Protein AF-0000000072266612 (afdb_homodimer)

Structure (mmCIF, N/CA/C/O backbone):
data_AF-0000000072266612-model_v1
#
loop_
_entity.id
_entity.type
_entity.pdbx_description
1 polymer 'Glycosyltransferase family 2 protein'
#
loop_
_atom_site.group_PDB
_atom_site.id
_atom_site.type_symbol
_atom_site.label_atom_id
_atom_site.label_alt_id
_atom_site.label_comp_id
_atom_site.label_asym_id
_atom_site.label_entity_id
_atom_site.label_seq_id
_atom_site.pdbx_PDB_ins_code
_atom_site.Cartn_x
_atom_site.Cartn_y
_atom_site.Cartn_z
_atom_site.occupancy
_atom_site.B_iso_or_equiv
_atom_site.auth_seq_id
_atom_site.auth_comp_id
_atom_site.auth_asym_id
_atom_site.auth_atom_id
_atom_site.pdbx_PDB_model_num
ATOM 1 N N . MET A 1 1 ? -1.909 3.097 33.166 1 82.37 1 MET A N 1
ATOM 2 C CA . MET A 1 1 ? -3.144 3.04 32.388 1 82.37 1 MET A CA 1
ATOM 3 C C . MET A 1 1 ? -3.869 4.381 32.421 1 82.37 1 MET A C 1
ATOM 5 O O . MET A 1 1 ? -3.914 5.042 33.461 1 82.37 1 MET A O 1
ATOM 9 N N . ILE A 1 2 ? -4.285 4.905 31.25 1 90.31 2 ILE A N 1
ATOM 10 C CA . ILE A 1 2 ? -5.054 6.142 31.173 1 90.31 2 ILE A CA 1
ATOM 11 C C . ILE A 1 2 ? -6.521 5.821 30.896 1 90.31 2 ILE A C 1
ATOM 13 O O . ILE A 1 2 ? -6.836 5.081 29.961 1 90.31 2 ILE A O 1
ATOM 17 N N . ASP A 1 3 ? -7.363 6.324 31.755 1 93.62 3 ASP A N 1
ATOM 18 C CA . ASP A 1 3 ? -8.798 6.314 31.491 1 93.62 3 ASP A CA 1
ATOM 19 C C . ASP A 1 3 ? -9.184 7.419 30.51 1 93.62 3 ASP A C 1
ATOM 21 O O . ASP A 1 3 ? -9.286 8.587 30.892 1 93.62 3 ASP A O 1
ATOM 25 N N . LEU A 1 4 ? -9.524 7.095 29.28 1 95.62 4 LEU A N 1
ATOM 26 C CA . LEU A 1 4 ? -9.754 8.067 28.216 1 95.62 4 LEU A CA 1
ATOM 27 C C . LEU A 1 4 ? -11.079 8.793 28.421 1 95.62 4 LEU A C 1
ATOM 29 O O . LEU A 1 4 ? -11.245 9.928 27.969 1 95.62 4 LEU A O 1
ATOM 33 N N . ALA A 1 5 ? -11.979 8.121 29.074 1 95.06 5 ALA A N 1
ATOM 34 C CA . ALA A 1 5 ? -13.281 8.73 29.337 1 95.06 5 ALA A CA 1
ATOM 35 C C . ALA A 1 5 ? -13.149 9.917 30.287 1 95.06 5 ALA A C 1
ATOM 37 O O . ALA A 1 5 ? -14.018 10.792 30.322 1 95.06 5 ALA A O 1
ATOM 38 N N . ALA A 1 6 ? -12.076 9.918 31.03 1 95.9 6 ALA A N 1
ATOM 39 C CA . ALA A 1 6 ? -11.847 10.987 31.998 1 95.9 6 ALA A CA 1
ATOM 40 C C . ALA A 1 6 ? -11.029 12.119 31.383 1 95.9 6 ALA A C 1
ATOM 42 O O . ALA A 1 6 ? -10.856 13.174 31.998 1 95.9 6 ALA A O 1
ATOM 43 N N . CYS A 1 7 ? -10.576 11.909 30.163 1 97.36 7 CYS A N 1
ATOM 44 C CA . CYS A 1 7 ? -9.759 12.917 29.496 1 97.36 7 CYS A CA 1
ATOM 45 C C . CYS A 1 7 ? -10.631 13.967 28.82 1 97.36 7 CYS A C 1
ATOM 47 O O . CYS A 1 7 ? -11.668 13.639 28.24 1 97.36 7 CYS A O 1
ATOM 49 N N . ASP A 1 8 ? -10.229 15.21 28.896 1 98.13 8 ASP A N 1
ATOM 50 C CA . ASP A 1 8 ? -10.915 16.265 28.157 1 98.13 8 ASP A CA 1
ATOM 51 C C . ASP A 1 8 ? -10.703 16.109 26.653 1 98.13 8 ASP A C 1
ATOM 53 O O . ASP A 1 8 ? -9.683 15.572 26.217 1 98.13 8 ASP A O 1
ATOM 57 N N . VAL A 1 9 ? -11.703 16.481 25.884 1 98.53 9 VAL A N 1
ATOM 58 C CA . VAL A 1 9 ? -11.625 16.543 24.428 1 98.53 9 VAL A CA 1
ATOM 59 C C . VAL A 1 9 ? -11.867 17.976 23.958 1 98.53 9 VAL A C 1
ATOM 61 O O . VAL A 1 9 ? -12.911 18.564 24.252 1 98.53 9 VAL A O 1
ATOM 64 N N . VAL A 1 10 ? -10.9 18.544 23.293 1 98.65 10 VAL A N 1
ATOM 65 C CA . VAL A 1 10 ? -10.999 19.928 22.843 1 98.65 10 VAL A CA 1
ATOM 66 C C . VAL A 1 10 ? -10.899 19.985 21.321 1 98.65 10 VAL A C 1
ATOM 68 O O . VAL A 1 10 ? -9.93 19.495 20.737 1 98.65 10 VAL A O 1
ATOM 71 N N . PHE A 1 11 ? -11.882 20.553 20.675 1 98.54 11 PHE A N 1
ATOM 72 C CA . PHE A 1 11 ? -11.935 20.785 19.236 1 98.54 11 PHE A CA 1
ATOM 73 C C . PHE A 1 11 ? -11.337 22.142 18.883 1 98.54 11 PHE A C 1
ATOM 75 O O . PHE A 1 11 ? -11.774 23.172 19.401 1 98.54 11 PHE A O 1
ATOM 82 N N . LEU A 1 12 ? -10.309 22.113 18.019 1 97.63 12 LEU A N 1
ATOM 83 C CA . LEU A 1 12 ? -9.608 23.335 17.641 1 97.63 12 LEU A CA 1
ATOM 84 C C . LEU A 1 12 ? -10.024 23.792 16.247 1 97.63 12 LEU A C 1
ATOM 86 O O . LEU A 1 12 ? -9.878 23.047 15.275 1 97.63 12 LEU A O 1
ATOM 90 N N . SER A 1 13 ? -10.507 24.997 16.101 1 95.9 13 SER A N 1
ATOM 91 C CA . SER A 1 13 ? -10.929 25.513 14.803 1 95.9 13 SER A CA 1
ATOM 92 C C . SER A 1 13 ? -10.526 26.974 14.632 1 95.9 13 SER A C 1
ATOM 94 O O . SER A 1 13 ? -10.406 27.71 15.614 1 95.9 13 SER A O 1
ATOM 96 N N . PHE A 1 14 ? -10.297 27.334 13.449 1 92.3 14 PHE A N 1
ATOM 97 C CA . PHE A 1 14 ? -9.947 28.701 13.084 1 92.3 14 PHE A CA 1
ATOM 98 C C . PHE A 1 14 ? -10.732 29.152 11.858 1 92.3 14 PHE A C 1
ATOM 100 O O . PHE A 1 14 ? -11.864 29.625 11.978 1 92.3 14 PHE A O 1
ATOM 107 N N . ASP A 1 15 ? -10.333 28.75 10.627 1 88.87 15 ASP A N 1
ATOM 108 C CA . ASP A 1 15 ? -11.01 29.206 9.417 1 88.87 15 ASP A CA 1
ATOM 109 C C . ASP A 1 15 ? -11.406 28.026 8.532 1 88.87 15 ASP A C 1
ATOM 111 O O . ASP A 1 15 ? -11.773 28.211 7.37 1 88.87 15 ASP A O 1
ATOM 115 N N . GLU A 1 16 ? -11.362 26.849 9.021 1 92.72 16 GLU A N 1
ATOM 116 C CA . GLU A 1 16 ? -11.683 25.671 8.22 1 92.72 16 GLU A CA 1
ATOM 117 C C . GLU A 1 16 ? -13.154 25.662 7.817 1 92.72 16 GLU A C 1
ATOM 119 O O . GLU A 1 16 ? -14.037 25.806 8.666 1 92.72 16 GLU A O 1
ATOM 124 N N . PRO A 1 17 ? -13.458 25.409 6.556 1 93.77 17 PRO A N 1
ATOM 125 C CA . PRO A 1 17 ? -14.845 25.433 6.086 1 93.77 17 PRO A CA 1
ATOM 126 C C . PRO A 1 17 ? -15.699 24.332 6.711 1 93.77 17 PRO A C 1
ATOM 128 O O . PRO A 1 17 ? -16.921 24.47 6.802 1 93.77 17 PRO A O 1
ATOM 131 N N . ASN A 1 18 ? -15.078 23.279 7.143 1 94.92 18 ASN A N 1
ATOM 132 C CA . ASN A 1 18 ? -15.815 22.139 7.674 1 94.92 18 ASN A CA 1
ATOM 133 C C . ASN A 1 18 ? -15.866 22.165 9.199 1 94.92 18 ASN A C 1
ATOM 135 O O . ASN A 1 18 ? -16.359 21.225 9.825 1 94.92 18 ASN A O 1
ATOM 139 N N . ALA A 1 19 ? -15.465 23.212 9.777 1 96.52 19 ALA A N 1
ATOM 140 C CA . ALA A 1 19 ? -15.309 23.28 11.227 1 96.52 19 ALA A CA 1
ATOM 141 C C . ALA A 1 19 ? -16.639 23.036 11.934 1 96.52 19 ALA A C 1
ATOM 143 O O . ALA A 1 19 ? -16.712 22.243 12.876 1 96.52 19 ALA A O 1
ATOM 144 N N . GLU A 1 20 ? -17.679 23.676 11.49 1 97 20 GLU A N 1
ATOM 145 C CA . GLU A 1 20 ? -18.967 23.573 12.169 1 97 20 GLU A CA 1
ATOM 146 C C . GLU A 1 20 ? -19.531 22.159 12.069 1 97 20 GLU A C 1
ATOM 148 O O . GLU A 1 20 ? -20.009 21.603 13.061 1 97 20 GLU A O 1
ATOM 153 N N . ALA A 1 21 ? -19.499 21.593 10.903 1 97.5 21 ALA A N 1
ATOM 154 C CA . ALA A 1 21 ? -20.034 20.25 10.69 1 97.5 21 ALA A CA 1
ATOM 155 C C . ALA A 1 21 ? -19.253 19.215 11.494 1 97.5 21 ALA A C 1
ATOM 157 O O . ALA A 1 21 ? -19.842 18.307 12.087 1 97.5 21 ALA A O 1
ATOM 158 N N . HIS A 1 22 ? -17.967 19.325 11.477 1 98.05 22 HIS A N 1
ATOM 159 C CA . HIS A 1 22 ? -17.13 18.363 12.184 1 98.05 22 HIS A CA 1
ATOM 160 C C . HIS A 1 22 ? -17.291 18.497 13.694 1 98.05 22 HIS A C 1
ATOM 162 O O . HIS A 1 22 ? -17.27 17.497 14.416 1 98.05 22 HIS A O 1
ATOM 168 N N . PHE A 1 23 ? -17.429 19.707 14.162 1 97.95 23 PHE A N 1
ATOM 169 C CA . PHE A 1 23 ? -17.655 19.914 15.588 1 97.95 23 PHE A CA 1
ATOM 170 C C . PHE A 1 23 ? -18.978 19.295 16.022 1 97.95 23 PHE A C 1
ATOM 172 O O . PHE A 1 23 ? -19.042 18.605 17.042 1 97.95 23 PHE A O 1
ATOM 179 N N . ALA A 1 24 ? -19.999 19.583 15.26 1 98.2 24 ALA A N 1
ATOM 180 C CA . ALA A 1 24 ? -21.311 19.021 15.569 1 98.2 24 ALA A CA 1
ATOM 181 C C . ALA A 1 24 ? -21.259 17.496 15.609 1 98.2 24 ALA A C 1
ATOM 183 O O . ALA A 1 24 ? -21.852 16.872 16.492 1 98.2 24 ALA A O 1
ATOM 184 N N . HIS A 1 25 ? -20.609 16.971 14.667 1 98.22 25 HIS A N 1
ATOM 185 C CA . HIS A 1 25 ? -20.462 15.522 14.589 1 98.22 25 HIS A CA 1
ATOM 186 C C . HIS A 1 25 ? -19.774 14.971 15.833 1 98.22 25 HIS A C 1
ATOM 188 O O . HIS A 1 25 ? -20.25 14.005 16.434 1 98.22 25 HIS A O 1
ATOM 194 N N . LEU A 1 26 ? -18.656 15.534 16.218 1 98.21 26 LEU A N 1
ATOM 195 C CA . LEU A 1 26 ? -17.895 15.062 17.37 1 98.21 26 LEU A CA 1
ATOM 196 C C . LEU A 1 26 ? -18.676 15.278 18.662 1 98.21 26 LEU A C 1
ATOM 198 O O . LEU A 1 26 ? -18.728 14.391 19.517 1 98.21 26 LEU A O 1
ATOM 202 N N . ALA A 1 27 ? -19.284 16.408 18.789 1 98.06 27 ALA A N 1
ATOM 203 C CA . ALA A 1 27 ? -20.002 16.768 20.008 1 98.06 27 ALA A CA 1
ATOM 204 C C . ALA A 1 27 ? -21.203 15.852 20.228 1 98.06 27 ALA A C 1
ATOM 206 O O . ALA A 1 27 ? -21.58 15.577 21.369 1 98.06 27 ALA A O 1
ATOM 207 N N . ALA A 1 28 ? -21.789 15.416 19.193 1 98.12 28 ALA A N 1
ATOM 208 C CA . ALA A 1 28 ? -22.91 14.486 19.302 1 98.12 28 ALA A CA 1
ATOM 209 C C . ALA A 1 28 ? -22.459 13.15 19.885 1 98.12 28 ALA A C 1
ATOM 211 O O . ALA A 1 28 ? -23.184 12.53 20.667 1 98.12 28 ALA A O 1
ATOM 212 N N . ALA A 1 29 ? -21.316 12.724 19.554 1 97.45 29 ALA A N 1
ATOM 213 C CA . ALA A 1 29 ? -20.816 11.418 19.976 1 97.45 29 ALA A CA 1
ATOM 214 C C . ALA A 1 29 ? -20.071 11.519 21.304 1 97.45 29 ALA A C 1
ATOM 216 O O . ALA A 1 29 ? -20.022 10.555 22.071 1 97.45 29 ALA A O 1
ATOM 217 N N . VAL A 1 30 ? -19.426 12.616 21.519 1 97.88 30 VAL A N 1
ATOM 218 C CA . VAL A 1 30 ? -18.658 12.89 22.729 1 97.88 30 VAL A CA 1
ATOM 219 C C . VAL A 1 30 ? -19.129 14.2 23.355 1 97.88 30 VAL A C 1
ATOM 221 O O . VAL A 1 30 ? -18.454 15.227 23.243 1 97.88 30 VAL A O 1
ATOM 224 N N . PRO A 1 31 ? -20.109 14.19 24.105 1 96.76 31 PRO A N 1
ATOM 225 C CA . PRO A 1 31 ? -20.797 15.393 24.579 1 96.76 31 PRO A CA 1
ATOM 226 C C . PRO A 1 31 ? -19.907 16.278 25.448 1 96.76 31 PRO A C 1
ATOM 228 O O . PRO A 1 31 ? -20.173 17.474 25.594 1 96.76 31 PRO A O 1
ATOM 231 N N . ARG A 1 32 ? -18.852 15.822 26.009 1 96.74 32 ARG A N 1
ATOM 232 C CA . ARG A 1 32 ? -17.968 16.601 26.869 1 96.74 32 ARG A CA 1
ATOM 233 C C . ARG A 1 32 ? -17 17.441 26.042 1 96.74 32 ARG A C 1
ATOM 235 O O . ARG A 1 32 ? -16.144 18.136 26.595 1 96.74 32 ARG A O 1
ATOM 242 N N . THR A 1 33 ? -17.114 17.334 24.77 1 97.95 33 THR A N 1
ATOM 243 C CA . THR A 1 33 ? -16.193 18.045 23.89 1 97.95 33 THR A CA 1
ATOM 244 C C . THR A 1 33 ? -16.342 19.555 24.057 1 97.95 33 THR A C 1
ATOM 246 O O . THR A 1 33 ? -17.457 20.081 24.026 1 97.95 33 THR A O 1
ATOM 249 N N . ARG A 1 34 ? -15.225 20.204 24.272 1 97.85 34 ARG A N 1
ATOM 250 C CA . ARG A 1 34 ? -15.149 21.661 24.278 1 97.85 34 ARG A CA 1
ATOM 251 C C . ARG A 1 34 ? -14.532 22.183 22.985 1 97.85 34 ARG A C 1
ATOM 253 O O . ARG A 1 34 ? -14.019 21.405 22.178 1 97.85 34 ARG A O 1
ATOM 260 N N . ARG A 1 35 ? -14.631 23.538 22.762 1 97.71 35 ARG A N 1
ATOM 261 C CA . ARG A 1 35 ? -14.136 24.101 21.51 1 97.71 35 ARG A CA 1
ATOM 262 C C . ARG A 1 35 ? -13.284 25.34 21.766 1 97.71 35 ARG A C 1
ATOM 264 O O . ARG A 1 35 ? -13.617 26.163 22.622 1 97.71 35 ARG A O 1
ATOM 271 N N . VAL A 1 36 ? -12.166 25.388 21.235 1 97.51 36 VAL A N 1
ATOM 272 C CA . VAL A 1 36 ? -11.365 26.595 21.061 1 97.51 36 VAL A CA 1
ATOM 273 C C . VAL A 1 36 ? -11.494 27.099 19.625 1 97.51 36 VAL A C 1
ATOM 275 O O . VAL A 1 36 ? -11.089 26.415 18.682 1 97.51 36 VAL A O 1
ATOM 278 N N . HIS A 1 37 ? -12.083 28.289 19.406 1 96.18 37 HIS A N 1
ATOM 279 C CA . HIS A 1 37 ? -12.363 28.797 18.068 1 96.18 37 HIS A CA 1
ATOM 280 C C . HIS A 1 37 ? -11.769 30.187 17.871 1 96.18 37 HIS A C 1
ATOM 282 O O . HIS A 1 37 ? -11.856 31.036 18.762 1 96.18 37 HIS A O 1
ATOM 288 N N . GLY A 1 38 ? -11.131 30.355 16.747 1 93.06 38 GLY A N 1
ATOM 289 C CA . GLY A 1 38 ? -10.769 31.694 16.311 1 93.06 38 GLY A CA 1
ATOM 290 C C . GLY A 1 38 ? -9.446 32.169 16.881 1 93.06 38 GLY A C 1
ATOM 291 O O . GLY A 1 38 ? -9.095 33.344 16.754 1 93.06 38 GLY A O 1
ATOM 292 N N . VAL A 1 39 ? -8.764 31.29 17.557 1 90.91 39 VAL A N 1
ATOM 293 C CA . VAL A 1 39 ? -7.468 31.671 18.11 1 90.91 39 VAL A CA 1
ATOM 294 C C . VAL A 1 39 ? -6.393 31.555 17.032 1 90.91 39 VAL A C 1
ATOM 296 O O . VAL A 1 39 ? -6.193 30.482 16.458 1 90.91 39 VAL A O 1
ATOM 299 N N . ARG A 1 40 ? -5.755 32.655 16.799 1 87.74 40 ARG A N 1
ATOM 300 C CA . ARG A 1 40 ? -4.72 32.692 15.772 1 87.74 40 ARG A CA 1
ATOM 301 C C . ARG A 1 40 ? -3.416 32.092 16.287 1 87.74 40 ARG A C 1
ATOM 303 O O . ARG A 1 40 ? -2.913 32.496 17.337 1 87.74 40 ARG A O 1
ATOM 310 N N . GLY A 1 41 ? -2.938 31.196 15.458 1 86.23 41 GLY A N 1
ATOM 311 C CA . GLY A 1 41 ? -1.675 30.568 15.812 1 86.23 41 GLY A CA 1
ATOM 312 C C . GLY A 1 41 ? -1.837 29.153 16.334 1 86.23 41 GLY A C 1
ATOM 313 O O . GLY A 1 41 ? -2.797 28.856 17.048 1 86.23 41 GLY A O 1
ATOM 314 N N . PHE A 1 42 ? -0.915 28.296 16.042 1 85.17 42 PHE A N 1
ATOM 315 C CA . PHE A 1 42 ? -0.945 26.893 16.437 1 85.17 42 PHE A CA 1
ATOM 316 C C . PHE A 1 42 ? -0.7 26.746 17.934 1 85.17 42 PHE A C 1
ATOM 318 O O . PHE A 1 42 ? -1.464 26.075 18.631 1 85.17 42 PHE A O 1
ATOM 325 N N . ASP A 1 43 ? 0.292 27.409 18.475 1 88.65 43 ASP A N 1
ATOM 326 C CA . ASP A 1 43 ? 0.631 27.326 19.893 1 88.65 43 ASP A CA 1
ATOM 327 C C . ASP A 1 43 ? -0.467 27.942 20.757 1 88.65 43 ASP A C 1
ATOM 329 O O . ASP A 1 43 ? -0.828 27.39 21.798 1 88.65 43 ASP A O 1
ATOM 333 N N . ALA A 1 44 ? -0.819 29.045 20.273 1 91.4 44 ALA A N 1
ATOM 334 C CA . ALA A 1 44 ? -1.832 29.756 21.049 1 91.4 44 ALA A CA 1
ATOM 335 C C . ALA A 1 44 ? -3.1 28.919 21.192 1 91.4 44 ALA A C 1
ATOM 337 O O . ALA A 1 44 ? -3.697 28.864 22.27 1 91.4 44 ALA A O 1
ATOM 338 N N . ALA A 1 45 ? -3.506 28.304 20.131 1 93.41 45 ALA A N 1
ATOM 339 C CA . ALA A 1 45 ? -4.707 27.473 20.167 1 93.41 45 ALA A CA 1
ATOM 340 C C . ALA A 1 45 ? -4.518 26.276 21.095 1 93.41 45 ALA A C 1
ATOM 342 O O . ALA A 1 45 ? -5.426 25.918 21.849 1 93.41 45 ALA A O 1
ATOM 343 N N . HIS A 1 46 ? -3.381 25.667 21.049 1 94.54 46 HIS A N 1
ATOM 344 C CA . HIS A 1 46 ? -3.088 24.52 21.901 1 94.54 46 HIS A CA 1
ATOM 345 C C . HIS A 1 46 ? -2.998 24.932 23.367 1 94.54 46 HIS A C 1
ATOM 347 O O . HIS A 1 46 ? -3.483 24.217 24.247 1 94.54 46 HIS A O 1
ATOM 353 N N . ARG A 1 47 ? -2.336 26.064 23.608 1 95.07 47 ARG A N 1
ATOM 354 C CA . ARG A 1 47 ? -2.263 26.568 24.976 1 95.07 47 ARG A CA 1
ATOM 355 C C . ARG A 1 47 ? -3.656 26.842 25.533 1 95.07 47 ARG A C 1
ATOM 357 O O . ARG A 1 47 ? -3.942 26.522 26.689 1 95.07 47 ARG A O 1
ATOM 364 N N . ARG A 1 48 ? -4.485 27.467 24.724 1 96.97 48 ARG A N 1
ATOM 365 C CA . ARG A 1 48 ? -5.857 27.726 25.149 1 96.97 48 ARG A CA 1
ATOM 366 C C . ARG A 1 48 ? -6.584 26.426 25.473 1 96.97 48 ARG A C 1
ATOM 368 O O . ARG A 1 48 ? -7.39 26.375 26.405 1 96.97 48 ARG A O 1
ATOM 375 N N . ALA A 1 49 ? -6.345 25.393 24.688 1 97.53 49 ALA A N 1
ATOM 376 C CA . ALA A 1 49 ? -6.923 24.082 24.973 1 97.53 49 ALA A CA 1
ATOM 377 C C . ALA A 1 49 ? -6.492 23.578 26.347 1 97.53 49 ALA A C 1
ATOM 379 O O . ALA A 1 49 ? -7.305 23.038 27.101 1 97.53 49 ALA A O 1
ATOM 380 N N . GLY A 1 50 ? -5.211 23.78 26.677 1 96.93 50 GLY A N 1
ATOM 381 C CA . GLY A 1 50 ? -4.723 23.427 28.001 1 96.93 50 GLY A CA 1
ATOM 382 C C . GLY A 1 50 ? -5.369 24.236 29.11 1 96.93 50 GLY A C 1
ATOM 383 O O . GLY A 1 50 ? -5.598 23.722 30.207 1 96.93 50 GLY A O 1
ATOM 384 N N . GLU A 1 51 ? -5.59 25.429 28.852 1 97.42 51 GLU A N 1
ATOM 385 C CA . GLU A 1 51 ? -6.147 26.336 29.851 1 97.42 51 GLU A CA 1
ATOM 386 C C . GLU A 1 51 ? -7.587 25.964 30.192 1 97.42 51 GLU A C 1
ATOM 388 O O . GLU A 1 51 ? -8.006 26.076 31.346 1 97.42 51 GLU A O 1
ATOM 393 N N . ILE A 1 52 ? -8.317 25.531 29.229 1 97.25 52 ILE A N 1
ATOM 394 C CA . ILE A 1 52 ? -9.733 25.294 29.492 1 97.25 52 ILE A CA 1
ATOM 395 C C . ILE A 1 52 ? -9.937 23.853 29.956 1 97.25 52 ILE A C 1
ATOM 397 O O . ILE A 1 52 ? -11.002 23.505 30.47 1 97.25 52 ILE A O 1
ATOM 401 N N . ALA A 1 53 ? -8.943 23.011 29.703 1 97.25 53 ALA A N 1
ATOM 402 C CA . ALA A 1 53 ? -9.013 21.623 30.153 1 97.25 53 ALA A CA 1
ATOM 403 C C . ALA A 1 53 ? -8.752 21.518 31.652 1 97.25 53 ALA A C 1
ATOM 405 O O . ALA A 1 53 ? -8.148 22.413 32.248 1 97.25 53 ALA A O 1
ATOM 406 N N . THR A 1 54 ? -9.187 20.432 32.313 1 96.91 54 THR A N 1
ATOM 407 C CA . THR A 1 54 ? -8.986 20.212 33.741 1 96.91 54 THR A CA 1
ATOM 408 C C . THR A 1 54 ? -8.314 18.864 33.991 1 96.91 54 THR A C 1
ATOM 410 O O . THR A 1 54 ? -7.717 18.649 35.047 1 96.91 54 THR A O 1
ATOM 413 N N . SER A 1 55 ? -8.378 17.978 33.01 1 97.18 55 SER A N 1
ATOM 414 C CA . SER A 1 55 ? -7.784 16.655 33.172 1 97.18 55 SER A CA 1
ATOM 415 C C . SER A 1 55 ? -6.28 16.689 32.92 1 97.18 55 SER A C 1
ATOM 417 O O . SER A 1 55 ? -5.769 17.632 32.312 1 97.18 55 SER A O 1
ATOM 419 N N . ALA A 1 56 ? -5.611 15.724 33.417 1 96.11 56 ALA A N 1
ATOM 420 C CA . ALA A 1 56 ? -4.162 15.63 33.257 1 96.11 56 ALA A CA 1
ATOM 421 C C . ALA A 1 56 ? -3.787 15.382 31.798 1 96.11 56 ALA A C 1
ATOM 423 O O . ALA A 1 56 ? -2.696 15.755 31.359 1 96.11 56 ALA A O 1
ATOM 424 N N . HIS A 1 57 ? -4.664 14.717 31.049 1 97.08 57 HIS A N 1
ATOM 425 C CA . HIS A 1 57 ? -4.485 14.473 29.622 1 97.08 57 HIS A CA 1
ATOM 426 C C . HIS A 1 57 ? -5.645 15.045 28.815 1 97.08 57 HIS A C 1
ATOM 428 O O . HIS A 1 57 ? -6.796 14.995 29.254 1 97.08 57 HIS A O 1
ATOM 434 N N . VAL A 1 58 ? -5.283 15.593 27.643 1 98.13 58 VAL A N 1
ATOM 435 C CA . VAL A 1 58 ? -6.26 16.321 26.841 1 98.13 58 VAL A CA 1
ATOM 436 C C . VAL A 1 58 ? -6.182 15.861 25.387 1 98.13 58 VAL A C 1
ATOM 438 O O . VAL A 1 58 ? -5.109 15.888 24.778 1 98.13 58 VAL A O 1
ATOM 441 N N . PHE A 1 59 ? -7.318 15.473 24.845 1 98.32 59 PHE A N 1
ATOM 442 C CA . PHE A 1 59 ? -7.393 15.24 23.408 1 98.32 59 PHE A CA 1
ATOM 443 C C . PHE A 1 59 ? -7.548 16.554 22.653 1 98.32 59 PHE A C 1
ATOM 445 O O . PHE A 1 59 ? -8.321 17.424 23.061 1 98.32 59 PHE A O 1
ATOM 452 N N . THR A 1 60 ? -6.817 16.683 21.642 1 98.19 60 THR A N 1
ATOM 453 C CA . THR A 1 60 ? -7.085 17.76 20.695 1 98.19 60 THR A CA 1
ATOM 454 C C . THR A 1 60 ? -7.509 17.197 19.342 1 98.19 60 THR A C 1
ATOM 456 O O . THR A 1 60 ? -6.974 16.184 18.889 1 98.19 60 THR A O 1
ATOM 459 N N . VAL A 1 61 ? -8.514 17.791 18.72 1 98.08 61 VAL A N 1
ATOM 460 C CA . VAL A 1 61 ? -9.044 17.441 17.406 1 98.08 61 VAL A CA 1
ATOM 461 C C . VAL A 1 61 ? -9.085 18.683 16.518 1 98.08 61 VAL A C 1
ATOM 463 O O . VAL A 1 61 ? -9.762 19.662 16.839 1 98.08 61 VAL A O 1
ATOM 466 N N . ASP A 1 62 ? -8.386 18.634 15.448 1 96.42 62 ASP A N 1
ATOM 467 C CA . ASP A 1 62 ? -8.362 19.76 14.519 1 96.42 62 ASP A CA 1
ATOM 468 C C . ASP A 1 62 ? -9.657 19.834 13.714 1 96.42 62 ASP A C 1
ATOM 470 O O . ASP A 1 62 ? -10.306 18.814 13.476 1 96.42 62 ASP A O 1
ATOM 474 N N . ALA A 1 63 ? -9.954 20.962 13.27 1 96.59 63 ALA A N 1
ATOM 475 C CA . ALA A 1 63 ? -11.252 21.239 12.66 1 96.59 63 ALA A CA 1
ATOM 476 C C . ALA A 1 63 ? -11.395 20.516 11.324 1 96.59 63 ALA A C 1
ATOM 478 O O . ALA A 1 63 ? -12.511 20.271 10.86 1 96.59 63 ALA A O 1
ATOM 479 N N . ASP A 1 64 ? -10.323 20.223 10.704 1 95.74 64 ASP A N 1
ATOM 480 C CA . ASP A 1 64 ? -10.4 19.532 9.42 1 95.74 64 ASP A CA 1
ATOM 481 C C . ASP A 1 64 ? -10.433 18.017 9.613 1 95.74 64 ASP A C 1
ATOM 483 O O . ASP A 1 64 ? -10.361 17.261 8.642 1 95.74 64 ASP A O 1
ATOM 487 N N . ASN A 1 65 ? -10.579 17.608 10.825 1 95.99 65 ASN A N 1
ATOM 488 C CA . ASN A 1 65 ? -10.638 16.194 11.177 1 95.99 65 ASN A CA 1
ATOM 489 C C . ASN A 1 65 ? -12.075 15.733 11.407 1 95.99 65 ASN A C 1
ATOM 491 O O . ASN A 1 65 ? -12.789 16.303 12.234 1 95.99 65 ASN A O 1
ATOM 495 N N . LEU A 1 66 ? -12.524 14.793 10.646 1 97.74 66 LEU A N 1
ATOM 496 C CA . LEU A 1 66 ? -13.778 14.092 10.897 1 97.74 66 LEU A CA 1
ATOM 497 C C . LEU A 1 66 ? -13.536 12.812 11.69 1 97.74 66 LEU A C 1
ATOM 499 O O . LEU A 1 66 ? -13.032 11.826 11.148 1 97.74 66 LEU A O 1
ATOM 503 N N . VAL A 1 67 ? -13.868 12.834 12.972 1 98.05 67 VAL A N 1
ATOM 504 C CA . VAL A 1 67 ? -13.644 11.676 13.831 1 98.05 67 VAL A CA 1
ATOM 505 C C . VAL A 1 67 ? -14.559 10.53 13.403 1 98.05 67 VAL A C 1
ATOM 507 O O . VAL A 1 67 ? -15.783 10.677 13.389 1 98.05 67 VAL A O 1
ATOM 510 N N . THR A 1 68 ? -13.978 9.408 13.092 1 97.13 68 THR A N 1
ATOM 511 C CA . THR A 1 68 ? -14.744 8.284 12.565 1 97.13 68 THR A CA 1
ATOM 512 C C . THR A 1 68 ? -14.921 7.204 13.628 1 97.13 68 THR A C 1
ATOM 514 O O . THR A 1 68 ? -15.752 6.306 13.477 1 97.13 68 THR A O 1
ATOM 517 N N . ASP A 1 69 ? -14.209 7.214 14.69 1 96.17 69 ASP A N 1
ATOM 518 C CA . ASP A 1 69 ? -14.31 6.245 15.776 1 96.17 69 ASP A CA 1
ATOM 519 C C . ASP A 1 69 ? -14.414 6.945 17.13 1 96.17 69 ASP A C 1
ATOM 521 O O . ASP A 1 69 ? -13.536 6.792 17.982 1 96.17 69 ASP A O 1
ATOM 525 N N . PRO A 1 70 ? -15.468 7.564 17.321 1 95.76 70 PRO A N 1
ATOM 526 C CA . PRO A 1 70 ? -15.614 8.332 18.559 1 95.76 70 PRO A CA 1
ATOM 527 C C . PRO A 1 70 ? -15.669 7.444 19.801 1 95.76 70 PRO A C 1
ATOM 529 O O . PRO A 1 70 ? -15.437 7.92 20.915 1 95.76 70 PRO A O 1
ATOM 532 N N . GLY A 1 71 ? -15.987 6.132 19.641 1 95.28 71 GLY A N 1
ATOM 533 C CA . GLY A 1 71 ? -15.993 5.211 20.766 1 95.28 71 GLY A CA 1
ATOM 534 C C . GLY A 1 71 ? -14.642 5.094 21.447 1 95.28 71 GLY A C 1
ATOM 535 O O . GLY A 1 71 ? -14.563 4.722 22.62 1 95.28 71 GLY A O 1
ATOM 536 N N . PHE A 1 72 ? -13.631 5.465 20.722 1 95.3 72 PHE A N 1
ATOM 537 C CA . PHE A 1 72 ? -12.278 5.401 21.261 1 95.3 72 PHE A CA 1
ATOM 538 C C . PHE A 1 72 ? -12.148 6.276 22.502 1 95.3 72 PHE A C 1
ATOM 540 O O . PHE A 1 72 ? -11.438 5.922 23.445 1 95.3 72 PHE A O 1
ATOM 547 N N . PHE A 1 73 ? -12.827 7.366 22.601 1 96.15 73 PHE A N 1
ATOM 548 C CA . PHE A 1 73 ? -12.703 8.356 23.663 1 96.15 73 PHE A CA 1
ATOM 549 C C . PHE A 1 73 ? -13.275 7.822 24.971 1 96.15 73 PHE A C 1
ATOM 551 O O . PHE A 1 73 ? -13.056 8.406 26.035 1 96.15 73 PHE A O 1
ATOM 558 N N . ALA A 1 74 ? -13.926 6.692 24.95 1 94.83 74 ALA A N 1
ATOM 559 C CA . ALA A 1 74 ? -14.523 6.105 26.147 1 94.83 74 ALA A CA 1
ATOM 560 C C . ALA A 1 74 ? -13.719 4.901 26.627 1 94.83 74 ALA A C 1
ATOM 562 O O . ALA A 1 74 ? -14.06 4.282 27.638 1 94.83 74 ALA A O 1
ATOM 563 N N . GLY A 1 75 ? -12.686 4.644 25.926 1 93.18 75 GLY A N 1
ATOM 564 C CA . GLY A 1 75 ? -11.924 3.446 26.238 1 93.18 75 GLY A CA 1
ATOM 565 C C . GLY A 1 75 ? -10.841 3.68 27.274 1 93.18 75 GLY A C 1
ATOM 566 O O . GLY A 1 75 ? -10.988 4.533 28.151 1 93.18 75 GLY A O 1
ATOM 567 N N . ARG A 1 76 ? -9.853 2.69 27.386 1 91.35 76 ARG A N 1
ATOM 568 C CA . ARG A 1 76 ? -8.666 2.744 28.233 1 91.35 76 ARG A CA 1
ATOM 569 C C . ARG A 1 76 ? -7.399 2.51 27.416 1 91.35 76 ARG A C 1
ATOM 571 O O . ARG A 1 76 ? -7.428 1.809 26.403 1 91.35 76 ARG A O 1
ATOM 578 N N . LEU A 1 77 ? -6.398 3.216 27.743 1 89.39 77 LEU A N 1
ATOM 579 C CA . LEU A 1 77 ? -5.108 3.073 27.076 1 89.39 77 LEU A CA 1
ATOM 580 C C . LEU A 1 77 ? -4.031 2.637 28.063 1 89.39 77 LEU A C 1
ATOM 582 O O . LEU A 1 77 ? -3.799 3.307 29.072 1 89.39 77 LEU A O 1
ATOM 586 N N . ASP A 1 78 ? -3.416 1.502 27.781 1 87.06 78 ASP A N 1
ATOM 587 C CA . ASP A 1 78 ? -2.333 1.001 28.622 1 87.06 78 ASP A CA 1
ATOM 588 C C . ASP A 1 78 ? -0.989 1.587 28.195 1 87.06 78 ASP A C 1
ATOM 590 O O . ASP A 1 78 ? -0.522 1.334 27.082 1 87.06 78 ASP A O 1
ATOM 594 N N . LEU A 1 79 ? -0.457 2.469 28.953 1 82.67 79 LEU A N 1
ATOM 595 C CA . LEU A 1 79 ? 0.83 3.106 28.694 1 82.67 79 LEU A CA 1
ATOM 596 C C . LEU A 1 79 ? 1.79 2.886 29.859 1 82.67 79 LEU A C 1
ATOM 598 O O . LEU A 1 79 ? 1.373 2.879 31.019 1 82.67 79 LEU A O 1
ATOM 602 N N . SER A 1 80 ? 2.991 2.635 29.543 1 83.97 80 SER A N 1
ATOM 603 C CA . SER A 1 80 ? 3.999 2.615 30.598 1 83.97 80 SER A CA 1
ATOM 604 C C . SER A 1 80 ? 4.095 3.967 31.297 1 83.97 80 SER A C 1
ATOM 606 O O . SER A 1 80 ? 3.894 5.01 30.672 1 83.97 80 SER A O 1
ATOM 608 N N . PRO A 1 81 ? 4.436 3.97 32.553 1 84.32 81 PRO A N 1
ATOM 609 C CA . PRO A 1 81 ? 4.548 5.225 33.301 1 84.32 81 PRO A CA 1
ATOM 610 C C . PRO A 1 81 ? 5.54 6.201 32.671 1 84.32 81 PRO A C 1
ATOM 612 O O . PRO A 1 81 ? 5.325 7.415 32.71 1 84.32 81 PRO A O 1
ATOM 615 N N . ARG A 1 82 ? 6.574 5.682 32.053 1 84.83 82 ARG A N 1
ATOM 616 C CA . ARG A 1 82 ? 7.601 6.53 31.457 1 84.83 82 ARG A CA 1
ATOM 617 C C . ARG A 1 82 ? 7.069 7.247 30.221 1 84.83 82 ARG A C 1
ATOM 619 O O . ARG A 1 82 ? 7.62 8.268 29.804 1 84.83 82 ARG A O 1
ATOM 626 N N . ASP A 1 83 ? 5.937 6.792 29.691 1 85.82 83 ASP A N 1
ATOM 627 C CA . ASP A 1 83 ? 5.411 7.33 28.44 1 85.82 83 ASP A CA 1
ATOM 628 C C . ASP A 1 83 ? 4.241 8.277 28.699 1 85.82 83 ASP A C 1
ATOM 630 O O . ASP A 1 83 ? 3.733 8.913 27.773 1 85.82 83 ASP A O 1
ATOM 634 N N . LEU A 1 84 ? 3.93 8.511 29.933 1 86.92 84 LEU A N 1
ATOM 635 C CA . LEU A 1 84 ? 2.764 9.309 30.298 1 86.92 84 LEU A CA 1
ATOM 636 C C . LEU A 1 84 ? 2.996 10.784 29.983 1 86.92 84 LEU A C 1
ATOM 638 O O . LEU A 1 84 ? 2.04 11.549 29.838 1 86.92 84 LEU A O 1
ATOM 642 N N . GLY A 1 85 ? 4.26 11.163 29.879 1 90.16 85 GLY A N 1
ATOM 643 C CA . GLY A 1 85 ? 4.59 12.548 29.585 1 90.16 85 GLY A CA 1
ATOM 644 C C . GLY A 1 85 ? 4.699 12.833 28.099 1 90.16 85 GLY A C 1
ATOM 645 O O . GLY A 1 85 ? 4.963 13.968 27.697 1 90.16 85 GLY A O 1
ATOM 646 N N . SER A 1 86 ? 4.39 11.823 27.272 1 91.6 86 SER A N 1
ATOM 647 C CA . SER A 1 86 ? 4.57 11.967 25.831 1 91.6 86 SER A CA 1
ATOM 648 C C . SER A 1 86 ? 3.26 12.338 25.144 1 91.6 86 SER A C 1
ATOM 650 O O . SER A 1 86 ? 2.18 11.992 25.627 1 91.6 86 SER A O 1
ATOM 652 N N . VAL A 1 87 ? 3.39 13.078 24.091 1 93.33 87 VAL A N 1
ATOM 653 C CA . VAL A 1 87 ? 2.263 13.32 23.196 1 93.33 87 VAL A CA 1
ATOM 654 C C . VAL A 1 87 ? 2.034 12.097 22.311 1 93.33 87 VAL A C 1
ATOM 656 O O . VAL A 1 87 ? 2.968 11.597 21.68 1 93.33 87 VAL A O 1
ATOM 659 N N . LEU A 1 88 ? 0.838 11.608 22.331 1 93.56 88 LEU A N 1
ATOM 660 C CA . LEU A 1 88 ? 0.457 10.504 21.456 1 93.56 88 LEU A CA 1
ATOM 661 C C . LEU A 1 88 ? -0.334 11.011 20.255 1 93.56 88 LEU A C 1
ATOM 663 O O . LEU A 1 88 ? -1.374 11.654 20.417 1 93.56 88 LEU A O 1
ATOM 667 N N . SER A 1 89 ? 0.171 10.815 19.142 1 93.87 89 SER A N 1
ATOM 668 C CA . SER A 1 89 ? -0.483 11.213 17.9 1 93.87 89 SER A CA 1
ATOM 669 C C . SER A 1 89 ? -1.086 10.01 17.182 1 93.87 89 SER A C 1
ATOM 671 O O . SER A 1 89 ? -0.361 9.111 16.751 1 93.87 89 SER A O 1
ATOM 673 N N . PHE A 1 90 ? -2.367 10.07 17.068 1 93.56 90 PHE A N 1
ATOM 674 C CA . PHE A 1 90 ? -3.067 8.979 16.399 1 93.56 90 PHE A CA 1
ATOM 675 C C . PHE A 1 90 ? -3.226 9.269 14.912 1 93.56 90 PHE A C 1
ATOM 677 O O . PHE A 1 90 ? -3.42 10.421 14.516 1 93.56 90 PHE A O 1
ATOM 684 N N . SER A 1 91 ? -3.172 8.261 14.133 1 92.87 91 SER A N 1
ATOM 685 C CA . SER A 1 91 ? -3.185 8.413 12.682 1 92.87 91 SER A CA 1
ATOM 686 C C . SER A 1 91 ? -4.545 8.895 12.189 1 92.87 91 SER A C 1
ATOM 688 O O . SER A 1 91 ? -5.57 8.633 12.823 1 92.87 91 SER A O 1
ATOM 690 N N . ALA A 1 92 ? -4.511 9.642 11.152 1 94.48 92 ALA A N 1
ATOM 691 C CA . ALA A 1 92 ? -5.696 10.008 10.38 1 94.48 92 ALA A CA 1
ATOM 692 C C . ALA A 1 92 ? -5.542 9.606 8.916 1 94.48 92 ALA A C 1
ATOM 694 O O . ALA A 1 92 ? -4.425 9.539 8.399 1 94.48 92 ALA A O 1
ATOM 695 N N . ARG A 1 93 ? -6.634 9.271 8.344 1 94.36 93 ARG A N 1
ATOM 696 C CA . ARG A 1 93 ? -6.627 9.001 6.91 1 94.36 93 ARG A CA 1
ATOM 697 C C . ARG A 1 93 ? -6.813 10.286 6.11 1 94.36 93 ARG A C 1
ATOM 699 O O . ARG A 1 93 ? -7.758 11.041 6.349 1 94.36 93 ARG A O 1
ATOM 706 N N . ASN A 1 94 ? -5.937 10.59 5.258 1 96.07 94 ASN A N 1
ATOM 707 C CA . ASN A 1 94 ? -6.034 11.752 4.381 1 96.07 94 ASN A CA 1
ATOM 708 C C . ASN A 1 94 ? -7.044 11.525 3.259 1 96.07 94 ASN A C 1
ATOM 710 O O . ASN A 1 94 ? -6.873 10.622 2.438 1 96.07 94 ASN A O 1
ATOM 714 N N . ALA A 1 95 ? -8.035 12.319 3.163 1 95.47 95 ALA A N 1
ATOM 715 C CA . ALA A 1 95 ? -9.135 12.128 2.22 1 95.47 95 ALA A CA 1
ATOM 716 C C . ALA A 1 95 ? -8.678 12.382 0.786 1 95.47 95 ALA A C 1
ATOM 718 O O . ALA A 1 95 ? -9.326 11.941 -0.166 1 95.47 95 ALA A O 1
ATOM 719 N N . ILE A 1 96 ? -7.591 13.049 0.594 1 96.12 96 ILE A N 1
ATOM 720 C CA . ILE A 1 96 ? -7.119 13.419 -0.736 1 96.12 96 ILE A CA 1
ATOM 721 C C . ILE A 1 96 ? -6.398 12.235 -1.375 1 96.12 96 ILE A C 1
ATOM 723 O O . ILE A 1 96 ? -6.587 11.951 -2.561 1 96.12 96 ILE A O 1
ATOM 727 N N . ASN A 1 97 ? -5.552 11.612 -0.585 1 95.78 97 ASN A N 1
ATOM 728 C CA . ASN A 1 97 ? -4.601 10.7 -1.212 1 95.78 97 ASN A CA 1
ATOM 729 C C . ASN A 1 97 ? -4.579 9.344 -0.513 1 95.78 97 ASN A C 1
ATOM 731 O O . ASN A 1 97 ? -3.882 8.427 -0.949 1 95.78 97 ASN A O 1
ATOM 735 N N . GLY A 1 98 ? -5.288 9.247 0.607 1 92.86 98 GLY A N 1
ATOM 736 C CA . GLY A 1 98 ? -5.455 7.956 1.256 1 92.86 98 GLY A CA 1
ATOM 737 C C . GLY A 1 98 ? -4.366 7.652 2.268 1 92.86 98 GLY A C 1
ATOM 738 O O . GLY A 1 98 ? -4.425 6.637 2.965 1 92.86 98 GLY A O 1
ATOM 739 N N . LEU A 1 99 ? -3.359 8.492 2.439 1 93.36 99 LEU A N 1
ATOM 740 C CA . LEU A 1 99 ? -2.307 8.296 3.431 1 93.36 99 LEU A CA 1
ATOM 741 C C . LEU A 1 99 ? -2.895 8.194 4.834 1 93.36 99 LEU A C 1
ATOM 743 O O . LEU A 1 99 ? -3.852 8.899 5.163 1 93.36 99 LEU A O 1
ATOM 747 N N . GLU A 1 100 ? -2.334 7.31 5.584 1 91.46 100 GLU A N 1
ATOM 748 C CA . GLU A 1 100 ? -2.665 7.186 7.001 1 91.46 100 GLU A CA 1
ATOM 749 C C . GLU A 1 100 ? -1.441 7.434 7.878 1 91.46 100 GLU A C 1
ATOM 751 O O . GLU A 1 100 ? -0.564 6.574 7.987 1 91.46 100 GLU A O 1
ATOM 756 N N . TYR A 1 101 ? -1.366 8.547 8.426 1 90.89 101 TYR A N 1
ATOM 757 C CA . TYR A 1 101 ? -0.273 8.9 9.326 1 90.89 101 TYR A CA 1
ATOM 758 C C . TYR A 1 101 ? -0.664 10.063 10.23 1 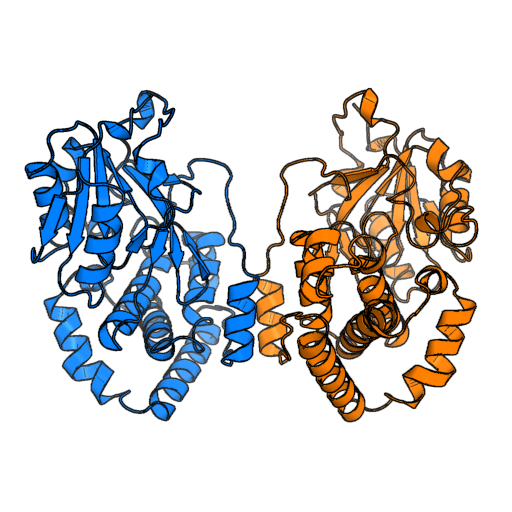90.89 101 TYR A C 1
ATOM 760 O O . TYR A 1 101 ? -1.851 10.355 10.397 1 90.89 101 TYR A O 1
ATOM 768 N N . GLY A 1 102 ? 0.201 10.694 10.88 1 90.41 102 GLY A N 1
ATOM 769 C CA . GLY A 1 102 ? -0.092 11.632 11.952 1 90.41 102 GLY A CA 1
ATOM 770 C C . GLY A 1 102 ? -0.605 12.969 11.452 1 90.41 102 GLY A C 1
ATOM 771 O O . GLY A 1 102 ? -1.067 13.796 12.24 1 90.41 102 GLY A O 1
ATOM 772 N N . ASN A 1 103 ? -0.637 13.129 10.141 1 89.95 103 ASN A N 1
ATOM 773 C CA . ASN A 1 103 ? -1.082 14.399 9.576 1 89.95 103 ASN A CA 1
ATOM 774 C C . ASN A 1 103 ? -2.538 14.689 9.928 1 89.95 103 ASN A C 1
ATOM 776 O O . ASN A 1 103 ? -3.445 14.006 9.449 1 89.95 103 ASN A O 1
ATOM 780 N N . GLY A 1 104 ? -2.68 15.689 10.775 1 89.02 104 GLY A N 1
ATOM 781 C CA . GLY A 1 104 ? -4.025 16.108 11.134 1 89.02 104 GLY A CA 1
ATOM 782 C C . GLY A 1 104 ? -4.703 15.165 12.111 1 89.02 104 GLY A C 1
ATOM 783 O O . GLY A 1 104 ? -5.91 15.264 12.341 1 89.02 104 GLY A O 1
ATOM 784 N N . GLY A 1 105 ? -4.025 14.278 12.658 1 94 105 GLY A N 1
ATOM 785 C CA . GLY A 1 105 ? -4.624 13.259 13.505 1 94 105 GLY A CA 1
ATOM 786 C C . GLY A 1 105 ? -4.953 13.76 14.899 1 94 105 GLY A C 1
ATOM 787 O O . GLY A 1 105 ? -4.507 14.837 15.299 1 94 105 GLY A O 1
ATOM 788 N N . VAL A 1 106 ? -5.742 12.969 15.576 1 97.19 106 VAL A N 1
ATOM 789 C CA . VAL A 1 106 ? -6.099 13.242 16.965 1 97.19 106 VAL A CA 1
ATOM 790 C C . VAL A 1 106 ? -4.875 13.056 17.859 1 97.19 106 VAL A C 1
ATOM 792 O O . VAL A 1 106 ? -4.09 12.126 17.66 1 97.19 106 VAL A O 1
ATOM 795 N N . LYS A 1 107 ? -4.731 13.953 18.781 1 96.55 107 LYS A N 1
ATOM 796 C CA . LYS A 1 107 ? -3.596 13.857 19.695 1 96.55 107 LYS A CA 1
ATOM 797 C C . LYS A 1 107 ? -4.062 13.802 21.147 1 96.55 107 LYS A C 1
ATOM 799 O O . LYS A 1 107 ? -5.066 14.421 21.506 1 96.55 107 LYS A O 1
ATOM 804 N N . LEU A 1 108 ? -3.398 13.031 21.894 1 96.56 108 LEU A N 1
ATOM 805 C CA . LEU A 1 108 ? -3.517 13.041 23.348 1 96.56 108 LEU A CA 1
ATOM 806 C C . LEU A 1 108 ? -2.28 13.66 23.99 1 96.56 108 LEU A C 1
ATOM 808 O O . LEU A 1 108 ? -1.169 13.151 23.827 1 96.56 108 LEU A O 1
ATOM 812 N N . TRP A 1 109 ? -2.553 14.757 24.691 1 96.53 109 TRP A N 1
ATOM 813 C CA . TRP A 1 109 ? -1.48 15.563 25.265 1 96.53 109 TRP A CA 1
ATOM 814 C C . TRP A 1 109 ? -1.47 15.452 26.786 1 96.53 109 TRP A C 1
ATOM 816 O O . TRP A 1 109 ? -2.526 15.456 27.422 1 96.53 109 TRP A O 1
ATOM 826 N N . PRO A 1 110 ? -0.24 15.334 27.384 1 96.03 110 PRO A N 1
ATOM 827 C CA . PRO A 1 110 ? -0.211 15.848 28.756 1 96.03 110 PRO A CA 1
ATOM 828 C C . PRO A 1 110 ? -0.598 17.323 28.842 1 96.03 110 PRO A C 1
ATOM 830 O O . PRO A 1 110 ? -0.077 18.147 28.086 1 96.03 110 PRO A O 1
ATOM 833 N N . ARG A 1 111 ? -1.451 17.63 29.746 1 97.25 111 ARG A N 1
ATOM 834 C CA . ARG A 1 111 ? -1.918 19.008 29.866 1 97.25 111 ARG A CA 1
ATOM 835 C C . ARG A 1 111 ? -0.751 19.963 30.093 1 97.25 111 ARG A C 1
ATOM 837 O O . ARG A 1 111 ? -0.725 21.063 29.536 1 97.25 111 ARG A O 1
ATOM 844 N N . ALA A 1 112 ? 0.195 19.556 30.827 1 95.48 112 ALA A N 1
ATOM 845 C CA . ALA A 1 112 ? 1.366 20.376 31.126 1 95.48 112 ALA A CA 1
ATOM 846 C C . ALA A 1 112 ? 2.111 20.754 29.849 1 95.48 112 ALA A C 1
ATOM 848 O O . ALA A 1 112 ? 2.628 21.868 29.731 1 95.48 112 ALA A O 1
ATOM 849 N N . THR A 1 113 ? 2.196 19.858 28.94 1 94.84 113 THR A N 1
ATOM 850 C CA . THR A 1 113 ? 2.864 20.121 27.67 1 94.84 113 THR A CA 1
ATOM 851 C C . THR A 1 113 ? 2.114 21.187 26.875 1 94.84 113 THR A C 1
ATOM 853 O O . THR A 1 113 ? 2.73 22.069 26.275 1 94.84 113 THR A O 1
ATOM 856 N N . LEU A 1 114 ? 0.81 21.146 26.876 1 95.47 114 LEU A N 1
ATOM 857 C CA . LEU A 1 114 ? -0.001 22.142 26.183 1 95.47 114 LEU A CA 1
ATOM 858 C C . LEU A 1 114 ? 0.228 23.531 26.769 1 95.47 114 LEU A C 1
ATOM 860 O O . LEU A 1 114 ? 0.409 24.5 26.028 1 95.47 114 LEU A O 1
ATOM 864 N N . LEU A 1 115 ? 0.278 23.563 28.029 1 95.23 115 LEU A N 1
ATOM 865 C CA . LEU A 1 115 ? 0.395 24.84 28.724 1 95.23 115 LEU A CA 1
ATOM 866 C C . LEU A 1 115 ? 1.763 25.468 28.479 1 95.23 115 LEU A C 1
ATOM 868 O O . LEU A 1 115 ? 1.892 26.694 28.451 1 95.23 115 LEU A O 1
ATOM 872 N N . GLY A 1 116 ? 2.683 24.649 28.205 1 90.6 116 GLY A N 1
ATOM 873 C CA . GLY A 1 116 ? 4.045 25.137 28.062 1 90.6 116 GLY A CA 1
ATOM 874 C C . GLY A 1 116 ? 4.545 25.103 26.631 1 90.6 116 GLY A C 1
ATOM 875 O O . GLY A 1 116 ? 5.742 25.26 26.382 1 90.6 116 GLY A O 1
ATOM 876 N N . LEU A 1 117 ? 3.691 24.903 25.718 1 89.13 117 LEU A N 1
ATOM 877 C CA . LEU A 1 117 ? 4.096 24.69 24.332 1 89.13 117 LEU A CA 1
ATOM 878 C C . LEU A 1 117 ? 4.74 25.946 23.755 1 89.13 117 LEU A C 1
ATOM 880 O O . LEU A 1 117 ? 4.192 27.044 23.88 1 89.13 117 LEU A O 1
ATOM 884 N N . ARG A 1 118 ? 5.936 25.836 23.278 1 87.06 118 ARG A N 1
ATOM 885 C CA . ARG A 1 118 ? 6.661 26.911 22.608 1 87.06 118 ARG A CA 1
ATOM 886 C C . ARG A 1 118 ? 7.178 26.457 21.247 1 87.06 118 ARG A C 1
ATOM 888 O O . ARG A 1 118 ? 8.371 26.193 21.087 1 87.06 118 ARG A O 1
ATOM 895 N N . THR A 1 119 ? 6.313 26.414 20.308 1 85.51 119 THR A N 1
ATOM 896 C CA . THR A 1 119 ? 6.606 25.997 18.941 1 85.51 119 THR A CA 1
ATOM 897 C C . THR A 1 119 ? 6.007 26.977 17.937 1 85.51 119 THR A C 1
ATOM 899 O O . THR A 1 119 ? 5.592 28.078 18.307 1 85.51 119 THR A O 1
ATOM 902 N N . HIS A 1 120 ? 6.122 26.724 16.633 1 84.37 120 HIS A N 1
ATOM 903 C CA . HIS A 1 120 ? 5.552 27.535 15.562 1 84.37 120 HIS A CA 1
ATOM 904 C C . HIS A 1 120 ? 5.766 29.022 15.824 1 84.37 120 HIS A C 1
ATOM 906 O O . HIS A 1 120 ? 6.906 29.489 15.88 1 84.37 120 HIS A O 1
ATOM 912 N N . GLU A 1 121 ? 4.716 29.834 16.08 1 78.85 121 GLU A N 1
ATOM 913 C CA . GLU A 1 121 ? 4.792 31.289 16.174 1 78.85 121 GLU A CA 1
ATOM 914 C C . GLU A 1 121 ? 5.555 31.723 17.422 1 78.85 121 GLU A C 1
ATOM 916 O O . GLU A 1 121 ? 6.005 32.867 17.515 1 78.85 121 GLU A O 1
ATOM 921 N N . HIS A 1 122 ? 5.798 30.815 18.395 1 79.48 122 HIS A N 1
ATOM 922 C CA . HIS A 1 122 ? 6.525 31.165 19.61 1 79.48 122 HIS A CA 1
ATOM 923 C C . HIS A 1 122 ? 7.836 30.392 19.71 1 79.48 122 HIS A C 1
ATOM 925 O O . HIS A 1 122 ? 8.43 30.306 20.788 1 79.48 122 HIS A O 1
ATOM 931 N N . ALA A 1 123 ? 8.132 29.806 18.588 1 83.65 123 ALA A N 1
ATOM 932 C CA . ALA A 1 123 ? 9.324 28.961 18.594 1 83.65 123 ALA A CA 1
ATOM 933 C C . ALA A 1 123 ? 10.568 29.77 18.951 1 83.65 123 ALA A C 1
ATOM 935 O O . ALA A 1 123 ? 10.769 30.871 18.434 1 83.65 123 ALA A O 1
ATOM 936 N N . GLY A 1 124 ? 11.326 29.115 19.897 1 76.18 124 GLY A N 1
ATOM 937 C CA . GLY A 1 124 ? 12.628 29.689 20.198 1 76.18 124 GLY A CA 1
ATOM 938 C C . GLY A 1 124 ? 13.75 29.092 19.369 1 76.18 124 GLY A C 1
ATOM 939 O O . GLY A 1 124 ? 14.863 29.621 19.349 1 76.18 124 GLY A O 1
ATOM 940 N N . ARG A 1 125 ? 13.526 28.005 18.903 1 80.4 125 ARG A N 1
ATOM 941 C CA . ARG A 1 125 ? 14.503 27.316 18.066 1 80.4 125 ARG A CA 1
ATOM 942 C C . ARG A 1 125 ? 13.928 27.019 16.685 1 80.4 125 ARG A C 1
ATOM 944 O O . ARG A 1 125 ? 12.733 26.746 16.551 1 80.4 125 ARG A O 1
ATOM 951 N N . PRO A 1 126 ? 14.741 26.997 15.746 1 75.81 126 PRO A N 1
ATOM 952 C CA . PRO A 1 126 ? 14.276 26.817 14.368 1 75.81 126 PRO A CA 1
ATOM 953 C C . PRO A 1 126 ? 13.544 25.494 14.161 1 75.81 126 PRO A C 1
ATOM 955 O O . PRO A 1 126 ? 12.565 25.437 13.412 1 75.81 126 PRO A O 1
ATOM 958 N N . GLU A 1 127 ? 14.018 24.483 14.797 1 77.35 127 GLU A N 1
ATOM 959 C CA . GLU A 1 127 ? 13.431 23.161 14.6 1 77.35 127 GLU A CA 1
ATOM 960 C C . GLU A 1 127 ? 11.994 23.112 15.111 1 77.35 127 GLU A C 1
ATOM 962 O O . GLU A 1 127 ? 11.202 22.276 14.673 1 77.35 127 GLU A O 1
ATOM 967 N N . ALA A 1 128 ? 11.688 24.053 15.974 1 78.84 128 ALA A N 1
ATOM 968 C CA . ALA A 1 128 ? 10.368 24.074 16.599 1 78.84 128 ALA A CA 1
ATOM 969 C C . ALA A 1 128 ? 9.394 24.932 15.797 1 78.84 128 ALA A C 1
ATOM 971 O O . ALA A 1 128 ? 8.194 24.95 16.08 1 78.84 128 ALA A O 1
ATOM 972 N N . ALA A 1 129 ? 9.939 25.544 14.827 1 80.56 129 ALA A N 1
ATOM 973 C CA . ALA A 1 129 ? 9.132 26.536 14.121 1 80.56 129 ALA A CA 1
ATOM 974 C C . ALA A 1 129 ? 8.136 25.865 13.18 1 80.56 129 ALA A C 1
ATOM 976 O O . ALA A 1 129 ? 7.09 26.436 12.864 1 80.56 129 ALA A O 1
ATOM 977 N N . VAL A 1 130 ? 8.391 24.624 12.818 1 80.91 130 VAL A N 1
ATOM 978 C CA . VAL A 1 130 ? 7.586 23.97 11.791 1 80.91 130 VAL A CA 1
ATOM 979 C C . VAL A 1 130 ? 6.597 23.007 12.445 1 80.91 130 VAL A C 1
ATOM 981 O O . VAL A 1 130 ? 5.447 22.901 12.013 1 80.91 130 VAL A O 1
ATOM 984 N N . ASP A 1 131 ? 7.081 22.301 13.409 1 83.92 131 ASP A N 1
ATOM 985 C CA . ASP A 1 131 ? 6.236 21.298 14.05 1 83.92 131 ASP A CA 1
ATOM 986 C C . ASP A 1 131 ? 6.685 21.039 15.486 1 83.92 131 ASP A C 1
ATOM 988 O O . ASP A 1 131 ? 7.865 21.19 15.81 1 83.92 131 ASP A O 1
ATOM 992 N N . PHE A 1 132 ? 5.794 20.619 16.26 1 83.13 132 PHE A N 1
ATOM 993 C CA . PHE A 1 132 ? 6.076 20.403 17.675 1 83.13 132 PHE A CA 1
ATOM 994 C C . PHE A 1 132 ? 6.695 19.029 17.899 1 83.13 132 PHE A C 1
ATOM 996 O O . PHE A 1 132 ? 7.313 18.782 18.937 1 83.13 132 PHE A O 1
ATOM 1003 N N . CYS A 1 133 ? 6.548 18.122 16.969 1 80.94 133 CYS A N 1
ATOM 1004 C CA . CYS A 1 133 ? 6.874 16.716 17.184 1 80.94 133 CYS A CA 1
ATOM 1005 C C . CYS A 1 133 ? 8.379 16.521 17.328 1 80.94 133 CYS A C 1
ATOM 1007 O O . CYS A 1 133 ? 8.832 15.465 17.771 1 80.94 133 CYS A O 1
ATOM 1009 N N . TRP A 1 134 ? 9.122 17.558 17.114 1 80.37 134 TRP A N 1
ATOM 1010 C CA . TRP A 1 134 ? 10.571 17.442 17.233 1 80.37 134 TRP A CA 1
ATOM 1011 C C . TRP A 1 134 ? 11.055 18.004 18.566 1 80.37 134 TRP A C 1
ATOM 1013 O O . TRP A 1 134 ? 12.233 17.875 18.91 1 80.37 134 TRP A O 1
ATOM 1023 N N . THR A 1 135 ? 10.128 18.559 19.375 1 82.92 135 THR A N 1
ATOM 1024 C CA . THR A 1 135 ? 10.573 19.311 20.544 1 82.92 135 THR A CA 1
ATOM 1025 C C . THR A 1 135 ? 9.959 18.74 21.819 1 82.92 135 THR A C 1
ATOM 10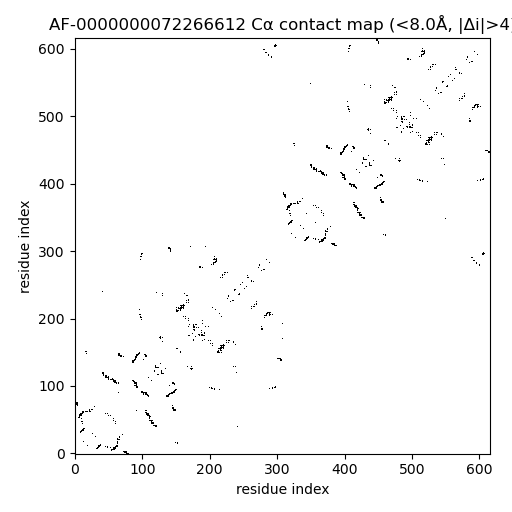27 O O . THR A 1 135 ? 10.335 19.134 22.925 1 82.92 135 THR A O 1
ATOM 1030 N N . VAL A 1 136 ? 9.028 17.848 21.623 1 85.87 136 VAL A N 1
ATOM 1031 C CA . VAL A 1 136 ? 8.39 17.208 22.769 1 85.87 136 VAL A CA 1
ATOM 1032 C C . VAL A 1 136 ? 8.486 15.69 22.633 1 85.87 136 VAL A C 1
ATOM 1034 O O . VAL A 1 136 ? 8.661 15.17 21.529 1 85.87 136 VAL A O 1
ATOM 1037 N N . PRO A 1 137 ? 8.517 14.973 23.834 1 87.24 137 PRO A N 1
ATOM 1038 C CA . PRO A 1 137 ? 8.355 13.526 23.673 1 87.24 137 PRO A CA 1
ATOM 1039 C C . PRO A 1 137 ? 7.11 13.157 22.87 1 87.24 137 PRO A C 1
ATOM 1041 O O . PRO A 1 137 ? 6.017 13.653 23.155 1 87.24 137 PRO A O 1
ATOM 1044 N N . TYR A 1 138 ? 7.312 12.406 21.878 1 88.89 138 TYR A N 1
ATOM 1045 C CA . TYR A 1 138 ? 6.26 12.223 20.885 1 88.89 138 TYR A CA 1
ATOM 1046 C C . TYR A 1 138 ? 6.244 10.79 20.366 1 88.89 138 TYR A C 1
ATOM 1048 O O . TYR A 1 138 ? 7.295 10.222 20.061 1 88.89 138 TYR A O 1
ATOM 1056 N N . PHE A 1 139 ? 4.972 10.188 20.312 1 87.18 139 PHE A N 1
ATOM 1057 C CA . PHE A 1 139 ? 4.77 8.882 19.696 1 87.18 139 PHE A CA 1
ATOM 1058 C C . PHE A 1 139 ? 3.705 8.954 18.609 1 87.18 139 PHE A C 1
ATOM 1060 O O . PHE A 1 139 ? 2.654 9.569 18.802 1 87.18 139 PHE A O 1
ATOM 1067 N N . GLN A 1 140 ? 4.022 8.409 17.523 1 87.75 140 GLN A N 1
ATOM 1068 C CA . GLN A 1 140 ? 3 8.149 16.516 1 87.75 140 GLN A CA 1
ATOM 1069 C C . GLN A 1 140 ? 2.337 6.793 16.741 1 87.75 140 GLN A C 1
ATOM 1071 O O . GLN A 1 140 ? 3.021 5.776 16.872 1 87.75 140 GLN A O 1
ATOM 1076 N N . ILE A 1 141 ? 1.052 6.825 16.854 1 86.75 141 ILE A N 1
ATOM 1077 C CA . ILE A 1 141 ? 0.289 5.605 17.092 1 86.75 141 ILE A CA 1
ATOM 1078 C C . ILE A 1 141 ? -0.459 5.207 15.821 1 86.75 141 ILE A C 1
ATOM 1080 O O . ILE A 1 141 ? -1.232 5.998 15.275 1 86.75 141 ILE A O 1
ATOM 1084 N N . ASN A 1 142 ? -0.22 3.964 15.395 1 84.12 142 ASN A N 1
ATOM 1085 C CA . ASN A 1 142 ? -0.837 3.483 14.163 1 84.12 142 ASN A CA 1
ATOM 1086 C C . ASN A 1 142 ? -2.28 3.042 14.394 1 84.12 142 ASN A C 1
ATOM 1088 O O . ASN A 1 142 ? -2.622 1.881 14.163 1 84.12 142 ASN A O 1
ATOM 1092 N N . ARG A 1 143 ? -3.035 3.845 14.917 1 86.46 143 ARG A N 1
ATOM 1093 C CA . ARG A 1 143 ? -4.476 3.722 15.106 1 86.46 143 ARG A CA 1
ATOM 1094 C C . ARG A 1 143 ? -5.217 4.875 14.436 1 86.46 143 ARG A C 1
ATOM 1096 O O . ARG A 1 143 ? -5.054 6.033 14.825 1 86.46 143 ARG A O 1
ATOM 1103 N N . VAL A 1 144 ? -5.981 4.498 13.462 1 91.7 144 VAL A N 1
ATOM 1104 C CA . VAL A 1 144 ? -6.686 5.528 12.707 1 91.7 144 VAL A CA 1
ATOM 1105 C C . VAL A 1 144 ? -7.986 5.892 13.419 1 91.7 144 VAL A C 1
ATOM 1107 O O . VAL A 1 144 ? -8.87 5.048 13.581 1 91.7 144 VAL A O 1
ATOM 1110 N N . LEU A 1 145 ? -8.147 7.115 13.788 1 95.35 145 LEU A N 1
ATOM 1111 C CA . LEU A 1 145 ? -9.326 7.526 14.542 1 95.35 145 LEU A CA 1
ATOM 1112 C C . LEU A 1 145 ? -10.176 8.501 13.735 1 95.35 145 LEU A C 1
ATOM 1114 O O . LEU A 1 145 ? -11.305 8.813 14.119 1 95.35 145 LEU A O 1
ATOM 1118 N N . SER A 1 146 ? -9.611 8.953 12.626 1 96.96 146 SER A N 1
ATOM 1119 C CA . SER A 1 146 ? -10.292 10.05 11.946 1 96.96 146 SER A CA 1
ATOM 1120 C C . SER A 1 146 ? -9.871 10.141 10.484 1 96.96 146 SER A C 1
ATOM 1122 O O . SER A 1 146 ? -9.029 9.366 10.025 1 96.96 146 SER A O 1
ATOM 1124 N N . GLU A 1 147 ? -10.578 11.005 9.742 1 96.72 147 GLU A N 1
ATOM 1125 C CA . GLU A 1 147 ? -10.24 11.401 8.378 1 96.72 147 GLU A CA 1
ATOM 1126 C C . GLU A 1 147 ? -9.984 12.903 8.286 1 96.72 147 GLU A C 1
ATOM 1128 O O . GLU A 1 147 ? -10.7 13.698 8.898 1 96.72 147 GLU A O 1
ATOM 1133 N N . VAL A 1 148 ? -8.951 13.213 7.589 1 96.84 148 VAL A N 1
ATOM 1134 C CA . VAL A 1 148 ? -8.621 14.624 7.42 1 96.84 148 VAL A CA 1
ATOM 1135 C C . VAL A 1 148 ? -9.168 15.127 6.086 1 96.84 148 VAL A C 1
ATOM 1137 O O . VAL A 1 148 ? -8.868 14.561 5.032 1 96.84 148 VAL A O 1
ATOM 1140 N N . HIS A 1 149 ? -9.962 16.149 6.133 1 97.05 149 HIS A N 1
ATOM 1141 C CA . HIS A 1 149 ? -10.577 16.78 4.97 1 97.05 149 HIS A CA 1
ATOM 1142 C C . HIS A 1 149 ? -10.059 18.202 4.778 1 97.05 149 HIS A C 1
ATOM 1144 O O . HIS A 1 149 ? -10.532 19.133 5.433 1 97.05 149 HIS A O 1
ATOM 1150 N N . VAL A 1 150 ? -9.146 18.365 3.779 1 96.21 150 VAL A N 1
ATOM 1151 C CA . VAL A 1 150 ? -8.483 19.661 3.67 1 96.21 150 VAL A CA 1
ATOM 1152 C C . VAL A 1 150 ? -8.735 20.256 2.287 1 96.21 150 VAL A C 1
ATOM 1154 O O . VAL A 1 150 ? -7.953 21.081 1.808 1 96.21 150 VAL A O 1
ATOM 1157 N N . THR A 1 151 ? -9.8 19.809 1.589 1 95.37 151 THR A N 1
ATOM 1158 C CA . THR A 1 151 ? -10.025 20.288 0.23 1 95.37 151 THR A CA 1
ATOM 1159 C C . THR A 1 151 ? -11.345 21.048 0.137 1 95.37 151 THR A C 1
ATOM 1161 O O . THR A 1 151 ? -11.978 21.076 -0.921 1 95.37 151 THR A O 1
ATOM 1164 N N . GLY A 1 152 ? -11.766 21.635 1.251 1 94.93 152 GLY A N 1
ATOM 1165 C CA . GLY A 1 152 ? -13.018 22.375 1.251 1 94.93 152 GLY A CA 1
ATOM 1166 C C . GLY A 1 152 ? -12.982 23.608 0.369 1 94.93 152 GLY A C 1
ATOM 1167 O O . GLY A 1 152 ? -14.016 24.04 -0.145 1 94.93 152 GLY A O 1
ATOM 1168 N N . THR A 1 153 ? -11.824 24.237 0.225 1 95.92 153 THR A N 1
ATOM 1169 C CA . THR A 1 153 ? -11.588 25.357 -0.68 1 95.92 153 THR A CA 1
ATOM 1170 C C . THR A 1 153 ? -10.244 25.207 -1.387 1 95.92 153 THR A C 1
ATOM 1172 O O . THR A 1 153 ? -9.373 24.467 -0.926 1 95.92 153 THR A O 1
ATOM 1175 N N . PRO A 1 154 ? -10.114 25.918 -2.502 1 97.19 154 PRO A N 1
ATOM 1176 C CA . PRO A 1 154 ? -8.812 25.913 -3.173 1 97.19 154 PRO A CA 1
ATOM 1177 C C . PRO A 1 154 ? -7.672 26.343 -2.252 1 97.19 154 PRO A C 1
ATOM 1179 O O . PRO A 1 154 ? -6.614 25.709 -2.237 1 97.19 154 PRO A O 1
ATOM 1182 N N . ALA A 1 155 ? -7.914 27.36 -1.484 1 96.35 155 ALA A N 1
ATOM 1183 C CA . ALA A 1 155 ? -6.887 27.898 -0.596 1 96.35 155 ALA A CA 1
ATOM 1184 C C . ALA A 1 155 ? -6.493 26.877 0.468 1 96.35 155 ALA A C 1
ATOM 1186 O O . ALA A 1 155 ? -5.309 26.708 0.767 1 96.35 155 ALA A O 1
ATOM 1187 N N . GLN A 1 156 ? -7.449 26.264 1.066 1 95.41 156 GLN A N 1
ATOM 1188 C CA . GLN A 1 156 ? -7.189 25.253 2.086 1 95.41 156 GLN A CA 1
ATOM 1189 C C . GLN A 1 156 ? -6.393 24.085 1.511 1 95.41 156 GLN A C 1
ATOM 1191 O O . GLN A 1 156 ? -5.443 23.608 2.135 1 95.41 156 GLN A O 1
ATOM 1196 N N . ALA A 1 157 ? -6.821 23.649 0.3 1 97.59 157 ALA A N 1
ATOM 1197 C CA . ALA A 1 157 ? -6.156 22.525 -0.353 1 97.59 157 ALA A CA 1
ATOM 1198 C C . ALA A 1 157 ? -4.699 22.856 -0.667 1 97.59 157 ALA A C 1
ATOM 1200 O O . ALA A 1 157 ? -3.8 22.065 -0.375 1 97.59 157 ALA A O 1
ATOM 1201 N N . PHE A 1 158 ? -4.517 24.048 -1.197 1 98.21 158 PHE A N 1
ATOM 1202 C CA . PHE A 1 158 ? -3.169 24.485 -1.539 1 98.21 158 PHE A CA 1
ATOM 1203 C C . PHE A 1 158 ? -2.295 24.572 -0.293 1 98.21 158 PHE A C 1
ATOM 1205 O O . PHE A 1 158 ? -1.157 24.098 -0.292 1 98.21 158 PHE A O 1
ATOM 1212 N N . ARG A 1 159 ? -2.821 25.125 0.695 1 96.35 159 ARG A N 1
ATOM 1213 C CA . ARG A 1 159 ? -2.072 25.304 1.934 1 96.35 159 ARG A CA 1
ATOM 1214 C C . ARG A 1 159 ? -1.665 23.959 2.527 1 96.35 159 ARG A C 1
ATOM 1216 O O . ARG A 1 159 ? -0.521 23.783 2.952 1 96.35 159 ARG A O 1
ATOM 1223 N N . ALA A 1 160 ? -2.608 23.048 2.587 1 96.41 160 ALA A N 1
ATOM 1224 C CA . ALA A 1 160 ? -2.329 21.721 3.129 1 96.41 160 ALA A CA 1
ATOM 1225 C C . ALA A 1 160 ? -1.224 21.026 2.339 1 96.41 160 ALA A C 1
ATOM 1227 O O . ALA A 1 160 ? -0.279 20.489 2.921 1 96.41 160 ALA A O 1
ATOM 1228 N N . GLY A 1 161 ? -1.337 21.089 1.04 1 98.11 161 GLY A N 1
ATOM 1229 C CA . GLY A 1 161 ? -0.311 20.495 0.199 1 98.11 161 GLY A CA 1
ATOM 1230 C C . GLY A 1 161 ? 1.044 21.161 0.351 1 98.11 161 GLY A C 1
ATOM 1231 O O . GLY A 1 161 ? 2.064 20.481 0.48 1 98.11 161 GLY A O 1
ATOM 1232 N N . PHE A 1 162 ? 1.036 22.506 0.336 1 98.41 162 PHE A N 1
ATOM 1233 C CA . PHE A 1 162 ? 2.274 23.271 0.432 1 98.41 162 PHE A CA 1
ATOM 1234 C C . PHE A 1 162 ? 3.006 22.956 1.731 1 98.41 162 PHE A C 1
ATOM 1236 O O . PHE A 1 162 ? 4.208 22.683 1.722 1 98.41 162 PHE A O 1
ATOM 1243 N N . ARG A 1 163 ? 2.288 22.912 2.786 1 95.91 163 ARG A N 1
ATOM 1244 C CA . ARG A 1 163 ? 2.891 22.654 4.089 1 95.91 163 ARG A CA 1
ATOM 1245 C C . ARG A 1 163 ? 3.474 21.246 4.153 1 95.91 163 ARG A C 1
ATOM 1247 O O . ARG A 1 163 ? 4.57 21.045 4.681 1 95.91 163 ARG A O 1
ATOM 1254 N N . GLU A 1 164 ? 2.778 20.277 3.597 1 96.75 164 GLU A N 1
ATOM 1255 C CA . GLU A 1 164 ? 3.28 18.906 3.621 1 96.75 164 GLU A CA 1
ATOM 1256 C C . GLU A 1 164 ? 4.475 18.738 2.688 1 96.75 164 GLU A C 1
ATOM 1258 O O . GLU A 1 164 ? 5.397 17.974 2.982 1 96.75 164 GLU A O 1
ATOM 1263 N N . GLY A 1 165 ? 4.409 19.469 1.536 1 97.68 165 GLY A N 1
ATOM 1264 C CA . GLY A 1 165 ? 5.568 19.463 0.657 1 97.68 165 GLY A CA 1
ATOM 1265 C C . GLY A 1 165 ? 6.828 19.978 1.327 1 97.68 165 GLY A C 1
ATOM 1266 O O . GLY A 1 165 ? 7.926 19.49 1.054 1 97.68 165 GLY A O 1
ATO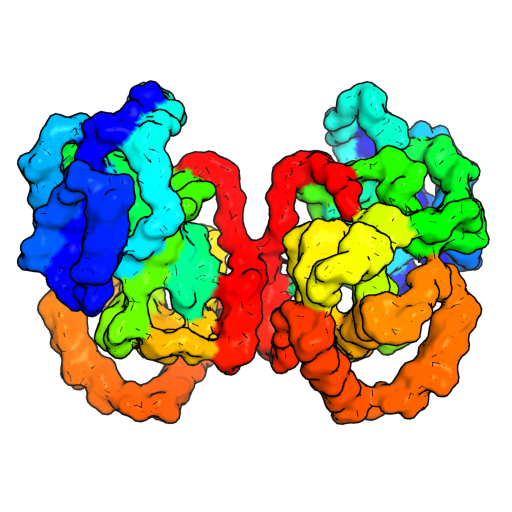M 1267 N N . VAL A 1 166 ? 6.659 20.879 2.201 1 96.16 166 VAL A N 1
ATOM 1268 C CA . VAL A 1 166 ? 7.78 21.443 2.946 1 96.16 166 VAL A CA 1
ATOM 1269 C C . VAL A 1 166 ? 8.177 20.498 4.078 1 96.16 166 VAL A C 1
ATOM 1271 O O . VAL A 1 166 ? 9.338 20.094 4.179 1 96.16 166 VAL A O 1
ATOM 1274 N N . LYS A 1 167 ? 7.247 20.084 4.868 1 94.27 167 LYS A N 1
ATOM 1275 C CA . LYS A 1 167 ? 7.499 19.336 6.096 1 94.27 167 LYS A CA 1
ATOM 1276 C C . LYS A 1 167 ? 8.154 17.991 5.795 1 94.27 167 LYS A C 1
ATOM 1278 O O . LYS A 1 167 ? 9.057 17.56 6.515 1 94.27 167 LYS A O 1
ATOM 1283 N N . LEU A 1 168 ? 7.757 17.332 4.759 1 94.81 168 LEU A N 1
ATOM 1284 C CA . LEU A 1 168 ? 8.238 15.987 4.46 1 94.81 168 LEU A CA 1
ATOM 1285 C C . LEU A 1 168 ? 9.65 16.03 3.886 1 94.81 168 LEU A C 1
ATOM 1287 O O . LEU A 1 168 ? 10.271 14.986 3.676 1 94.81 168 LEU A O 1
ATOM 1291 N N . ASN A 1 169 ? 10.107 17.268 3.694 1 94.35 169 ASN A N 1
ATOM 1292 C CA . ASN A 1 169 ? 11.505 17.439 3.317 1 94.35 169 ASN A CA 1
ATOM 1293 C C . ASN A 1 169 ? 12.402 17.591 4.542 1 94.35 169 ASN A C 1
ATOM 1295 O O . ASN A 1 169 ? 13.626 17.666 4.415 1 94.35 169 ASN A O 1
ATOM 1299 N N . LEU A 1 170 ? 11.791 17.547 5.65 1 91.62 170 LEU A N 1
ATOM 1300 C CA . LEU A 1 170 ? 12.537 17.809 6.876 1 91.62 170 LEU A CA 1
ATOM 1301 C C . LEU A 1 170 ? 12.642 16.549 7.729 1 91.62 170 LEU A C 1
ATOM 1303 O O . LEU A 1 170 ? 11.706 15.747 7.776 1 91.62 170 LEU A O 1
ATOM 1307 N N . GLY A 1 171 ? 13.699 16.382 8.299 1 88.84 171 GLY A N 1
ATOM 1308 C CA . GLY A 1 171 ? 13.935 15.434 9.376 1 88.84 171 GLY A CA 1
ATOM 1309 C C . GLY A 1 171 ? 14.49 16.083 10.63 1 88.84 171 GLY A C 1
ATOM 1310 O O . GLY A 1 171 ? 15.519 16.759 10.583 1 88.84 171 GLY A O 1
ATOM 1311 N N . GLY A 1 172 ? 13.758 15.885 11.725 1 83.95 172 GLY A N 1
ATOM 1312 C CA . GLY A 1 172 ? 14.198 16.562 12.934 1 83.95 172 GLY A CA 1
ATOM 1313 C C . GLY A 1 172 ? 14.226 18.073 12.796 1 83.95 172 GLY A C 1
ATOM 1314 O O . GLY A 1 172 ? 15.073 18.741 13.392 1 83.95 172 GLY A O 1
ATOM 1315 N N . GLY A 1 173 ? 13.501 18.573 11.893 1 83.47 173 GLY A N 1
ATOM 1316 C CA . GLY A 1 173 ? 13.414 20.011 11.695 1 83.47 173 GLY A CA 1
ATOM 1317 C C . GLY A 1 173 ? 14.518 20.561 10.812 1 83.47 173 GLY A C 1
ATOM 1318 O O . GLY A 1 173 ? 14.604 21.772 10.599 1 83.47 173 GLY A O 1
ATOM 1319 N N . ARG A 1 174 ? 15.342 19.65 10.267 1 89.6 174 ARG A N 1
ATOM 1320 C CA . ARG A 1 174 ? 16.473 20.061 9.44 1 89.6 174 ARG A CA 1
ATOM 1321 C C . ARG A 1 174 ? 16.313 19.561 8.008 1 89.6 174 ARG A C 1
ATOM 1323 O O . ARG A 1 174 ? 15.629 18.565 7.765 1 89.6 174 ARG A O 1
ATOM 1330 N N . LEU A 1 175 ? 16.974 20.257 7.168 1 92.01 175 LEU A N 1
ATOM 1331 C CA . LEU A 1 175 ? 16.953 19.867 5.763 1 92.01 175 LEU A CA 1
ATOM 1332 C C . LEU A 1 175 ? 18.027 18.824 5.472 1 92.01 175 LEU A C 1
ATOM 1334 O O . LEU A 1 175 ? 19.123 18.882 6.034 1 92.01 175 LEU A O 1
ATOM 1338 N N . ALA A 1 176 ? 17.719 18.006 4.532 1 90.44 176 ALA A N 1
ATOM 1339 C CA . ALA A 1 176 ? 18.597 16.899 4.16 1 90.44 176 ALA A CA 1
ATOM 1340 C C . ALA A 1 176 ? 19.955 17.411 3.689 1 90.44 176 ALA A C 1
ATOM 1342 O O . ALA A 1 176 ? 20.992 16.829 4.016 1 90.44 176 ALA A O 1
ATOM 1343 N N . TYR A 1 177 ? 19.922 18.465 2.99 1 89.9 177 TYR A N 1
ATOM 1344 C CA . TYR A 1 177 ? 21.133 18.923 2.319 1 89.9 177 TYR A CA 1
ATOM 1345 C C . TYR A 1 177 ? 22.042 19.672 3.286 1 89.9 177 TYR A C 1
ATOM 1347 O O . TYR A 1 177 ? 23.231 19.855 3.014 1 89.9 177 TYR A O 1
ATOM 1355 N N . ASP A 1 178 ? 21.523 20.068 4.404 1 89.81 178 ASP A N 1
ATOM 1356 C CA . ASP A 1 178 ? 22.328 20.628 5.484 1 89.81 178 ASP A CA 1
ATOM 1357 C C . ASP A 1 178 ? 23.022 19.526 6.281 1 89.81 178 ASP A C 1
ATOM 1359 O O . ASP A 1 178 ? 24.15 19.705 6.746 1 89.81 178 ASP A O 1
ATOM 1363 N N . VAL A 1 179 ? 22.416 18.443 6.391 1 91.78 179 VAL A N 1
ATOM 1364 C CA . VAL A 1 179 ? 22.909 17.321 7.183 1 91.78 179 VAL A CA 1
ATOM 1365 C C . VAL A 1 179 ? 23.852 16.466 6.339 1 91.78 179 VAL A C 1
ATOM 1367 O O . VAL A 1 179 ? 24.83 15.919 6.852 1 91.78 179 VAL A O 1
ATOM 1370 N N . HIS A 1 180 ? 23.488 16.363 5.043 1 93.91 180 HIS A N 1
ATOM 1371 C CA . HIS A 1 180 ? 24.286 15.557 4.127 1 93.91 180 HIS A CA 1
ATOM 1372 C C . HIS A 1 180 ? 24.757 16.381 2.933 1 93.91 180 HIS A C 1
ATOM 1374 O O . HIS A 1 180 ? 24.368 16.11 1.795 1 93.91 180 HIS A O 1
ATOM 1380 N N . PRO A 1 181 ? 25.652 17.289 3.153 1 92.34 181 PRO A N 1
ATOM 1381 C CA . PRO A 1 181 ? 26.052 18.212 2.088 1 92.34 181 PRO A CA 1
ATOM 1382 C C . PRO A 1 181 ? 26.849 17.525 0.981 1 92.34 181 PRO A C 1
ATOM 1384 O O . PRO A 1 181 ? 26.912 18.03 -0.143 1 92.34 181 PRO A O 1
ATOM 1387 N N . ASP A 1 182 ? 27.405 16.377 1.205 1 95.04 182 ASP A N 1
ATOM 1388 C CA . ASP A 1 182 ? 28.297 15.718 0.255 1 95.04 182 ASP A CA 1
ATOM 1389 C C . ASP A 1 182 ? 27.53 14.737 -0.629 1 95.04 182 ASP A C 1
ATOM 1391 O O . ASP A 1 182 ? 28.083 14.196 -1.588 1 95.04 182 ASP A O 1
ATOM 1395 N N . LEU A 1 183 ? 26.324 14.556 -0.344 1 95.07 183 LEU A N 1
ATOM 1396 C CA . LEU A 1 183 ? 25.527 13.616 -1.126 1 95.07 183 LEU A CA 1
ATOM 1397 C C . LEU A 1 183 ? 24.715 14.347 -2.19 1 95.07 183 LEU A C 1
ATOM 1399 O O . LEU A 1 183 ? 24.311 15.494 -1.99 1 95.07 183 LEU A O 1
ATOM 1403 N N . PRO A 1 184 ? 24.496 13.543 -3.334 1 94.2 184 PRO A N 1
ATOM 1404 C CA . PRO A 1 184 ? 23.502 14.095 -4.257 1 94.2 184 PRO A CA 1
ATOM 1405 C C . PRO A 1 184 ? 22.155 14.359 -3.586 1 94.2 184 PRO A C 1
ATOM 1407 O O . PRO A 1 184 ? 21.746 13.605 -2.699 1 94.2 184 PRO A O 1
ATOM 1410 N N . ARG A 1 185 ? 21.452 15.332 -3.98 1 93.22 185 ARG A N 1
ATOM 1411 C CA . ARG A 1 185 ? 20.261 15.829 -3.299 1 93.22 185 ARG A CA 1
ATOM 1412 C C . ARG A 1 185 ? 19.227 14.722 -3.124 1 93.22 185 ARG A C 1
ATOM 1414 O O . ARG A 1 185 ? 18.631 14.585 -2.054 1 93.22 185 ARG A O 1
ATOM 1421 N N . GLY A 1 186 ? 19.017 13.982 -4.153 1 93.12 186 GLY A N 1
ATOM 1422 C CA . GLY A 1 186 ? 18.057 12.894 -4.053 1 93.12 186 GLY A CA 1
ATOM 1423 C C . GLY A 1 186 ? 18.431 11.863 -3.005 1 93.12 186 GLY A C 1
ATOM 1424 O O . GLY A 1 186 ? 17.576 11.41 -2.241 1 93.12 186 GLY A O 1
ATOM 1425 N N . GLU A 1 187 ? 19.647 11.504 -2.971 1 94.78 187 GLU A N 1
ATOM 1426 C CA . GLU A 1 187 ? 20.137 10.54 -1.991 1 94.78 187 GLU A CA 1
ATOM 1427 C C . GLU A 1 187 ? 20.104 11.121 -0.58 1 94.78 187 GLU A C 1
ATOM 1429 O O . GLU A 1 187 ? 19.761 10.424 0.377 1 94.78 187 GLU A O 1
ATOM 1434 N N . ALA A 1 188 ? 20.503 12.363 -0.506 1 96.01 188 ALA A N 1
ATOM 1435 C CA . ALA A 1 188 ? 20.479 13.05 0.782 1 96.01 188 ALA A CA 1
ATOM 1436 C C . ALA A 1 188 ? 19.067 13.09 1.357 1 96.01 188 ALA A C 1
ATOM 1438 O O . ALA A 1 188 ? 18.867 12.841 2.549 1 96.01 188 ALA A O 1
ATOM 1439 N N . LEU A 1 189 ? 18.097 13.378 0.548 1 96 189 LEU A N 1
ATOM 1440 C CA . LEU A 1 189 ? 16.71 13.465 0.99 1 96 189 LEU A CA 1
ATOM 1441 C C . LEU A 1 189 ? 16.223 12.12 1.521 1 96 189 LEU A C 1
ATOM 1443 O O . LEU A 1 189 ? 15.72 12.037 2.644 1 96 189 LEU A O 1
ATOM 1447 N N . LEU A 1 190 ? 16.397 11.09 0.711 1 95.01 190 LEU A N 1
ATOM 1448 C CA . LEU A 1 190 ? 15.953 9.756 1.099 1 95.01 190 LEU A CA 1
ATOM 1449 C C . LEU A 1 190 ? 16.619 9.319 2.401 1 95.01 190 LEU A C 1
ATOM 1451 O O . LEU A 1 190 ? 15.951 8.81 3.304 1 95.01 190 LEU A O 1
ATOM 1455 N N . ARG A 1 191 ? 17.895 9.52 2.474 1 93.94 191 ARG A N 1
ATOM 1456 C CA . ARG A 1 191 ? 18.644 9.125 3.663 1 93.94 191 ARG A CA 1
ATOM 1457 C C . ARG A 1 191 ? 18.173 9.9 4.889 1 93.94 191 ARG A C 1
ATOM 1459 O O . ARG A 1 191 ? 18.083 9.344 5.985 1 93.94 191 ARG A O 1
ATOM 1466 N N . HIS A 1 192 ? 17.882 11.113 4.674 1 93.8 192 HIS A N 1
ATOM 1467 C CA . HIS A 1 192 ? 17.617 12.015 5.789 1 93.8 192 HIS A CA 1
ATOM 1468 C C . HIS A 1 192 ? 16.2 11.834 6.321 1 93.8 192 HIS A C 1
ATOM 1470 O O . HIS A 1 192 ? 15.992 11.755 7.533 1 93.8 192 HIS A O 1
ATOM 1476 N N . VAL A 1 193 ? 15.188 11.75 5.466 1 93.29 193 VAL A N 1
ATOM 1477 C CA . VAL A 1 193 ? 13.801 11.741 5.919 1 93.29 193 VAL A CA 1
ATOM 1478 C C . VAL A 1 193 ? 13.309 10.301 6.051 1 93.29 193 VAL A C 1
ATOM 1480 O O . VAL A 1 193 ? 12.24 10.053 6.612 1 93.29 193 VAL A O 1
ATOM 1483 N N . GLY A 1 194 ? 14.092 9.378 5.526 1 90.84 194 GLY A N 1
ATOM 1484 C CA . GLY A 1 194 ? 13.728 7.972 5.6 1 90.84 194 GLY A CA 1
ATOM 1485 C C . GLY A 1 194 ? 12.753 7.55 4.517 1 90.84 194 GLY A C 1
ATOM 1486 O O . GLY A 1 194 ? 12.089 8.393 3.909 1 90.84 194 GLY A O 1
ATOM 1487 N N . ALA A 1 195 ? 12.553 6.269 4.338 1 88.37 195 ALA A N 1
ATOM 1488 C CA . ALA A 1 195 ? 11.758 5.692 3.257 1 88.37 195 ALA A CA 1
ATOM 1489 C C . ALA A 1 195 ? 10.278 6.022 3.428 1 88.37 195 ALA A C 1
ATOM 1491 O O . ALA A 1 195 ? 9.574 6.273 2.447 1 88.37 195 ALA A O 1
ATOM 1492 N N . ALA A 1 196 ? 9.773 6.006 4.641 1 87.5 196 ALA A N 1
ATOM 1493 C CA . ALA A 1 196 ? 8.354 6.241 4.894 1 87.5 196 ALA A CA 1
ATOM 1494 C C . ALA A 1 196 ? 7.953 7.659 4.498 1 87.5 196 ALA A C 1
ATOM 1496 O O . ALA A 1 196 ? 6.986 7.853 3.757 1 87.5 196 ALA A O 1
ATOM 1497 N N . ASN A 1 197 ? 8.729 8.617 4.968 1 91.72 197 ASN A N 1
ATOM 1498 C CA . ASN A 1 197 ? 8.402 10.006 4.663 1 91.72 197 ASN A CA 1
ATOM 1499 C C . ASN A 1 197 ? 8.675 10.337 3.199 1 91.72 197 ASN A C 1
ATOM 1501 O O . ASN A 1 197 ? 7.965 11.145 2.598 1 91.72 197 ASN A O 1
ATOM 1505 N N . HIS A 1 198 ? 9.729 9.719 2.691 1 94.43 198 HIS A N 1
ATOM 1506 C CA . HIS A 1 198 ? 10.003 9.861 1.266 1 94.43 198 HIS A CA 1
ATOM 1507 C C . HIS A 1 198 ? 8.82 9.39 0.427 1 94.43 198 HIS A C 1
ATOM 1509 O O . HIS A 1 198 ? 8.426 10.061 -0.53 1 94.43 198 HIS A O 1
ATOM 1515 N N . GLU A 1 199 ? 8.278 8.298 0.779 1 93.44 199 GLU A N 1
ATOM 1516 C CA . GLU A 1 199 ? 7.113 7.762 0.081 1 93.44 199 GLU A CA 1
ATOM 1517 C C . GLU A 1 199 ? 5.895 8.662 0.267 1 93.44 199 GLU A C 1
ATOM 1519 O O . GLU A 1 199 ? 5.138 8.895 -0.678 1 93.44 199 GLU A O 1
ATOM 1524 N N . ARG A 1 200 ? 5.658 9.137 1.453 1 94.83 200 ARG A N 1
ATOM 1525 C CA . ARG A 1 200 ? 4.557 10.062 1.701 1 94.83 200 ARG A CA 1
ATOM 1526 C C . ARG A 1 200 ? 4.663 11.292 0.805 1 94.83 200 ARG A C 1
ATOM 1528 O O . ARG A 1 200 ? 3.662 11.749 0.249 1 94.83 200 ARG A O 1
ATOM 1535 N N . LEU A 1 201 ? 5.88 11.74 0.722 1 97.17 201 LEU A N 1
ATOM 1536 C CA . LEU A 1 201 ? 6.109 12.902 -0.13 1 97.17 201 LEU A CA 1
ATOM 1537 C C . LEU A 1 201 ? 5.731 12.6 -1.576 1 97.17 201 LEU A C 1
ATOM 1539 O O . LEU A 1 201 ? 5.054 13.4 -2.225 1 97.17 201 LEU A O 1
ATOM 1543 N N . ARG A 1 202 ? 6.116 11.459 -2.084 1 97.31 202 ARG A N 1
ATOM 1544 C CA . ARG A 1 202 ? 5.786 11.062 -3.449 1 97.31 202 ARG A CA 1
ATOM 1545 C C . ARG A 1 202 ? 4.276 10.97 -3.642 1 97.31 202 ARG A C 1
ATOM 1547 O O . ARG A 1 202 ? 3.755 11.357 -4.69 1 97.31 202 ARG A O 1
ATOM 1554 N N . ILE A 1 203 ? 3.606 10.501 -2.658 1 97.08 203 ILE A N 1
ATOM 1555 C CA . ILE A 1 203 ? 2.16 10.329 -2.749 1 97.08 203 ILE A CA 1
ATOM 1556 C C . ILE A 1 203 ? 1.476 11.695 -2.731 1 97.08 203 ILE A C 1
ATOM 1558 O O . ILE A 1 203 ? 0.606 11.97 -3.56 1 97.08 203 ILE A O 1
ATOM 1562 N N . TRP A 1 204 ? 1.86 12.569 -1.817 1 98.05 204 TRP A N 1
ATOM 1563 C CA . TRP A 1 204 ? 1.313 13.922 -1.793 1 98.05 204 TRP A CA 1
ATOM 1564 C C . TRP A 1 204 ? 1.481 14.602 -3.147 1 98.05 204 TRP A C 1
ATOM 1566 O O . TRP A 1 204 ? 0.608 15.358 -3.581 1 98.05 204 TRP A O 1
ATOM 1576 N N . CYS A 1 205 ? 2.512 14.25 -3.825 1 98.65 205 CYS A N 1
ATOM 1577 C CA . CYS A 1 205 ? 2.877 14.936 -5.06 1 98.65 205 CYS A CA 1
ATOM 1578 C C . CYS A 1 205 ? 2.247 14.256 -6.269 1 98.65 205 CYS A C 1
ATOM 1580 O O . CYS A 1 205 ? 2.376 14.738 -7.396 1 98.65 205 CYS A O 1
ATOM 1582 N N . SER A 1 206 ? 1.589 13.096 -6.11 1 98.5 206 SER A N 1
ATOM 1583 C CA . SER A 1 206 ? 1.189 12.349 -7.298 1 98.5 206 SER A CA 1
ATOM 1584 C C . SER A 1 206 ? -0.29 11.983 -7.248 1 98.5 206 SER A C 1
ATOM 1586 O O . SER A 1 206 ? -0.909 11.734 -8.285 1 98.5 206 SER A O 1
ATOM 1588 N N . VAL A 1 207 ? -0.883 11.99 -6.037 1 98.05 207 VAL A N 1
ATOM 1589 C CA . VAL A 1 207 ? -2.203 11.387 -5.884 1 98.05 207 VAL A CA 1
ATOM 1590 C C . VAL A 1 207 ? -3.192 12.432 -5.373 1 98.05 207 VAL A C 1
ATOM 1592 O O . VAL A 1 207 ? -2.891 13.177 -4.438 1 98.05 207 VAL A O 1
ATOM 1595 N N . GLY A 1 208 ? -4.379 12.474 -5.977 1 97.5 208 GLY A N 1
ATOM 1596 C CA . GLY A 1 208 ? -5.43 13.296 -5.397 1 97.5 208 GLY A CA 1
ATOM 1597 C C . GLY A 1 208 ? -6.153 14.149 -6.422 1 97.5 208 GLY A C 1
ATOM 1598 O O . GLY A 1 208 ? -7.091 14.874 -6.083 1 97.5 208 GLY A O 1
ATOM 1599 N N . ILE A 1 209 ? -5.789 13.97 -7.751 1 97.39 209 ILE A N 1
ATOM 1600 C CA . ILE A 1 209 ? -6.327 14.846 -8.786 1 97.39 209 ILE A CA 1
ATOM 1601 C C . ILE A 1 209 ? -7.822 14.584 -8.959 1 97.39 209 ILE A C 1
ATOM 1603 O O . ILE A 1 209 ? -8.541 15.409 -9.527 1 97.39 209 ILE A O 1
ATOM 1607 N N . ASP A 1 210 ? -8.267 13.398 -8.543 1 96.41 210 ASP A N 1
ATOM 1608 C CA . ASP A 1 210 ? -9.662 13 -8.711 1 96.41 210 ASP A CA 1
ATOM 1609 C C . ASP A 1 210 ? -10.55 13.648 -7.651 1 96.41 210 ASP A C 1
ATOM 1611 O O . ASP A 1 210 ? -11.777 13.628 -7.766 1 96.41 210 ASP A O 1
ATOM 1615 N N . VAL A 1 211 ? -9.984 14.261 -6.632 1 97.47 211 VAL A N 1
ATOM 1616 C CA . VAL A 1 211 ? -10.716 14.866 -5.524 1 97.47 211 VAL A CA 1
ATOM 1617 C C . VAL A 1 211 ? -10.938 16.351 -5.801 1 97.47 211 VAL A C 1
ATOM 1619 O O . VAL A 1 211 ? -10.096 17.006 -6.42 1 97.47 211 VAL A O 1
ATOM 1622 N N . ALA A 1 212 ? -12.059 16.87 -5.307 1 96.53 212 ALA A N 1
ATOM 1623 C CA . ALA A 1 212 ? -12.33 18.297 -5.466 1 96.53 212 ALA A CA 1
ATOM 1624 C C . ALA A 1 212 ? -11.184 19.138 -4.911 1 96.53 212 ALA A C 1
ATOM 1626 O O . ALA A 1 212 ? -10.742 18.927 -3.779 1 96.53 212 ALA A O 1
ATOM 1627 N N . HIS A 1 213 ? -10.679 20.024 -5.733 1 97.46 213 HIS A N 1
ATOM 1628 C CA . HIS A 1 213 ? -9.567 20.922 -5.44 1 97.46 213 HIS A CA 1
ATOM 1629 C C . HIS A 1 213 ? -8.272 20.145 -5.227 1 97.46 213 HIS A C 1
ATOM 1631 O O . HIS A 1 213 ? -7.315 20.671 -4.654 1 97.46 213 HIS A O 1
ATOM 1637 N N . GLY A 1 214 ? -8.256 18.889 -5.589 1 97.65 214 GLY A N 1
ATOM 1638 C CA . GLY A 1 214 ? -7.055 18.081 -5.445 1 97.65 214 GLY A CA 1
ATOM 1639 C C . GLY A 1 214 ? -5.882 18.606 -6.251 1 97.65 214 GLY A C 1
ATOM 1640 O O . GLY A 1 214 ? -4.726 18.422 -5.865 1 97.65 214 GLY A O 1
ATOM 1641 N N . ASP A 1 215 ? -6.182 19.197 -7.371 1 98.05 215 ASP A N 1
ATOM 1642 C CA . ASP A 1 215 ? -5.125 19.778 -8.193 1 98.05 215 ASP A CA 1
ATOM 1643 C C . ASP A 1 215 ? -4.395 20.89 -7.444 1 98.05 215 ASP A C 1
ATOM 1645 O O . ASP A 1 215 ? -3.179 21.043 -7.579 1 98.05 215 ASP A O 1
ATOM 1649 N N . TRP A 1 216 ? -5.155 21.619 -6.581 1 98.62 216 TRP A N 1
ATOM 1650 C CA . TRP A 1 216 ? -4.532 22.65 -5.758 1 98.62 216 TRP A CA 1
ATOM 1651 C C . TRP A 1 216 ? -3.613 22.031 -4.711 1 98.62 216 TRP A C 1
ATOM 1653 O O . TRP A 1 216 ? -2.542 22.569 -4.419 1 98.62 216 TRP A O 1
ATOM 1663 N N . ALA A 1 217 ? -4.043 20.939 -4.125 1 98.46 217 ALA A N 1
ATOM 1664 C CA . ALA A 1 217 ? -3.206 20.252 -3.144 1 98.46 217 ALA A CA 1
ATOM 1665 C C . ALA A 1 217 ? -1.926 19.728 -3.787 1 98.46 217 ALA A C 1
ATOM 1667 O O . ALA A 1 217 ? -0.842 19.845 -3.211 1 98.46 217 ALA A O 1
ATOM 1668 N N . LEU A 1 218 ? -2.077 19.167 -4.983 1 98.65 218 LEU A N 1
ATOM 1669 C CA . LEU A 1 218 ? -0.922 18.651 -5.709 1 98.65 218 LEU A CA 1
ATOM 1670 C C . LEU A 1 218 ? 0.045 19.776 -6.062 1 98.65 218 LEU A C 1
ATOM 1672 O O . LEU A 1 218 ? 1.259 19.63 -5.901 1 98.65 218 LEU A O 1
ATOM 1676 N N . LEU A 1 219 ? -0.509 20.873 -6.581 1 98.81 219 LEU A N 1
ATOM 1677 C CA . LEU A 1 219 ? 0.313 22.04 -6.883 1 98.81 219 LEU A CA 1
ATOM 1678 C C . LEU A 1 219 ? 1.052 22.521 -5.638 1 98.81 219 LEU A C 1
ATOM 1680 O O . LEU A 1 219 ? 2.254 22.79 -5.69 1 98.81 219 LEU A O 1
ATOM 1684 N N . GLY A 1 220 ? 0.32 22.596 -4.548 1 98.77 220 GLY A N 1
ATOM 1685 C CA . GLY A 1 220 ? 0.938 23.019 -3.302 1 98.77 220 GLY A CA 1
ATOM 1686 C C . GLY A 1 220 ? 2.07 22.111 -2.859 1 98.77 220 GLY A C 1
ATOM 1687 O O . GLY A 1 220 ? 3.148 22.586 -2.496 1 98.77 220 GLY A O 1
ATOM 1688 N N . ALA A 1 221 ? 1.865 20.832 -2.862 1 98.78 221 ALA A N 1
ATOM 1689 C CA . ALA A 1 221 ? 2.864 19.868 -2.409 1 98.78 221 ALA A CA 1
ATOM 1690 C C . ALA A 1 221 ? 4.138 19.965 -3.243 1 98.78 221 ALA A C 1
ATOM 1692 O O . ALA A 1 221 ? 5.242 20.018 -2.697 1 98.78 221 ALA A O 1
ATOM 1693 N N . ARG A 1 222 ? 3.962 19.981 -4.535 1 98.85 222 ARG A N 1
ATOM 1694 C CA . ARG A 1 222 ? 5.127 20.034 -5.412 1 98.85 222 ARG A CA 1
ATOM 1695 C C . ARG A 1 222 ? 5.847 21.372 -5.287 1 98.85 222 ARG A C 1
ATOM 1697 O O . ARG A 1 222 ? 7.079 21.422 -5.276 1 98.85 222 ARG A O 1
ATOM 1704 N N . LEU A 1 223 ? 5.074 22.448 -5.237 1 98.82 223 LEU A N 1
ATOM 1705 C CA . LEU A 1 223 ? 5.685 23.767 -5.109 1 98.82 223 LEU A CA 1
ATOM 1706 C C . LEU A 1 223 ? 6.411 23.903 -3.775 1 98.82 223 LEU A C 1
ATOM 1708 O O . LEU A 1 223 ? 7.543 24.389 -3.726 1 98.82 223 LEU A O 1
ATOM 1712 N N . GLY A 1 224 ? 5.755 23.517 -2.661 1 98.56 224 GLY A N 1
ATOM 1713 C CA . GLY A 1 224 ? 6.422 23.543 -1.369 1 98.56 224 GLY A CA 1
ATOM 1714 C C . GLY A 1 224 ? 7.711 22.744 -1.347 1 98.56 224 GLY A C 1
ATOM 1715 O O . GLY A 1 224 ? 8.724 23.206 -0.818 1 98.56 224 GLY A O 1
ATOM 1716 N N . CYS A 1 225 ? 7.658 21.584 -1.916 1 98.37 225 CYS A N 1
ATOM 1717 C CA . CYS A 1 225 ? 8.843 20.738 -2.009 1 98.37 225 CYS A CA 1
ATOM 1718 C C . CYS A 1 225 ? 9.953 21.437 -2.785 1 98.37 225 CYS A C 1
ATOM 1720 O O . CYS A 1 225 ? 11.097 21.488 -2.33 1 98.37 225 CYS A O 1
ATOM 1722 N N . ALA A 1 226 ? 9.631 21.968 -3.954 1 98.41 226 ALA A N 1
ATOM 1723 C CA . ALA A 1 226 ? 10.626 22.635 -4.791 1 98.41 226 ALA A CA 1
ATOM 1724 C C . ALA A 1 226 ? 11.223 23.844 -4.076 1 98.41 226 ALA A C 1
ATOM 1726 O O . ALA A 1 226 ? 12.44 24.042 -4.09 1 98.41 226 ALA A O 1
ATOM 1727 N N . MET A 1 227 ? 10.385 24.618 -3.467 1 98.21 227 MET A N 1
ATOM 1728 C CA . MET A 1 227 ? 10.841 25.852 -2.832 1 98.21 227 MET A CA 1
ATOM 1729 C C . MET A 1 227 ? 11.801 25.552 -1.686 1 98.21 227 MET A C 1
ATOM 1731 O O . MET A 1 227 ? 12.838 26.203 -1.553 1 98.21 227 MET A O 1
ATOM 1735 N N . VAL A 1 228 ? 11.454 24.535 -0.901 1 96.56 228 VAL A N 1
ATOM 1736 C CA . VAL A 1 228 ? 12.272 24.289 0.281 1 96.56 228 VAL A CA 1
ATOM 1737 C C . VAL A 1 228 ? 13.528 23.513 -0.111 1 96.56 228 VAL A C 1
ATOM 1739 O O . VAL A 1 228 ? 14.612 23.766 0.418 1 96.56 228 VAL A O 1
ATOM 1742 N N . ALA A 1 229 ? 13.447 22.619 -0.997 1 96.13 229 ALA A N 1
ATOM 1743 C CA . ALA A 1 229 ? 14.549 21.719 -1.329 1 96.13 229 ALA A CA 1
ATOM 1744 C C . ALA A 1 229 ? 15.504 22.365 -2.328 1 96.13 229 ALA A C 1
ATOM 1746 O O . ALA A 1 229 ? 16.702 22.071 -2.331 1 96.13 229 ALA A O 1
ATOM 1747 N N . LEU A 1 230 ? 14.938 23.239 -3.215 1 95.91 230 LEU A N 1
ATOM 1748 C CA . LEU A 1 230 ? 15.743 23.631 -4.367 1 95.91 230 LEU A CA 1
ATOM 1749 C C . LEU A 1 230 ? 15.906 25.146 -4.425 1 95.91 230 LEU A C 1
ATOM 1751 O O . LEU A 1 230 ? 16.861 25.649 -5.022 1 95.91 230 LEU A O 1
ATOM 1755 N N . ASP A 1 231 ? 15.004 25.918 -3.744 1 96.89 231 ASP A N 1
ATOM 1756 C CA . ASP A 1 231 ? 14.984 27.354 -4.006 1 96.89 231 ASP A CA 1
ATOM 1757 C C . ASP A 1 231 ? 15.314 28.147 -2.744 1 96.89 231 ASP A C 1
ATOM 1759 O O . ASP A 1 231 ? 15.088 29.358 -2.688 1 96.89 231 ASP A O 1
ATOM 1763 N N . GLY A 1 232 ? 15.688 27.519 -1.681 1 94.27 232 GLY A N 1
ATOM 1764 C CA . GLY A 1 232 ? 16.184 28.212 -0.502 1 94.27 232 GLY A CA 1
ATOM 1765 C C . GLY A 1 232 ? 15.077 28.764 0.376 1 94.27 232 GLY A C 1
ATOM 1766 O O . GLY A 1 232 ? 15.305 29.678 1.17 1 94.27 232 GLY A O 1
ATOM 1767 N N . PHE A 1 233 ? 13.885 28.253 0.235 1 95.68 233 PHE A N 1
ATOM 1768 C CA . PHE A 1 233 ? 12.745 28.692 1.031 1 95.68 233 PHE A CA 1
ATOM 1769 C C . PHE A 1 233 ? 12.963 28.38 2.507 1 95.68 233 PHE A C 1
ATOM 1771 O O . PHE A 1 233 ? 13.453 27.303 2.854 1 95.68 233 PHE A O 1
ATOM 1778 N N . ASP A 1 234 ? 12.656 29.331 3.381 1 93.28 234 ASP A N 1
ATOM 1779 C CA . ASP A 1 234 ? 12.685 29.127 4.826 1 93.28 234 ASP A CA 1
ATOM 1780 C C . ASP A 1 234 ? 11.448 28.365 5.298 1 93.28 234 ASP A C 1
ATOM 1782 O O . ASP A 1 234 ? 10.339 28.904 5.285 1 93.28 234 ASP A O 1
ATOM 1786 N N . PRO A 1 235 ? 11.653 27.143 5.805 1 92.02 235 PRO A N 1
ATOM 1787 C CA . PRO A 1 235 ? 10.496 26.329 6.185 1 92.02 235 PRO A CA 1
ATOM 1788 C C . PRO A 1 235 ? 9.673 26.958 7.307 1 92.02 235 PRO A C 1
ATOM 1790 O O . PRO A 1 235 ? 8.473 26.696 7.419 1 92.02 235 PRO A O 1
ATOM 1793 N N . ALA A 1 236 ? 10.179 27.832 8.123 1 88.51 236 ALA A N 1
ATOM 1794 C CA . ALA A 1 236 ? 9.482 28.44 9.254 1 88.51 236 ALA A CA 1
ATOM 1795 C C . ALA A 1 236 ? 8.342 29.336 8.778 1 88.51 236 ALA A C 1
ATOM 1797 O O . ALA A 1 236 ? 7.396 29.596 9.525 1 88.51 236 ALA A O 1
ATOM 1798 N N . ARG A 1 237 ? 8.41 29.739 7.546 1 90.01 237 ARG A N 1
ATOM 1799 C CA . ARG A 1 237 ? 7.419 30.666 7.008 1 90.01 237 ARG A CA 1
ATOM 1800 C C . ARG A 1 237 ? 6.058 29.992 6.868 1 90.01 237 ARG A C 1
ATOM 1802 O O . ARG A 1 237 ? 5.03 30.667 6.79 1 90.01 237 ARG A O 1
ATOM 1809 N N . VAL A 1 238 ? 6.064 28.622 6.844 1 89.09 238 VAL A N 1
ATOM 1810 C CA . VAL A 1 238 ? 4.804 27.916 6.636 1 89.09 238 VAL A CA 1
ATOM 1811 C C . VAL A 1 238 ? 3.876 28.152 7.825 1 89.09 238 VAL A C 1
ATOM 1813 O O . VAL A 1 238 ? 2.657 28.005 7.709 1 89.09 238 VAL A O 1
ATOM 1816 N N . ALA A 1 239 ? 4.422 28.56 8.979 1 86.75 239 ALA A N 1
ATOM 1817 C CA . ALA A 1 239 ? 3.632 28.803 10.184 1 86.75 239 ALA A CA 1
ATOM 1818 C C . ALA A 1 239 ? 3.146 30.249 10.237 1 86.75 239 ALA A C 1
ATOM 1820 O O . ALA A 1 239 ? 2.337 30.606 11.096 1 86.75 239 ALA A O 1
ATOM 1821 N N . ASP A 1 240 ? 3.669 31.079 9.315 1 86.65 240 ASP A N 1
ATOM 1822 C CA . ASP A 1 240 ? 3.295 32.488 9.25 1 86.65 240 ASP A CA 1
ATOM 1823 C C . ASP A 1 240 ? 2.021 32.681 8.431 1 86.65 240 ASP A C 1
ATOM 1825 O O . ASP A 1 240 ? 2.076 32.782 7.203 1 86.65 240 ASP A O 1
ATOM 1829 N N . TYR A 1 241 ? 0.91 32.907 9.063 1 86.44 241 TYR A N 1
ATOM 1830 C CA . TYR A 1 241 ? -0.391 33.027 8.415 1 86.44 241 TYR A CA 1
ATOM 1831 C C . TYR A 1 241 ? -0.429 34.235 7.487 1 86.44 241 TYR A C 1
ATOM 1833 O O . TYR A 1 241 ? -1.04 34.184 6.416 1 86.44 241 TYR A O 1
ATOM 1841 N N . GLY A 1 242 ? 0.137 35.295 8.015 1 88.78 242 GLY A N 1
ATOM 1842 C CA . GLY A 1 242 ? 0.157 36.496 7.196 1 88.78 242 GLY A CA 1
ATOM 1843 C C . GLY A 1 242 ? 0.929 36.323 5.902 1 88.78 242 GLY A C 1
ATOM 1844 O O . GLY A 1 242 ? 0.468 36.739 4.837 1 88.78 242 GLY A O 1
ATOM 1845 N N . TRP A 1 243 ? 2.019 35.735 6.05 1 93.32 243 TRP A N 1
ATOM 1846 C CA . TRP A 1 243 ? 2.811 35.466 4.854 1 93.32 243 TRP A CA 1
ATOM 1847 C C . TRP A 1 243 ? 2.042 34.581 3.879 1 93.32 243 TRP A C 1
ATOM 1849 O O . TRP A 1 243 ? 1.995 34.862 2.679 1 93.32 243 TRP A O 1
ATOM 1859 N N . PHE A 1 244 ? 1.457 33.518 4.344 1 92.89 244 PHE A N 1
ATOM 1860 C CA . PHE A 1 244 ? 0.788 32.55 3.483 1 92.89 244 PHE A CA 1
ATOM 1861 C C . PHE A 1 244 ? -0.406 33.184 2.781 1 92.89 244 PHE A C 1
ATOM 1863 O O . PHE A 1 244 ? -0.656 32.915 1.604 1 92.89 244 PHE A O 1
ATOM 1870 N N . ALA A 1 245 ? -1.101 33.992 3.531 1 92.79 245 ALA A N 1
ATOM 1871 C CA . ALA A 1 245 ? -2.252 34.673 2.944 1 92.79 245 ALA A CA 1
ATOM 1872 C C . ALA A 1 245 ? -1.828 35.56 1.777 1 92.79 245 ALA A C 1
ATOM 1874 O O . ALA A 1 245 ? -2.488 35.584 0.735 1 92.79 245 ALA A O 1
ATOM 1875 N N . ARG A 1 246 ? -0.774 36.282 1.969 1 96.32 246 ARG A N 1
ATOM 1876 C CA . ARG A 1 246 ? -0.26 37.142 0.908 1 96.32 246 ARG A CA 1
ATOM 1877 C C . ARG A 1 246 ? 0.262 36.314 -0.262 1 96.32 246 ARG A C 1
ATOM 1879 O O . ARG A 1 246 ? -0.001 36.636 -1.422 1 96.32 246 ARG A O 1
ATOM 1886 N N . PHE A 1 247 ? 0.973 35.294 0.079 1 97.48 247 PHE A N 1
ATOM 1887 C CA . PHE A 1 247 ? 1.519 34.39 -0.927 1 97.48 247 PHE A CA 1
ATOM 1888 C C . PHE A 1 247 ? 0.408 33.808 -1.792 1 97.48 247 PHE A C 1
ATOM 1890 O O . PHE A 1 247 ? 0.512 33.797 -3.021 1 97.48 247 PHE A O 1
ATOM 1897 N N . TRP A 1 248 ? -0.686 33.392 -1.234 1 97.19 248 TRP A N 1
ATOM 1898 C CA . TRP A 1 248 ? -1.838 32.826 -1.929 1 97.19 248 TRP A CA 1
ATOM 1899 C C . TRP A 1 248 ? -2.517 33.877 -2.802 1 97.19 248 TRP A C 1
ATOM 1901 O O . TRP A 1 248 ? -2.733 33.655 -3.996 1 97.19 248 TRP A O 1
ATOM 1911 N N . GLN A 1 249 ? -2.775 35.032 -2.237 1 97.07 249 GLN A N 1
ATOM 1912 C CA . GLN A 1 249 ? -3.6 36.05 -2.88 1 97.07 249 GLN A CA 1
ATOM 1913 C C . GLN A 1 249 ? -2.834 36.755 -3.995 1 97.07 249 GLN A C 1
ATOM 1915 O O . GLN A 1 249 ? -3.409 37.096 -5.031 1 97.07 249 GLN A O 1
ATOM 1920 N N . GLU A 1 250 ? -1.581 36.917 -3.766 1 97.59 250 GLU A N 1
ATOM 1921 C CA . GLU A 1 250 ? -0.838 37.786 -4.674 1 97.59 250 GLU A CA 1
ATOM 1922 C C . GLU A 1 250 ? -0.06 36.973 -5.703 1 97.59 250 GLU A C 1
ATOM 1924 O O . GLU A 1 250 ? 0.212 37.453 -6.806 1 97.59 250 GLU A O 1
ATOM 1929 N N . GLU A 1 251 ? 0.267 35.769 -5.39 1 97.48 251 GLU A N 1
ATOM 1930 C CA . GLU A 1 251 ? 1.176 35.045 -6.274 1 97.48 251 GLU A CA 1
ATOM 1931 C C . GLU A 1 251 ? 0.52 33.782 -6.825 1 97.48 251 GLU A C 1
ATOM 1933 O O . GLU A 1 251 ? 0.513 33.558 -8.037 1 97.48 251 GLU A O 1
ATOM 1938 N N . ILE A 1 252 ? -0.11 33.013 -6.036 1 98.17 252 ILE A N 1
ATOM 1939 C CA . ILE A 1 252 ? -0.522 31.671 -6.432 1 98.17 252 ILE A CA 1
ATOM 1940 C C . ILE A 1 252 ? -1.841 31.741 -7.199 1 98.17 252 ILE A C 1
ATOM 1942 O O . ILE A 1 252 ? -1.929 31.275 -8.338 1 98.17 252 ILE A O 1
ATOM 1946 N N . LEU A 1 253 ? -2.829 32.338 -6.562 1 97.28 253 LEU A N 1
ATOM 1947 C CA . LEU A 1 253 ? -4.16 32.355 -7.159 1 97.28 253 LEU A CA 1
ATOM 1948 C C . LEU A 1 253 ? -4.133 33.023 -8.53 1 97.28 253 LEU A C 1
ATOM 1950 O O . LEU A 1 253 ? -4.637 32.464 -9.507 1 97.28 253 LEU A O 1
ATOM 1954 N N . PRO A 1 254 ? -3.453 34.177 -8.692 1 96.47 254 PRO A N 1
ATOM 1955 C CA . PRO A 1 254 ? -3.447 34.819 -10.008 1 96.47 254 PRO A CA 1
ATOM 1956 C C . PRO A 1 254 ? -2.675 34.017 -11.053 1 96.47 254 PRO A C 1
ATOM 1958 O O . PRO A 1 254 ? -3.04 34.018 -12.231 1 96.47 254 PRO A O 1
ATOM 1961 N N . ALA A 1 255 ? -1.662 33.321 -10.684 1 96.66 255 ALA A N 1
ATOM 1962 C CA . ALA A 1 255 ? -0.784 32.623 -11.619 1 96.66 255 ALA A CA 1
ATOM 1963 C C . ALA A 1 255 ? -1.386 31.287 -12.045 1 96.66 255 ALA A C 1
ATOM 1965 O O . ALA A 1 255 ? -1.009 30.73 -13.078 1 96.66 255 ALA A O 1
ATOM 1966 N N . HIS A 1 256 ? -2.321 30.784 -11.258 1 97 256 HIS A N 1
ATOM 1967 C CA . HIS A 1 256 ? -2.811 29.432 -11.499 1 97 256 HIS A CA 1
ATOM 1968 C C . HIS A 1 256 ? -4.336 29.387 -11.479 1 97 256 HIS A C 1
ATOM 1970 O O . HIS A 1 256 ? -4.926 28.416 -10.999 1 97 256 HIS A O 1
ATOM 1976 N N . ASP A 1 257 ? -4.927 30.379 -11.957 1 92.72 257 ASP A N 1
ATOM 1977 C CA . ASP A 1 257 ? -6.371 30.553 -11.84 1 92.72 257 ASP A CA 1
ATOM 1978 C C . ASP A 1 257 ? -7.116 29.616 -12.788 1 92.72 257 ASP A C 1
ATOM 1980 O O . ASP A 1 257 ? -8.294 29.32 -12.579 1 92.72 257 ASP A O 1
ATOM 1984 N N . THR A 1 258 ? -6.46 29.044 -13.841 1 96.08 258 THR A N 1
ATOM 1985 C CA . THR A 1 258 ? -7.121 28.123 -14.759 1 96.08 258 THR A CA 1
ATOM 1986 C C . THR A 1 258 ? -6.677 26.687 -14.498 1 96.08 258 THR A C 1
ATOM 1988 O O . THR A 1 258 ? -5.521 26.443 -14.147 1 96.08 258 THR A O 1
ATOM 1991 N N . GLU A 1 259 ? -7.583 25.843 -14.743 1 94.73 259 GLU A N 1
ATOM 1992 C CA . GLU A 1 259 ? -7.28 24.427 -14.555 1 94.73 259 GLU A CA 1
ATOM 1993 C C . GLU A 1 259 ? -6.13 23.984 -15.454 1 94.73 259 GLU A C 1
ATOM 1995 O O . GLU A 1 259 ? -5.245 23.244 -15.02 1 94.73 259 GLU A O 1
ATOM 2000 N N . ALA A 1 260 ? -6.184 24.375 -16.676 1 95.36 260 ALA A N 1
ATOM 2001 C CA . ALA A 1 260 ? -5.135 24.024 -17.63 1 95.36 260 ALA A CA 1
ATOM 2002 C C . ALA A 1 260 ? -3.777 24.543 -17.168 1 95.36 260 ALA A C 1
ATOM 2004 O O . ALA A 1 260 ? -2.767 23.845 -17.281 1 95.36 260 ALA A O 1
ATOM 2005 N N . GLY A 1 261 ? -3.814 25.802 -16.743 1 96.13 261 GLY A N 1
ATOM 2006 C CA . GLY A 1 261 ? -2.586 26.383 -16.224 1 96.13 261 GLY A CA 1
ATOM 2007 C C . GLY A 1 261 ? -2.045 25.65 -15.011 1 96.13 261 GLY A C 1
ATOM 2008 O O . GLY A 1 261 ? -0.834 25.455 -14.886 1 96.13 261 GLY A O 1
ATOM 2009 N N . ARG A 1 262 ? -2.907 25.237 -14.117 1 97.32 262 ARG A N 1
ATOM 2010 C CA . ARG A 1 262 ? -2.497 24.496 -12.929 1 97.32 262 ARG A CA 1
ATOM 2011 C C . ARG A 1 262 ? -1.915 23.137 -13.305 1 97.32 262 ARG A C 1
ATOM 2013 O O . ARG A 1 262 ? -0.879 22.731 -12.774 1 97.32 262 ARG A O 1
ATOM 2020 N N . ARG A 1 263 ? -2.582 22.481 -14.205 1 96.66 263 ARG A N 1
ATOM 2021 C CA . ARG A 1 263 ? -2.104 21.177 -14.652 1 96.66 263 ARG A CA 1
ATOM 2022 C C . ARG A 1 263 ? -0.721 21.287 -15.283 1 96.66 263 ARG A C 1
ATOM 2024 O O . ARG A 1 263 ? 0.137 20.429 -15.065 1 96.66 263 ARG A O 1
ATOM 2031 N N . ALA A 1 264 ? -0.535 22.284 -16.06 1 97.67 264 ALA A N 1
ATOM 2032 C CA . ALA A 1 264 ? 0.769 22.514 -16.677 1 97.67 264 ALA A CA 1
ATOM 2033 C C . ALA A 1 264 ? 1.836 22.785 -15.621 1 97.67 264 ALA A C 1
ATOM 2035 O O . ALA A 1 264 ? 2.969 22.312 -15.738 1 97.67 264 ALA A O 1
ATOM 2036 N N . ALA A 1 265 ? 1.469 23.602 -14.624 1 98.3 265 ALA A N 1
ATOM 2037 C CA . ALA A 1 265 ? 2.403 23.905 -13.542 1 98.3 265 ALA A CA 1
ATOM 2038 C C . ALA A 1 265 ? 2.758 22.647 -12.755 1 98.3 265 ALA A C 1
ATOM 2040 O O . ALA A 1 265 ? 3.92 22.44 -12.395 1 98.3 265 ALA A O 1
ATOM 2041 N N . ILE A 1 266 ? 1.772 21.838 -12.469 1 98.5 266 ILE A N 1
ATOM 2042 C CA . ILE A 1 266 ? 1.982 20.58 -11.761 1 98.5 266 ILE A CA 1
ATOM 2043 C C . ILE A 1 266 ? 2.95 19.699 -12.549 1 98.5 266 ILE A C 1
ATOM 2045 O O . ILE A 1 266 ? 3.898 19.148 -11.985 1 98.5 266 ILE A O 1
ATOM 2049 N N . ALA A 1 267 ? 2.755 19.595 -13.854 1 98.19 267 ALA A N 1
ATOM 2050 C CA . ALA A 1 267 ? 3.617 18.781 -14.707 1 98.19 267 ALA A CA 1
ATOM 2051 C C . ALA A 1 267 ? 5.04 19.332 -14.732 1 98.19 267 ALA A C 1
ATOM 2053 O O . ALA A 1 267 ? 6.008 18.571 -14.663 1 98.19 267 ALA A O 1
ATOM 2054 N N . ARG A 1 268 ? 5.179 20.636 -14.854 1 98.46 268 ARG A N 1
ATOM 2055 C CA . ARG A 1 268 ? 6.489 21.28 -14.888 1 98.46 268 ARG A CA 1
ATOM 2056 C C . ARG A 1 268 ? 7.244 21.053 -13.582 1 98.46 268 ARG A C 1
ATOM 2058 O O . ARG A 1 268 ? 8.43 20.718 -13.595 1 98.46 268 ARG A O 1
ATOM 2065 N N . LEU A 1 269 ? 6.569 21.251 -12.484 1 98.73 269 LEU A N 1
ATOM 2066 C CA . LEU A 1 269 ? 7.186 21.017 -11.183 1 98.73 269 LEU A CA 1
ATOM 2067 C C . LEU A 1 269 ? 7.561 19.549 -11.016 1 98.73 269 LEU A C 1
ATOM 2069 O O . LEU A 1 269 ? 8.605 19.231 -10.442 1 98.73 269 LEU A O 1
ATOM 2073 N N . GLY A 1 270 ? 6.656 18.661 -11.502 1 98.53 270 GLY A N 1
ATOM 2074 C CA . GLY A 1 270 ? 6.972 17.242 -11.454 1 98.53 270 GLY A CA 1
ATOM 2075 C C . GLY A 1 270 ? 8.252 16.891 -12.188 1 98.53 270 GLY A C 1
ATOM 2076 O O . GLY A 1 270 ? 9.091 16.153 -11.666 1 98.53 270 GLY A O 1
ATOM 2077 N N . ARG A 1 271 ? 8.428 17.405 -13.388 1 98.31 271 ARG A N 1
ATOM 2078 C CA . ARG A 1 271 ? 9.642 17.175 -14.165 1 98.31 271 ARG A CA 1
ATOM 2079 C C . ARG A 1 271 ? 10.872 17.689 -13.423 1 98.31 271 ARG A C 1
ATOM 2081 O O . ARG A 1 271 ? 11.907 17.021 -13.391 1 98.31 271 ARG A O 1
ATOM 2088 N N . ARG A 1 272 ? 10.759 18.845 -12.814 1 98.39 272 ARG A N 1
ATOM 2089 C CA . ARG A 1 272 ? 11.875 19.446 -12.091 1 98.39 272 ARG A CA 1
ATOM 2090 C C . ARG A 1 272 ? 12.267 18.598 -10.886 1 98.39 272 ARG A C 1
ATOM 2092 O O . ARG A 1 272 ? 13.45 18.335 -10.663 1 98.39 272 ARG A O 1
ATOM 2099 N N . LEU A 1 273 ? 11.267 18.161 -10.128 1 98.45 273 LEU A N 1
ATOM 2100 C CA . LEU A 1 273 ? 11.52 17.376 -8.925 1 98.45 273 LEU A CA 1
ATOM 2101 C C . LEU A 1 273 ? 12.106 16.013 -9.279 1 98.45 273 LEU A C 1
ATOM 2103 O O . LEU A 1 273 ? 12.974 15.502 -8.568 1 98.45 273 LEU A O 1
ATOM 2107 N N . ARG A 1 274 ? 11.648 15.407 -10.413 1 97.81 274 ARG A N 1
ATOM 2108 C CA . ARG A 1 274 ? 12.25 14.167 -10.894 1 97.81 274 ARG A CA 1
ATOM 2109 C C . ARG A 1 274 ? 13.712 14.378 -11.27 1 97.81 274 ARG A C 1
ATOM 2111 O O . ARG A 1 274 ? 14.576 13.583 -10.895 1 97.81 274 ARG A O 1
ATOM 2118 N N . ALA A 1 275 ? 13.987 15.445 -11.945 1 97.38 275 ALA A N 1
ATOM 2119 C CA . ALA A 1 275 ? 15.319 15.699 -12.49 1 97.38 275 ALA A CA 1
ATOM 2120 C C . ALA A 1 275 ? 16.296 16.096 -11.387 1 97.38 275 ALA A C 1
ATOM 2122 O O . ALA A 1 275 ? 17.436 15.628 -11.361 1 97.38 275 ALA A O 1
ATOM 2123 N N . GLU A 1 276 ? 15.86 16.907 -10.478 1 96.51 276 GLU A N 1
ATOM 2124 C CA . GLU A 1 276 ? 16.808 17.534 -9.563 1 96.51 276 GLU A CA 1
ATOM 2125 C C . GLU A 1 276 ? 16.846 16.806 -8.222 1 96.51 276 GLU A C 1
ATOM 2127 O O . GLU A 1 276 ? 17.841 16.879 -7.498 1 96.51 276 GLU A O 1
ATOM 2132 N N . LEU A 1 277 ? 15.779 16.104 -7.799 1 96.42 277 LEU A N 1
ATOM 2133 C CA . LEU A 1 277 ? 15.742 15.438 -6.502 1 96.42 277 LEU A CA 1
ATOM 2134 C C . LEU A 1 277 ? 15.643 13.925 -6.67 1 96.42 277 LEU A C 1
ATOM 2136 O O . LEU A 1 277 ? 15.691 13.183 -5.687 1 96.42 277 LEU A O 1
ATOM 2140 N N . GLY A 1 278 ? 15.428 13.483 -7.899 1 94.62 278 GLY A N 1
ATOM 2141 C CA . GLY A 1 278 ? 15.283 12.054 -8.127 1 94.62 278 GLY A CA 1
ATOM 2142 C C . GLY A 1 278 ? 13.987 11.491 -7.575 1 94.62 278 GLY A C 1
ATOM 2143 O O . GLY A 1 278 ? 13.901 10.298 -7.274 1 94.62 278 GLY A O 1
ATOM 2144 N N . LEU A 1 279 ? 12.957 12.324 -7.296 1 96.27 279 LEU A N 1
ATOM 2145 C CA . LEU A 1 279 ? 11.664 11.858 -6.808 1 96.27 279 LEU A CA 1
ATOM 2146 C C . LEU A 1 279 ? 10.853 11.226 -7.934 1 96.27 279 LEU A C 1
ATOM 2148 O O . LEU A 1 279 ? 10.466 11.91 -8.885 1 96.27 279 LEU A O 1
ATOM 2152 N N . ALA A 1 280 ? 10.641 9.976 -7.848 1 95.69 280 ALA A N 1
ATOM 2153 C CA . ALA A 1 280 ? 9.863 9.268 -8.861 1 95.69 280 ALA A CA 1
ATOM 2154 C C . ALA A 1 280 ? 8.377 9.59 -8.737 1 95.69 280 ALA A C 1
ATOM 2156 O O . ALA A 1 280 ? 7.601 8.781 -8.224 1 95.69 280 ALA A O 1
ATOM 2157 N N . LEU A 1 281 ? 8.013 10.714 -9.23 1 97.76 281 LEU A N 1
ATOM 2158 C CA . LEU A 1 281 ? 6.636 11.193 -9.207 1 97.76 281 LEU A CA 1
ATOM 2159 C C . LEU A 1 281 ? 5.89 10.766 -10.467 1 97.76 281 LEU A C 1
ATOM 2161 O O . LEU A 1 281 ? 6.512 10.467 -11.49 1 97.76 281 LEU A O 1
ATOM 2165 N N . ALA A 1 282 ? 4.594 10.715 -10.354 1 97.18 282 ALA A N 1
ATOM 2166 C CA . ALA A 1 282 ? 3.76 10.388 -11.507 1 97.18 282 ALA A CA 1
ATOM 2167 C C . ALA A 1 282 ? 2.708 11.467 -11.747 1 97.18 282 ALA A C 1
ATOM 2169 O O . ALA A 1 282 ? 2.291 12.155 -10.812 1 97.18 282 ALA A O 1
ATOM 2170 N N . ASP A 1 283 ? 2.374 11.654 -12.979 1 97.18 283 ASP A N 1
ATOM 2171 C CA . ASP A 1 283 ? 1.24 12.487 -13.367 1 97.18 283 ASP A CA 1
ATOM 2172 C C . ASP A 1 283 ? 0 11.636 -13.634 1 97.18 283 ASP A C 1
ATOM 2174 O O . ASP A 1 283 ? -0.381 11.431 -14.789 1 97.18 283 ASP A O 1
ATOM 2178 N N . LEU A 1 284 ? -0.658 11.27 -12.607 1 97.52 284 LEU A N 1
ATOM 2179 C CA . LEU A 1 284 ? -1.798 10.362 -12.67 1 97.52 284 LEU A CA 1
ATOM 2180 C C . LEU A 1 284 ? -3.059 11.101 -13.104 1 97.52 284 LEU A C 1
ATOM 2182 O O . LEU A 1 284 ? -3.291 12.239 -12.688 1 97.52 284 LEU A O 1
ATOM 2186 N N . ASP A 1 285 ? -3.866 10.453 -13.902 1 96.31 285 ASP A N 1
ATOM 2187 C CA . ASP A 1 285 ? -5.198 10.993 -14.154 1 96.31 285 ASP A CA 1
ATOM 2188 C C . ASP A 1 285 ? -6.167 10.607 -13.04 1 96.31 285 ASP A C 1
ATOM 2190 O O . ASP A 1 285 ? -5.764 10.013 -12.037 1 96.31 285 ASP A O 1
ATOM 2194 N N . ALA A 1 286 ? -7.397 11.082 -13.168 1 96.77 286 ALA A N 1
ATOM 2195 C CA . ALA A 1 286 ? -8.39 10.91 -12.11 1 96.77 286 ALA A CA 1
ATOM 2196 C C . ALA A 1 286 ? -8.602 9.433 -11.792 1 96.77 286 ALA A C 1
ATOM 2198 O O . ALA A 1 286 ? -8.67 9.046 -10.623 1 96.77 286 ALA A O 1
ATOM 2199 N N . GLU A 1 287 ? -8.654 8.574 -12.792 1 96.31 287 GLU A N 1
ATOM 2200 C CA . GLU A 1 287 ? -8.885 7.146 -12.597 1 96.31 287 GLU A CA 1
ATOM 2201 C C . GLU A 1 287 ? -7.722 6.495 -11.854 1 96.31 287 GLU A C 1
ATOM 2203 O O . GLU A 1 287 ? -7.93 5.752 -10.892 1 96.31 287 GLU A O 1
ATOM 2208 N N . ALA A 1 288 ? -6.534 6.769 -12.318 1 97.14 288 ALA A N 1
ATOM 2209 C CA . ALA A 1 288 ? -5.343 6.206 -11.687 1 97.14 288 ALA A CA 1
ATOM 2210 C C . ALA A 1 288 ? -5.205 6.689 -10.246 1 97.14 288 ALA A C 1
ATOM 2212 O O . ALA A 1 288 ? -4.87 5.908 -9.352 1 97.14 288 ALA A O 1
ATOM 2213 N N . SER A 1 289 ? -5.469 7.948 -10.028 1 97.4 289 SER A N 1
ATOM 2214 C CA . SER A 1 289 ? -5.399 8.507 -8.682 1 97.4 289 SER A CA 1
ATOM 2215 C C . SER A 1 289 ? -6.385 7.818 -7.745 1 97.4 289 SER A C 1
ATOM 2217 O O . SER A 1 289 ? -6.028 7.441 -6.627 1 97.4 289 SER A O 1
ATOM 2219 N N . ALA A 1 290 ? -7.603 7.685 -8.195 1 97.01 290 ALA A N 1
ATOM 2220 C CA . ALA A 1 290 ? -8.629 7.013 -7.402 1 97.01 290 ALA A CA 1
ATOM 2221 C C . ALA A 1 290 ? -8.241 5.566 -7.115 1 97.01 290 ALA A C 1
ATOM 2223 O O . ALA A 1 290 ? -8.475 5.06 -6.015 1 97.01 290 ALA A O 1
ATOM 2224 N N . PHE A 1 291 ? -7.649 4.9 -8.083 1 96.14 291 PHE A N 1
ATOM 2225 C CA . PHE A 1 291 ? -7.212 3.519 -7.916 1 96.14 291 PHE A CA 1
ATOM 2226 C C . PHE A 1 291 ? -6.124 3.42 -6.853 1 96.14 291 PHE A C 1
ATOM 2228 O O . PHE A 1 291 ? -6.207 2.586 -5.948 1 96.14 291 PHE A O 1
ATOM 2235 N N . VAL A 1 292 ? -5.115 4.286 -6.942 1 95.38 292 VAL A N 1
ATOM 2236 C CA . VAL A 1 292 ? -4.021 4.278 -5.977 1 95.38 292 VAL A CA 1
ATOM 2237 C C . VAL A 1 292 ? -4.571 4.514 -4.571 1 95.38 292 VAL A C 1
ATOM 2239 O O . VAL A 1 292 ? -4.215 3.8 -3.631 1 95.38 292 VAL A O 1
ATOM 2242 N N . ARG A 1 293 ? -5.427 5.43 -4.457 1 93.31 293 ARG A N 1
ATOM 2243 C CA . ARG A 1 293 ? -6.012 5.755 -3.16 1 93.31 293 ARG A CA 1
ATOM 2244 C C . ARG A 1 293 ? -6.766 4.56 -2.585 1 93.31 293 ARG A C 1
ATOM 2246 O O . ARG A 1 293 ? -6.781 4.356 -1.369 1 93.31 293 ARG A O 1
ATOM 2253 N N . SER A 1 294 ? -7.359 3.776 -3.428 1 92.15 294 SER A N 1
ATOM 2254 C CA . SER A 1 294 ? -8.203 2.673 -2.979 1 92.15 294 SER A CA 1
ATOM 2255 C C . SER A 1 294 ? -7.363 1.48 -2.534 1 92.15 294 SER A C 1
ATOM 2257 O O . SER A 1 294 ? -7.832 0.636 -1.767 1 92.15 294 SER A O 1
ATOM 2259 N N . ILE A 1 295 ? -6.064 1.413 -2.979 1 89.22 295 ILE A N 1
ATOM 2260 C CA . ILE A 1 295 ? -5.309 0.197 -2.698 1 89.22 295 ILE A CA 1
ATOM 2261 C C . ILE A 1 295 ? -4.139 0.519 -1.771 1 89.22 295 ILE A C 1
ATOM 2263 O O . ILE A 1 295 ? -3.513 -0.386 -1.214 1 89.22 295 ILE A O 1
ATOM 2267 N N . TYR A 1 296 ? -3.772 1.725 -1.664 1 84.93 296 TYR A N 1
ATOM 2268 C CA . TYR A 1 296 ? -2.585 2.074 -0.891 1 84.93 296 TYR A CA 1
ATOM 2269 C C . TYR A 1 296 ? -2.794 1.787 0.591 1 84.93 296 TYR A C 1
ATOM 2271 O O . TYR A 1 296 ? -3.841 2.12 1.152 1 84.93 296 TYR A O 1
ATOM 2279 N N . ARG A 1 297 ? -1.822 1.057 1.111 1 74.88 297 ARG A N 1
ATOM 2280 C CA . ARG A 1 297 ? -1.763 0.813 2.549 1 74.88 297 ARG A CA 1
ATOM 2281 C C . ARG A 1 297 ? -0.406 1.215 3.117 1 74.88 297 ARG A C 1
ATOM 2283 O O . ARG A 1 297 ? 0.631 0.725 2.667 1 74.88 297 ARG A O 1
ATOM 2290 N N . GLY A 1 298 ? -0.357 2.309 3.614 1 64.22 298 GLY A N 1
ATOM 2291 C CA . GLY A 1 298 ? 0.905 2.814 4.13 1 64.22 298 GLY A CA 1
ATOM 2292 C C . GLY A 1 298 ? 1.631 1.815 5.012 1 64.22 298 GLY A C 1
ATOM 2293 O O . GLY A 1 298 ? 1.052 0.81 5.428 1 64.22 298 GLY A O 1
ATOM 2294 N N . ARG A 1 299 ? 2.899 1.98 5.176 1 57.11 299 ARG A N 1
ATOM 2295 C CA . ARG A 1 299 ? 3.77 1.214 6.061 1 57.11 299 ARG A CA 1
ATOM 2296 C C . ARG A 1 299 ? 3.364 1.393 7.52 1 57.11 299 ARG A C 1
ATOM 2298 O O . ARG A 1 299 ? 3.131 2.516 7.971 1 57.11 299 ARG A O 1
ATOM 2305 N N . ARG A 1 300 ? 2.658 0.243 8.04 1 55.92 300 ARG A N 1
ATOM 2306 C CA . ARG A 1 300 ? 2.261 0.424 9.433 1 55.92 300 ARG A CA 1
ATOM 2307 C C . ARG A 1 300 ? 3.231 -0.281 10.375 1 55.92 300 ARG A C 1
ATOM 2309 O O . ARG A 1 300 ? 3.659 -1.405 10.106 1 55.92 300 ARG A O 1
ATOM 2316 N N . ALA A 1 301 ? 4.05 0.545 11.036 1 48.1 301 ALA A N 1
ATOM 2317 C CA . ALA A 1 301 ? 4.791 -0.106 12.113 1 48.1 301 ALA A CA 1
ATOM 2318 C C . ALA A 1 301 ? 3.857 -0.528 13.244 1 48.1 301 ALA A C 1
ATOM 2320 O O . ALA A 1 301 ? 2.801 0.076 13.443 1 48.1 301 ALA A O 1
ATOM 2321 N N . SER A 1 302 ? 4.048 -1.817 13.57 1 47.25 302 SER A N 1
ATOM 2322 C CA . SER A 1 302 ? 3.309 -2.195 14.771 1 47.25 302 SER A CA 1
ATOM 2323 C C . SER A 1 302 ? 3.754 -1.372 15.975 1 47.25 302 SER A C 1
ATOM 2325 O O . SER A 1 302 ? 4.948 -1.132 16.163 1 47.25 302 SER A O 1
ATOM 2327 N N . GLY A 1 303 ? 2.798 -0.716 16.726 1 49.58 303 GLY A N 1
ATOM 2328 C CA . GLY A 1 303 ? 3.046 -0.049 17.994 1 49.58 303 GLY A CA 1
ATOM 2329 C C . GLY A 1 303 ? 3.347 1.43 17.841 1 49.58 303 GLY A C 1
ATOM 2330 O O . GLY A 1 303 ? 3.108 2.011 16.781 1 49.58 303 GLY A O 1
ATOM 2331 N N . PRO A 1 304 ? 3.694 2.097 18.989 1 47.59 304 PRO A N 1
ATOM 2332 C CA . PRO A 1 304 ? 4.158 3.486 18.99 1 47.59 304 PRO A CA 1
ATOM 2333 C C . PRO A 1 304 ? 5.473 3.669 18.234 1 47.59 304 PRO A C 1
ATOM 2335 O O . PRO A 1 304 ? 6.379 2.841 18.355 1 47.59 304 PRO A O 1
ATOM 2338 N N . MET A 1 305 ? 5.455 4.333 17.083 1 50.52 305 MET A N 1
ATOM 2339 C CA . MET A 1 305 ? 6.7 4.655 16.391 1 50.52 305 MET A CA 1
ATOM 2340 C C . MET A 1 305 ? 7.204 6.038 16.792 1 50.52 305 MET A C 1
ATOM 2342 O O . MET A 1 305 ? 6.43 6.996 16.836 1 50.52 305 MET A O 1
ATOM 2346 N N . PRO A 1 306 ? 8.554 6.062 17.216 1 46.31 306 PRO A N 1
ATOM 2347 C CA . PRO A 1 306 ? 9.066 7.424 17.39 1 46.31 306 PRO A CA 1
ATOM 2348 C C . PRO A 1 306 ? 9.122 8.205 16.08 1 46.31 306 PRO A C 1
ATOM 2350 O O . PRO A 1 306 ? 9.288 7.613 15.01 1 46.31 306 PRO A O 1
ATOM 2353 N N . VAL A 1 307 ? 8.625 9.38 16.023 1 43.67 307 VAL A N 1
ATOM 2354 C CA . VAL A 1 307 ? 8.739 10.208 14.827 1 43.67 307 VAL A CA 1
ATOM 2355 C C . VAL A 1 307 ? 10.21 10.493 14.533 1 43.67 307 VAL A C 1
ATOM 2357 O O . VAL A 1 307 ? 10.975 10.834 15.438 1 43.67 307 VAL A O 1
ATOM 2360 N N . VAL A 1 308 ? 10.675 9.974 13.402 1 38.59 308 VAL A N 1
ATOM 2361 C CA . VAL A 1 308 ? 12.019 10.381 13.008 1 38.59 308 VAL A CA 1
ATOM 2362 C C . VAL A 1 308 ? 11.959 11.712 12.26 1 38.59 308 VAL A C 1
ATOM 2364 O O . VAL A 1 308 ? 10.973 12.003 11.578 1 38.59 308 VAL A O 1
ATOM 2367 N N . MET B 1 1 ? 12.65 -26.549 16.333 1 82.22 1 MET B N 1
ATOM 2368 C CA . MET B 1 1 ? 13.547 -25.745 15.509 1 82.22 1 MET B CA 1
ATOM 2369 C C . MET B 1 1 ? 14.041 -26.542 14.306 1 82.22 1 MET B C 1
ATOM 2371 O O . MET B 1 1 ? 14.339 -27.732 14.424 1 82.22 1 MET B O 1
ATOM 2375 N N . ILE B 1 2 ? 13.949 -25.957 13.099 1 90.24 2 ILE B N 1
ATOM 2376 C CA . ILE B 1 2 ? 14.46 -26.597 11.891 1 90.24 2 ILE B CA 1
ATOM 2377 C C . ILE B 1 2 ? 15.783 -25.951 11.486 1 90.24 2 ILE B C 1
ATOM 2379 O O . ILE B 1 2 ? 15.877 -24.725 11.384 1 90.24 2 ILE B O 1
ATOM 2383 N N . ASP B 1 3 ? 16.78 -26.788 11.356 1 93.53 3 ASP B N 1
ATOM 2384 C CA . ASP B 1 3 ? 18.031 -26.359 10.739 1 93.53 3 ASP B CA 1
ATOM 2385 C C . ASP B 1 3 ? 17.904 -26.307 9.218 1 93.53 3 ASP B C 1
ATOM 2387 O O . ASP B 1 3 ? 17.941 -27.343 8.551 1 93.53 3 ASP B O 1
ATOM 2391 N N . LEU B 1 4 ? 17.869 -25.141 8.607 1 95.54 4 LEU B N 1
ATOM 2392 C CA . LEU B 1 4 ? 17.588 -24.964 7.187 1 95.54 4 LEU B CA 1
ATOM 2393 C C . LEU B 1 4 ? 18.783 -25.388 6.34 1 95.54 4 LEU B C 1
ATOM 2395 O O . LEU B 1 4 ? 18.623 -25.77 5.178 1 95.54 4 LEU B O 1
ATOM 2399 N N . ALA B 1 5 ? 19.928 -25.279 6.935 1 94.94 5 ALA B N 1
ATOM 2400 C CA . ALA B 1 5 ? 21.137 -25.674 6.217 1 94.94 5 ALA B CA 1
ATOM 2401 C C . ALA B 1 5 ? 21.146 -27.175 5.943 1 94.94 5 ALA B C 1
ATOM 2403 O O . ALA B 1 5 ? 21.838 -27.642 5.034 1 94.94 5 ALA B O 1
ATOM 2404 N N . ALA B 1 6 ? 20.385 -27.884 6.727 1 95.9 6 ALA B N 1
ATOM 2405 C CA . ALA B 1 6 ? 20.329 -29.336 6.582 1 95.9 6 ALA B CA 1
ATOM 2406 C C . ALA B 1 6 ? 19.198 -29.751 5.645 1 95.9 6 ALA B C 1
ATOM 2408 O O . ALA B 1 6 ? 19.08 -30.925 5.285 1 95.9 6 ALA B O 1
ATOM 2409 N N . CYS B 1 7 ? 18.41 -28.795 5.214 1 97.34 7 CYS B N 1
ATOM 2410 C CA . CYS B 1 7 ? 17.28 -29.09 4.34 1 97.34 7 CYS B CA 1
ATOM 2411 C C . CYS B 1 7 ? 17.718 -29.136 2.881 1 97.34 7 CYS B C 1
ATOM 2413 O O . CYS B 1 7 ? 18.531 -28.319 2.446 1 97.34 7 CYS B O 1
ATOM 2415 N N . ASP B 1 8 ? 17.193 -30.063 2.139 1 98.21 8 ASP B N 1
ATOM 2416 C CA . ASP B 1 8 ? 17.438 -30.1 0.701 1 98.21 8 ASP B CA 1
ATOM 2417 C C . ASP B 1 8 ? 16.77 -28.919 -0 1 98.21 8 ASP B C 1
ATOM 2419 O O . ASP B 1 8 ? 15.753 -28.405 0.47 1 98.21 8 ASP B O 1
ATOM 2423 N N . VAL B 1 9 ? 17.388 -28.449 -1.051 1 98.54 9 VAL B N 1
ATOM 2424 C CA . VAL B 1 9 ? 16.827 -27.428 -1.93 1 98.54 9 VAL B CA 1
ATOM 2425 C C . VAL B 1 9 ? 16.692 -27.982 -3.346 1 98.54 9 VAL B C 1
ATOM 2427 O O . VAL B 1 9 ? 17.676 -28.423 -3.944 1 98.54 9 VAL B O 1
ATOM 2430 N N . VAL B 1 10 ? 15.494 -28.007 -3.849 1 98.65 10 VAL B N 1
ATOM 2431 C CA . VAL B 1 10 ? 15.238 -28.566 -5.172 1 98.65 10 VAL B CA 1
ATOM 2432 C C . VAL B 1 10 ? 14.636 -27.494 -6.078 1 98.65 10 VAL B C 1
ATOM 2434 O O . VAL B 1 10 ? 13.611 -26.895 -5.745 1 98.65 10 VAL B O 1
ATOM 2437 N N . PHE B 1 11 ? 15.257 -27.243 -7.196 1 98.52 11 PHE B N 1
ATOM 2438 C CA . PHE B 1 11 ? 14.799 -26.324 -8.232 1 98.52 11 PHE B CA 1
ATOM 2439 C C . PHE B 1 11 ? 13.928 -27.048 -9.252 1 98.52 11 PHE B C 1
ATOM 2441 O O . PHE B 1 11 ? 14.357 -28.034 -9.854 1 98.52 11 PHE B O 1
ATOM 2448 N N . LEU B 1 12 ? 12.686 -26.551 -9.41 1 97.55 12 LEU B N 1
ATOM 2449 C CA . LEU B 1 12 ? 11.728 -27.184 -10.312 1 97.55 12 LEU B CA 1
ATOM 2450 C C . LEU B 1 12 ? 11.594 -26.389 -11.606 1 97.55 12 LEU B C 1
ATOM 2452 O O . LEU B 1 12 ? 11.238 -25.209 -11.582 1 97.55 12 LEU B O 1
ATOM 2456 N N . SER B 1 13 ? 11.839 -26.989 -12.738 1 95.66 13 SER B N 1
ATOM 2457 C CA . SER B 1 13 ? 11.735 -26.303 -14.022 1 95.66 13 SER B CA 1
ATOM 2458 C C . SER B 1 13 ? 11.097 -27.199 -15.078 1 95.66 13 SER B C 1
ATOM 2460 O O . SER B 1 13 ? 11.201 -28.425 -15.004 1 95.66 13 SER B O 1
ATOM 2462 N N . PHE B 1 14 ? 10.441 -26.597 -15.97 1 91.8 14 PHE B N 1
ATOM 2463 C CA . PHE B 1 14 ? 9.804 -27.279 -17.091 1 91.8 14 PHE B CA 1
ATOM 2464 C C . PHE B 1 14 ? 10.09 -26.552 -18.4 1 91.8 14 PHE B C 1
ATOM 2466 O O . PHE B 1 14 ? 11.136 -26.762 -19.017 1 91.8 14 PHE B O 1
ATOM 2473 N N . ASP B 1 15 ? 9.365 -25.46 -18.724 1 88.01 15 ASP B N 1
ATOM 2474 C CA . ASP B 1 15 ? 9.548 -24.763 -19.993 1 88.01 15 ASP B CA 1
ATOM 2475 C C . ASP B 1 15 ? 9.792 -23.272 -19.77 1 88.01 15 ASP B C 1
ATOM 2477 O O . ASP B 1 15 ? 9.746 -22.482 -20.716 1 88.01 15 ASP B O 1
ATOM 2481 N N . GLU B 1 16 ? 10.07 -22.852 -18.598 1 92.32 16 GLU B N 1
ATOM 2482 C CA . GLU B 1 16 ? 10.262 -21.435 -18.303 1 92.32 16 GLU B CA 1
ATOM 2483 C C . GLU B 1 16 ? 11.506 -20.89 -18.999 1 92.32 16 GLU B C 1
ATOM 2485 O O . GLU B 1 16 ? 12.588 -21.471 -18.892 1 92.32 16 GLU B O 1
ATOM 2490 N N . PRO B 1 17 ? 11.405 -19.748 -19.645 1 93.25 17 PRO B N 1
ATOM 2491 C CA . PRO B 1 17 ? 12.542 -19.189 -20.38 1 93.25 17 PRO B CA 1
ATOM 2492 C C . PRO B 1 17 ? 13.702 -18.8 -19.466 1 93.25 17 PRO B C 1
ATOM 2494 O O . PRO B 1 17 ? 14.854 -18.767 -19.905 1 93.25 17 PRO B O 1
ATOM 2497 N N . ASN B 1 18 ? 13.414 -18.537 -18.226 1 94.58 18 ASN B N 1
ATOM 2498 C CA . ASN B 1 18 ? 14.44 -18.067 -17.302 1 94.58 18 ASN B CA 1
ATOM 2499 C C . ASN B 1 18 ? 14.977 -19.203 -16.435 1 94.58 18 ASN B C 1
ATOM 2501 O O . ASN B 1 18 ? 15.78 -18.972 -15.529 1 94.58 18 ASN B O 1
ATOM 2505 N N . ALA B 1 19 ? 14.642 -20.385 -16.742 1 96.28 19 ALA B N 1
ATOM 2506 C CA . ALA B 1 19 ? 14.962 -21.526 -15.888 1 96.28 19 ALA B CA 1
ATOM 2507 C C . ALA B 1 19 ? 16.471 -21.678 -15.718 1 96.28 19 ALA B C 1
ATOM 2509 O O . ALA B 1 19 ? 16.962 -21.836 -14.598 1 96.28 19 ALA B O 1
ATOM 2510 N N . GLU B 1 20 ? 17.195 -21.591 -16.783 1 96.88 20 GLU B N 1
ATOM 2511 C CA . GLU B 1 20 ? 18.635 -21.82 -16.722 1 96.88 20 GLU B CA 1
ATOM 2512 C C . GLU B 1 20 ? 19.333 -20.729 -15.914 1 96.88 20 GLU B C 1
ATOM 2514 O O . GLU B 1 20 ? 20.184 -21.022 -15.072 1 96.88 20 GLU B O 1
ATOM 2519 N N . ALA B 1 21 ? 19.016 -19.509 -16.191 1 97.38 21 ALA B N 1
ATOM 2520 C CA . ALA B 1 21 ? 19.64 -18.387 -15.494 1 97.38 21 ALA B CA 1
ATOM 2521 C C . ALA B 1 21 ? 19.324 -18.425 -14.002 1 97.38 21 ALA B C 1
ATOM 2523 O O . ALA B 1 21 ? 20.199 -18.176 -13.169 1 97.38 21 ALA B O 1
ATOM 2524 N N . HIS B 1 22 ? 18.097 -18.684 -13.675 1 97.96 22 HIS B N 1
ATOM 2525 C CA . HIS B 1 22 ? 17.686 -18.706 -12.276 1 97.96 22 HIS B CA 1
ATOM 2526 C C . HIS B 1 22 ? 18.312 -19.884 -11.536 1 97.96 22 HIS B C 1
ATOM 2528 O O . HIS B 1 22 ? 18.677 -19.764 -10.365 1 97.96 22 HIS B O 1
ATOM 2534 N N . PHE B 1 23 ? 18.414 -20.993 -12.187 1 97.94 23 PHE B N 1
ATOM 2535 C CA . PHE B 1 23 ? 19.061 -22.146 -11.572 1 97.94 23 PHE B CA 1
ATOM 2536 C C . PHE B 1 23 ? 20.529 -21.853 -11.285 1 97.94 23 PHE B C 1
ATOM 2538 O O . PHE B 1 23 ? 21.025 -22.148 -10.195 1 97.94 23 PHE B O 1
ATOM 2545 N N . ALA B 1 24 ? 21.198 -21.324 -12.284 1 98.16 24 ALA B N 1
ATOM 2546 C CA . ALA B 1 24 ? 22.606 -20.98 -12.109 1 98.16 24 ALA B CA 1
ATOM 2547 C C . ALA B 1 24 ? 22.794 -20.017 -10.94 1 98.16 24 ALA B C 1
ATOM 2549 O O . ALA B 1 24 ? 23.728 -20.166 -10.148 1 98.16 24 ALA B O 1
ATOM 2550 N N . HIS B 1 25 ? 21.948 -19.079 -10.899 1 98.21 25 HIS B N 1
ATOM 2551 C CA . HIS B 1 25 ? 21.995 -18.096 -9.822 1 98.21 25 HIS B CA 1
ATOM 2552 C C . HIS B 1 25 ? 21.842 -18.764 -8.459 1 98.21 25 HIS B C 1
ATOM 2554 O O . HIS B 1 25 ? 22.625 -18.502 -7.544 1 98.21 25 HIS B O 1
ATOM 2560 N N . LEU B 1 26 ? 20.843 -19.599 -8.285 1 98.17 26 LEU B N 1
ATOM 2561 C CA . LEU B 1 26 ? 20.58 -20.261 -7.011 1 98.17 26 LEU B CA 1
ATOM 2562 C C . LEU B 1 26 ? 21.702 -21.233 -6.663 1 98.17 26 LEU B C 1
ATOM 2564 O O . LEU B 1 26 ? 22.16 -21.274 -5.519 1 98.17 26 LEU B O 1
ATOM 2568 N N . ALA B 1 27 ? 22.149 -21.962 -7.62 1 98.02 27 ALA B N 1
ATOM 2569 C CA . ALA B 1 27 ? 23.169 -22.984 -7.402 1 98.02 27 ALA B CA 1
ATOM 2570 C C . ALA B 1 27 ? 24.494 -22.355 -6.977 1 98.02 27 ALA B C 1
ATOM 2572 O O . ALA B 1 27 ? 25.26 -22.958 -6.222 1 98.02 27 ALA B O 1
ATOM 2573 N N . ALA B 1 28 ? 24.761 -21.209 -7.454 1 98.1 28 ALA B N 1
ATOM 2574 C CA . ALA B 1 28 ? 25.977 -20.502 -7.061 1 98.1 28 ALA B CA 1
ATOM 2575 C C . ALA B 1 28 ? 25.938 -20.125 -5.583 1 98.1 28 ALA B C 1
ATOM 2577 O O . ALA B 1 28 ? 26.96 -20.182 -4.894 1 98.1 28 ALA B O 1
ATOM 2578 N N . ALA B 1 29 ? 24.822 -19.788 -5.099 1 97.4 29 ALA B N 1
ATOM 2579 C CA . ALA B 1 29 ? 24.68 -19.322 -3.722 1 97.4 29 ALA B CA 1
ATOM 2580 C C . ALA B 1 29 ? 24.409 -20.487 -2.774 1 97.4 29 ALA B C 1
ATOM 2582 O O . ALA B 1 29 ? 24.757 -20.429 -1.592 1 97.4 29 ALA B O 1
ATOM 2583 N N . VAL B 1 30 ? 23.718 -21.454 -3.246 1 97.86 30 VAL B N 1
ATOM 2584 C CA . VAL B 1 30 ? 23.363 -22.65 -2.49 1 97.86 30 VAL B CA 1
ATOM 2585 C C . VAL B 1 30 ? 23.819 -23.896 -3.247 1 97.86 30 VAL B C 1
ATOM 2587 O O . VAL B 1 30 ? 23.005 -24.59 -3.86 1 97.86 30 VAL B O 1
ATOM 2590 N N . PRO B 1 31 ? 24.993 -24.3 -3.112 1 96.77 31 PRO B N 1
ATOM 2591 C CA . PRO B 1 31 ? 25.617 -25.33 -3.947 1 96.77 31 PRO B CA 1
ATOM 2592 C C . PRO B 1 31 ? 24.947 -26.694 -3.799 1 96.77 31 PRO B C 1
ATOM 2594 O O . PRO B 1 31 ? 25.069 -27.545 -4.684 1 96.77 31 PRO B O 1
ATOM 2597 N N . ARG B 1 32 ? 24.208 -26.971 -2.801 1 96.73 32 ARG B N 1
ATOM 2598 C CA . ARG B 1 32 ? 23.553 -28.257 -2.583 1 96.73 32 ARG B CA 1
ATOM 2599 C C . ARG B 1 32 ? 22.256 -28.352 -3.379 1 96.73 32 ARG B C 1
ATOM 2601 O O . ARG B 1 32 ? 21.541 -29.353 -3.293 1 96.73 32 ARG B O 1
ATOM 2608 N N . THR B 1 33 ? 21.953 -27.331 -4.084 1 97.97 33 THR B N 1
ATOM 2609 C CA . THR B 1 33 ? 20.7 -27.297 -4.829 1 97.97 33 THR B CA 1
ATOM 2610 C C . THR B 1 33 ? 20.676 -28.386 -5.898 1 97.97 33 THR B C 1
ATOM 2612 O O . THR B 1 33 ? 21.63 -28.53 -6.666 1 97.97 33 THR B O 1
ATOM 2615 N N . ARG B 1 34 ? 19.605 -29.148 -5.891 1 97.83 34 ARG B N 1
ATOM 2616 C CA . ARG B 1 34 ? 19.326 -30.118 -6.944 1 97.83 34 ARG B CA 1
ATOM 2617 C C . ARG B 1 34 ? 18.248 -29.603 -7.892 1 97.83 34 ARG B C 1
ATOM 2619 O O . ARG B 1 34 ? 17.618 -28.578 -7.625 1 97.83 34 ARG B O 1
ATOM 2626 N N . ARG B 1 35 ? 18.069 -30.311 -9.063 1 97.72 35 ARG B N 1
ATOM 2627 C CA . ARG B 1 35 ? 17.116 -29.832 -10.058 1 97.72 35 ARG B CA 1
ATOM 2628 C C . ARG B 1 35 ? 16.225 -30.967 -10.554 1 97.72 35 ARG B C 1
ATOM 2630 O O . ARG B 1 35 ? 16.698 -32.083 -10.776 1 97.72 35 ARG B O 1
ATOM 2637 N N . VAL B 1 36 ? 15.004 -30.774 -10.541 1 97.45 36 VAL B N 1
ATOM 2638 C CA . VAL B 1 36 ? 14.026 -31.563 -11.283 1 97.45 36 VAL B CA 1
ATOM 2639 C C . VAL B 1 36 ? 13.606 -30.812 -12.545 1 97.45 36 VAL B C 1
ATOM 2641 O O . VAL B 1 36 ? 13.01 -29.735 -12.465 1 97.45 36 VAL B O 1
ATOM 2644 N N . HIS B 1 37 ? 13.923 -31.346 -13.739 1 96.04 37 HIS B N 1
ATOM 2645 C CA . HIS B 1 37 ? 13.677 -30.644 -14.994 1 96.04 37 HIS B CA 1
ATOM 2646 C C . HIS B 1 37 ? 12.855 -31.499 -15.952 1 96.04 37 HIS B C 1
ATOM 2648 O O . HIS B 1 37 ? 13.101 -32.699 -16.087 1 96.04 37 HIS B O 1
ATOM 2654 N N . GLY B 1 38 ? 11.866 -30.869 -16.538 1 92.7 38 GLY B N 1
ATOM 2655 C CA . GLY B 1 38 ? 11.188 -31.479 -17.671 1 92.7 38 GLY B CA 1
ATOM 2656 C C . GLY B 1 38 ? 10.066 -32.414 -17.262 1 92.7 38 GLY B C 1
ATOM 2657 O O . GLY B 1 38 ? 9.525 -33.145 -18.094 1 92.7 38 GLY B O 1
ATOM 2658 N N . VAL B 1 39 ? 9.78 -32.453 -15.987 1 90.2 39 VAL B N 1
ATOM 2659 C CA . VAL B 1 39 ? 8.696 -33.314 -15.526 1 90.2 39 VAL B CA 1
ATOM 2660 C C . VAL B 1 39 ? 7.356 -32.608 -15.725 1 90.2 39 VAL B C 1
ATOM 2662 O O . VAL B 1 39 ? 7.143 -31.509 -15.207 1 90.2 39 VAL B O 1
ATOM 2665 N N . ARG B 1 40 ? 6.532 -33.257 -16.479 1 86.85 40 ARG B N 1
ATOM 2666 C CA . ARG B 1 40 ? 5.22 -32.689 -16.768 1 86.85 40 ARG B CA 1
ATOM 2667 C C . ARG B 1 40 ? 4.266 -32.89 -15.595 1 86.85 40 ARG B C 1
ATOM 2669 O O . ARG B 1 40 ? 4.101 -34.01 -15.106 1 86.85 40 ARG B O 1
ATOM 2676 N N . GLY B 1 41 ? 3.661 -31.769 -15.256 1 85.48 41 GLY B N 1
ATOM 2677 C CA . GLY B 1 41 ? 2.688 -31.831 -14.177 1 85.48 41 GLY B CA 1
ATOM 2678 C C . GLY B 1 41 ? 3.211 -31.266 -12.87 1 85.48 41 GLY B C 1
ATOM 2679 O O . GLY B 1 41 ? 4.385 -31.442 -12.537 1 85.48 41 GLY B O 1
ATOM 2680 N N . PHE B 1 42 ? 2.365 -30.637 -12.12 1 84.9 42 PHE B N 1
ATOM 2681 C CA . PHE B 1 42 ? 2.72 -30.008 -10.853 1 84.9 42 PHE B CA 1
ATOM 2682 C C . PHE B 1 42 ? 3.005 -31.059 -9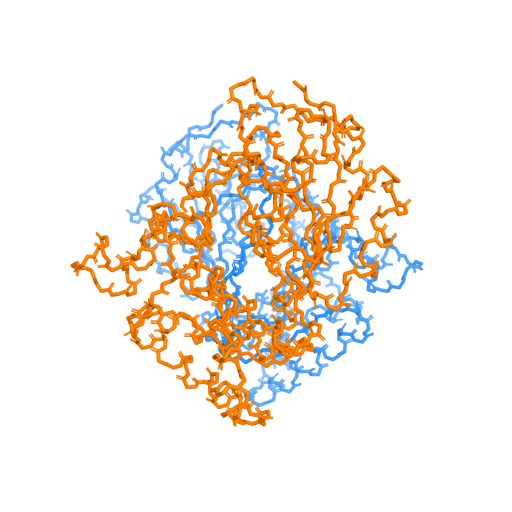.787 1 84.9 42 PHE B C 1
ATOM 2684 O O . PHE B 1 42 ? 4.045 -31.015 -9.127 1 84.9 42 PHE B O 1
ATOM 2691 N N . ASP B 1 43 ? 2.152 -32.066 -9.619 1 88.42 43 ASP B N 1
ATOM 2692 C CA . ASP B 1 43 ? 2.324 -33.115 -8.619 1 88.42 43 ASP B CA 1
ATOM 2693 C C . ASP B 1 43 ? 3.549 -33.972 -8.927 1 88.42 43 ASP B C 1
ATOM 2695 O O . ASP B 1 43 ? 4.316 -34.315 -8.025 1 88.42 43 ASP B O 1
ATOM 2699 N N . ALA B 1 44 ? 3.569 -34.273 -10.15 1 91.19 44 ALA B N 1
ATOM 2700 C CA . ALA B 1 44 ? 4.673 -35.143 -10.548 1 91.19 44 ALA B CA 1
ATOM 2701 C C . ALA B 1 44 ? 6.02 -34.491 -10.25 1 91.19 44 ALA B C 1
ATOM 2703 O O . ALA B 1 44 ? 6.942 -35.151 -9.766 1 91.19 44 ALA B O 1
ATOM 2704 N N . ALA B 1 45 ? 6.134 -33.242 -10.557 1 93.19 45 ALA B N 1
ATOM 2705 C CA . ALA B 1 45 ? 7.383 -32.528 -10.304 1 93.19 45 ALA B CA 1
ATOM 2706 C C . ALA B 1 45 ? 7.684 -32.463 -8.809 1 93.19 45 ALA B C 1
ATOM 2708 O O . ALA B 1 45 ? 8.831 -32.642 -8.393 1 93.19 45 ALA B O 1
ATOM 2709 N N . HIS B 1 46 ? 6.703 -32.214 -8.014 1 94.52 46 HIS B N 1
ATOM 2710 C CA . HIS B 1 46 ? 6.877 -32.142 -6.568 1 94.52 46 HIS B CA 1
ATOM 2711 C C . HIS B 1 46 ? 7.219 -33.509 -5.985 1 94.52 46 HIS B C 1
ATOM 2713 O O . HIS B 1 46 ? 8.066 -33.615 -5.095 1 94.52 46 HIS B O 1
ATOM 2719 N N . ARG B 1 47 ? 6.513 -34.536 -6.46 1 95.03 47 ARG B N 1
ATOM 2720 C CA . ARG B 1 47 ? 6.825 -35.888 -6.009 1 95.03 47 ARG B CA 1
ATOM 2721 C C . ARG B 1 47 ? 8.27 -36.254 -6.334 1 95.03 47 ARG B C 1
ATOM 2723 O O . ARG B 1 47 ? 8.964 -36.855 -5.511 1 95.03 47 ARG B O 1
ATOM 2730 N N . ARG B 1 48 ? 8.69 -35.929 -7.541 1 96.89 48 ARG B N 1
ATOM 2731 C CA . ARG B 1 48 ? 10.074 -36.191 -7.925 1 96.89 48 ARG B CA 1
ATOM 2732 C C . ARG B 1 48 ? 11.046 -35.46 -7.005 1 96.89 48 ARG B C 1
ATOM 2734 O O . ARG B 1 48 ? 12.112 -35.985 -6.678 1 96.89 48 ARG B O 1
ATOM 2741 N N . ALA B 1 49 ? 10.708 -34.24 -6.64 1 97.47 49 ALA B N 1
ATOM 2742 C CA . ALA B 1 49 ? 11.53 -33.498 -5.687 1 97.47 49 ALA B CA 1
ATOM 2743 C C . ALA B 1 49 ? 11.654 -34.252 -4.366 1 97.47 49 ALA B C 1
ATOM 2745 O O . ALA B 1 49 ? 12.74 -34.326 -3.786 1 97.47 49 ALA B O 1
ATOM 2746 N N . GLY B 1 50 ? 10.54 -34.83 -3.898 1 96.9 50 GLY B N 1
ATOM 2747 C CA . GLY B 1 50 ? 10.571 -35.652 -2.699 1 96.9 50 GLY B CA 1
ATOM 2748 C C . GLY B 1 50 ? 11.423 -36.898 -2.852 1 96.9 50 GLY B C 1
ATOM 2749 O O . GLY B 1 50 ? 12.076 -37.33 -1.9 1 96.9 50 GLY B O 1
ATOM 2750 N N . GLU B 1 51 ? 11.363 -37.46 -3.959 1 97.4 51 GLU B N 1
ATOM 2751 C CA . GLU B 1 51 ? 12.083 -38.702 -4.221 1 97.4 51 GLU B CA 1
ATOM 2752 C C . GLU B 1 51 ? 13.593 -38.478 -4.21 1 97.4 51 GLU B C 1
ATOM 2754 O O . GLU B 1 51 ? 14.349 -39.334 -3.747 1 97.4 51 GLU B O 1
ATOM 2759 N N . ILE B 1 52 ? 14.027 -37.371 -4.702 1 97.23 52 ILE B N 1
ATOM 2760 C CA . ILE B 1 52 ? 15.468 -37.181 -4.826 1 97.23 52 ILE B CA 1
ATOM 2761 C C . ILE B 1 52 ? 16.017 -36.55 -3.548 1 97.23 52 ILE B C 1
ATOM 2763 O O . ILE B 1 52 ? 17.231 -36.534 -3.329 1 97.23 52 ILE B O 1
ATOM 2767 N N . ALA B 1 53 ? 15.121 -35.962 -2.758 1 97.3 53 ALA B N 1
ATOM 2768 C CA . ALA B 1 53 ? 15.533 -35.375 -1.486 1 97.3 53 ALA B CA 1
ATOM 2769 C C . ALA B 1 53 ? 15.804 -36.456 -0.445 1 97.3 53 ALA B C 1
ATOM 2771 O O . ALA B 1 53 ? 15.314 -37.581 -0.567 1 97.3 53 ALA B O 1
ATOM 2772 N N . THR B 1 54 ? 16.596 -36.166 0.608 1 96.9 54 THR B N 1
ATOM 2773 C CA . THR B 1 54 ? 16.915 -37.109 1.674 1 96.9 54 THR B CA 1
ATOM 2774 C C . THR B 1 54 ? 16.574 -36.518 3.039 1 96.9 54 THR B C 1
ATOM 2776 O O . THR B 1 54 ? 16.425 -37.251 4.019 1 96.9 54 THR B O 1
ATOM 2779 N N . SER B 1 55 ? 16.419 -35.201 3.104 1 97.23 55 SER B N 1
ATOM 2780 C CA . SER B 1 55 ? 16.112 -34.551 4.374 1 97.23 55 SER B CA 1
ATOM 2781 C C . SER B 1 55 ? 14.621 -34.624 4.686 1 97.23 55 SER B C 1
ATOM 2783 O O . SER B 1 55 ? 13.807 -34.88 3.796 1 97.23 55 SER B O 1
ATOM 2785 N N . ALA B 1 56 ? 14.285 -34.469 5.915 1 96.09 56 ALA B N 1
ATOM 2786 C CA . ALA B 1 56 ? 12.893 -34.52 6.356 1 96.09 56 ALA B CA 1
ATOM 2787 C C . ALA B 1 56 ? 12.099 -33.339 5.806 1 96.09 56 ALA B C 1
ATOM 2789 O O . ALA B 1 56 ? 10.883 -33.432 5.625 1 96.09 56 ALA B O 1
ATOM 2790 N N . HIS B 1 57 ? 12.772 -32.215 5.571 1 97.07 57 HIS B N 1
ATOM 2791 C CA . HIS B 1 57 ? 12.172 -31.028 4.973 1 97.07 57 HIS B CA 1
ATOM 2792 C C . HIS B 1 57 ? 12.907 -30.619 3.701 1 97.07 57 HIS B C 1
ATOM 2794 O O . HIS B 1 57 ? 14.134 -30.722 3.628 1 97.07 57 HIS B O 1
ATOM 2800 N N . VAL B 1 58 ? 12.106 -30.177 2.712 1 98.12 58 VAL B N 1
ATOM 2801 C CA . VAL B 1 58 ? 12.652 -29.907 1.386 1 98.12 58 VAL B CA 1
ATOM 2802 C C . VAL B 1 58 ? 12.169 -28.544 0.896 1 98.12 58 VAL B C 1
ATOM 2804 O O . VAL B 1 58 ? 10.965 -28.28 0.863 1 98.12 58 VAL B O 1
ATOM 2807 N N . PHE B 1 59 ? 13.107 -27.705 0.498 1 98.32 59 PHE B N 1
ATOM 2808 C CA . PHE B 1 59 ? 12.741 -26.478 -0.199 1 98.32 59 PHE B CA 1
ATOM 2809 C C . PHE B 1 59 ? 12.448 -26.756 -1.669 1 98.32 59 PHE B C 1
ATOM 2811 O O . PHE B 1 59 ? 13.182 -27.501 -2.323 1 98.32 59 PHE B O 1
ATOM 2818 N N . THR B 1 60 ? 11.407 -26.205 -2.116 1 98.17 60 THR B N 1
ATOM 2819 C CA . THR B 1 60 ? 11.188 -26.174 -3.558 1 98.17 60 THR B CA 1
ATOM 2820 C C . THR B 1 60 ? 11.221 -24.74 -4.079 1 98.17 60 THR B C 1
ATOM 2822 O O . THR B 1 60 ? 10.718 -23.824 -3.425 1 98.17 60 THR B O 1
ATOM 2825 N N . VAL B 1 61 ? 11.869 -24.514 -5.208 1 98.03 61 VAL B N 1
ATOM 2826 C CA . VAL B 1 61 ? 11.983 -23.233 -5.897 1 98.03 61 VAL B CA 1
ATOM 2827 C C . VAL B 1 61 ? 11.552 -23.389 -7.353 1 98.03 61 VAL B C 1
ATOM 2829 O O . VAL B 1 61 ? 12.148 -24.166 -8.103 1 98.03 61 VAL B O 1
ATOM 2832 N N . ASP B 1 62 ? 10.567 -22.677 -7.736 1 96.28 62 ASP B N 1
ATOM 2833 C CA . ASP B 1 62 ? 10.078 -22.74 -9.11 1 96.28 62 ASP B CA 1
ATOM 2834 C C . ASP B 1 62 ? 11.011 -21.993 -10.06 1 96.28 62 ASP B C 1
ATOM 2836 O O . ASP B 1 62 ? 11.7 -21.055 -9.652 1 96.28 62 ASP B O 1
ATOM 2840 N N . ALA B 1 63 ? 10.974 -22.35 -11.263 1 96.41 63 ALA B N 1
ATOM 2841 C CA . ALA B 1 63 ? 11.937 -21.871 -12.251 1 96.41 63 ALA B CA 1
ATOM 2842 C C . ALA B 1 63 ? 11.738 -20.385 -12.535 1 96.41 63 ALA B C 1
ATOM 2844 O O . ALA B 1 63 ? 12.664 -19.702 -12.979 1 96.41 63 ALA B O 1
ATOM 2845 N N . ASP B 1 64 ? 10.57 -19.906 -12.329 1 95.59 64 ASP B N 1
ATOM 2846 C CA . ASP B 1 64 ? 10.32 -18.492 -12.588 1 95.59 64 ASP B CA 1
ATOM 2847 C C . ASP B 1 64 ? 10.631 -17.644 -11.357 1 95.59 64 ASP B C 1
ATOM 2849 O O . ASP B 1 64 ? 10.337 -16.447 -11.331 1 95.59 64 ASP B O 1
ATOM 2853 N N . ASN B 1 65 ? 11.232 -18.258 -10.402 1 96 65 ASN B N 1
ATOM 2854 C CA . ASN B 1 65 ? 11.608 -17.593 -9.159 1 96 65 ASN B CA 1
ATOM 2855 C C . ASN B 1 65 ? 13.089 -17.227 -9.144 1 96 65 ASN B C 1
ATOM 2857 O O . ASN B 1 65 ? 13.948 -18.093 -9.322 1 96 65 ASN B O 1
ATOM 2861 N N . LEU B 1 66 ? 13.393 -15.966 -9.04 1 97.66 66 LEU B N 1
ATOM 2862 C CA . LEU B 1 66 ? 14.747 -15.49 -8.784 1 97.66 66 LEU B CA 1
ATOM 2863 C C . LEU B 1 66 ? 14.972 -15.27 -7.292 1 97.66 66 LEU B C 1
ATOM 2865 O O . LEU B 1 66 ? 14.469 -14.3 -6.72 1 97.66 66 LEU B O 1
ATOM 2869 N N . VAL B 1 67 ? 15.712 -16.17 -6.653 1 98 67 VAL B N 1
ATOM 2870 C CA . VAL B 1 67 ? 15.958 -16.081 -5.217 1 98 67 VAL B CA 1
ATOM 2871 C C . VAL B 1 67 ? 16.84 -14.871 -4.918 1 98 67 VAL B C 1
ATOM 2873 O O . VAL B 1 67 ? 17.955 -14.765 -5.436 1 98 67 VAL B O 1
ATOM 2876 N N . THR B 1 68 ? 16.364 -13.994 -4.075 1 96.9 68 THR B N 1
ATOM 2877 C CA . THR B 1 68 ? 17.073 -12.749 -3.797 1 96.9 68 THR B CA 1
ATOM 2878 C C . THR B 1 68 ? 17.738 -12.8 -2.425 1 96.9 68 THR B C 1
ATOM 2880 O O . THR B 1 68 ? 18.595 -11.971 -2.113 1 96.9 68 THR B O 1
ATOM 2883 N N . ASP B 1 69 ? 17.41 -13.708 -1.567 1 95.87 69 ASP B N 1
ATOM 2884 C CA . ASP B 1 69 ? 17.999 -13.861 -0.24 1 95.87 69 ASP B CA 1
ATOM 2885 C C . ASP B 1 69 ? 18.439 -15.303 0.002 1 95.87 69 ASP B C 1
ATOM 2887 O O . ASP B 1 69 ? 17.927 -15.971 0.903 1 95.87 69 ASP B O 1
ATOM 2891 N N . PRO B 1 70 ? 19.403 -15.688 -0.703 1 95.49 70 PRO B N 1
ATOM 2892 C CA . PRO B 1 70 ? 19.835 -17.083 -0.592 1 95.49 70 PRO B CA 1
ATOM 2893 C C . PRO B 1 70 ? 20.426 -17.41 0.777 1 95.49 70 PRO B C 1
ATOM 2895 O O . PRO B 1 70 ? 20.508 -18.582 1.154 1 95.49 70 PRO B O 1
ATOM 2898 N N . GLY B 1 71 ? 20.864 -16.378 1.561 1 94.82 71 GLY B N 1
ATOM 2899 C CA . GLY B 1 71 ? 21.374 -16.604 2.904 1 94.82 71 GLY B CA 1
ATOM 2900 C C . GLY B 1 71 ? 20.354 -17.238 3.831 1 94.82 71 GLY B C 1
ATOM 2901 O O . GLY B 1 71 ? 20.719 -17.872 4.823 1 94.82 71 GLY B O 1
ATOM 2902 N N . PHE B 1 72 ? 19.113 -17.102 3.454 1 94.91 72 PHE B N 1
ATOM 2903 C CA . PHE B 1 72 ? 18.036 -17.668 4.258 1 94.91 72 PHE B CA 1
ATOM 2904 C C . PHE B 1 72 ? 18.19 -19.178 4.385 1 94.91 72 PHE B C 1
ATOM 2906 O O . PHE B 1 72 ? 17.889 -19.753 5.433 1 94.91 72 PHE B O 1
ATOM 2913 N N . PHE B 1 73 ? 18.697 -19.862 3.41 1 95.94 73 PHE B N 1
ATOM 2914 C CA . PHE B 1 73 ? 18.779 -21.316 3.341 1 95.94 73 PHE B CA 1
ATOM 2915 C C . PHE B 1 73 ? 19.818 -21.847 4.321 1 95.94 73 PHE B C 1
ATOM 2917 O O . PHE B 1 73 ? 19.872 -23.05 4.587 1 95.94 73 PHE B O 1
ATOM 2924 N N . ALA B 1 74 ? 20.591 -20.991 4.935 1 94.43 74 ALA B N 1
ATOM 2925 C CA . ALA B 1 74 ? 21.63 -21.403 5.875 1 94.43 74 ALA B CA 1
ATOM 2926 C C . ALA B 1 74 ? 21.222 -21.097 7.313 1 94.43 74 ALA B C 1
ATOM 2928 O O . ALA B 1 74 ? 21.969 -21.381 8.252 1 94.43 74 ALA B O 1
ATOM 2929 N N . GLY B 1 75 ? 20.066 -20.564 7.44 1 92.97 75 GLY B N 1
ATOM 2930 C CA . GLY B 1 75 ? 19.644 -20.129 8.761 1 92.97 75 GLY B CA 1
ATOM 2931 C C . GLY B 1 75 ? 18.932 -21.213 9.548 1 92.97 75 GLY B C 1
ATOM 2932 O O . GLY B 1 75 ? 19.218 -22.4 9.378 1 92.97 75 GLY B O 1
ATOM 2933 N N . ARG B 1 76 ? 18.185 -20.788 10.656 1 91.1 76 ARG B N 1
ATOM 2934 C CA . ARG B 1 76 ? 17.343 -21.631 11.498 1 91.1 76 ARG B CA 1
ATOM 2935 C C . ARG B 1 76 ? 15.928 -21.072 11.593 1 91.1 76 ARG B C 1
ATOM 2937 O O . ARG B 1 76 ? 15.726 -19.859 11.497 1 91.1 76 ARG B O 1
ATOM 2944 N N . LEU B 1 77 ? 15 -21.934 11.592 1 89.25 77 LEU B N 1
ATOM 2945 C CA . LEU B 1 77 ? 13.598 -21.549 11.714 1 89.25 77 LEU B CA 1
ATOM 2946 C C . LEU B 1 77 ? 12.972 -22.16 12.963 1 89.25 77 LEU B C 1
ATOM 2948 O O . LEU B 1 77 ? 12.984 -23.381 13.134 1 89.25 77 LEU B O 1
ATOM 2952 N N . ASP B 1 78 ? 12.47 -21.289 13.831 1 86.72 78 ASP B N 1
ATOM 2953 C CA . ASP B 1 78 ? 11.806 -21.752 15.046 1 86.72 78 ASP B CA 1
ATOM 2954 C C . ASP B 1 78 ? 10.331 -22.05 14.786 1 86.72 78 ASP B C 1
ATOM 2956 O O . ASP B 1 78 ? 9.557 -21.146 14.463 1 86.72 78 ASP B O 1
ATOM 2960 N N . LEU B 1 79 ? 9.981 -23.288 14.757 1 82.45 79 LEU B N 1
ATOM 2961 C CA . LEU B 1 79 ? 8.607 -23.732 14.553 1 82.45 79 LEU B CA 1
ATOM 2962 C C . LEU B 1 79 ? 8.135 -24.595 15.718 1 82.45 79 LEU B C 1
ATOM 2964 O O . LEU B 1 79 ? 8.915 -25.369 16.279 1 82.45 79 LEU B O 1
ATOM 2968 N N . SER B 1 80 ? 6.954 -24.385 16.104 1 83.82 80 SER B N 1
ATOM 2969 C CA . SER B 1 80 ? 6.371 -25.307 17.073 1 83.82 80 SER B CA 1
ATOM 2970 C C . SER B 1 80 ? 6.305 -26.725 16.517 1 83.82 80 SER B C 1
ATOM 2972 O O . SER B 1 80 ? 6.145 -26.918 15.31 1 83.82 80 SER B O 1
ATOM 2974 N N . PRO B 1 81 ? 6.384 -27.708 17.374 1 84.28 81 PRO B N 1
ATOM 2975 C CA . PRO B 1 81 ? 6.328 -29.101 16.926 1 84.28 81 PRO B CA 1
ATOM 2976 C C . PRO B 1 81 ? 5.053 -29.42 16.149 1 84.28 81 PRO B C 1
ATOM 2978 O O . PRO B 1 81 ? 5.083 -30.215 15.205 1 84.28 81 PRO B O 1
ATOM 2981 N N . ARG B 1 82 ? 3.953 -28.787 16.479 1 84.72 82 ARG B N 1
ATOM 2982 C CA . ARG B 1 82 ? 2.674 -29.051 15.826 1 84.72 82 ARG B CA 1
ATOM 2983 C C . ARG B 1 82 ? 2.67 -28.522 14.396 1 84.72 82 ARG B C 1
ATOM 2985 O O . ARG B 1 82 ? 1.864 -28.957 13.57 1 84.72 82 ARG B O 1
ATOM 2992 N N . ASP B 1 83 ? 3.628 -27.66 14.074 1 85.61 83 ASP B N 1
ATOM 2993 C CA . ASP B 1 83 ? 3.641 -27.007 12.769 1 85.61 83 ASP B CA 1
ATOM 2994 C C . ASP B 1 83 ? 4.674 -27.648 11.844 1 85.61 83 ASP B C 1
ATOM 2996 O O . ASP B 1 83 ? 4.757 -27.303 10.664 1 85.61 83 ASP B O 1
ATOM 3000 N N . LEU B 1 84 ? 5.33 -28.657 12.287 1 86.74 84 LEU B N 1
ATOM 3001 C CA . LEU B 1 84 ? 6.417 -29.278 11.537 1 86.74 84 LEU B CA 1
ATOM 3002 C C . LEU B 1 84 ? 5.878 -30.049 10.337 1 86.74 84 LEU B C 1
ATOM 3004 O O . LEU B 1 84 ? 6.609 -30.303 9.377 1 86.74 84 LEU B O 1
ATOM 3008 N N . GLY B 1 85 ? 4.605 -30.417 10.4 1 90.14 85 GLY B N 1
ATOM 3009 C CA . GLY B 1 85 ? 3.996 -31.16 9.308 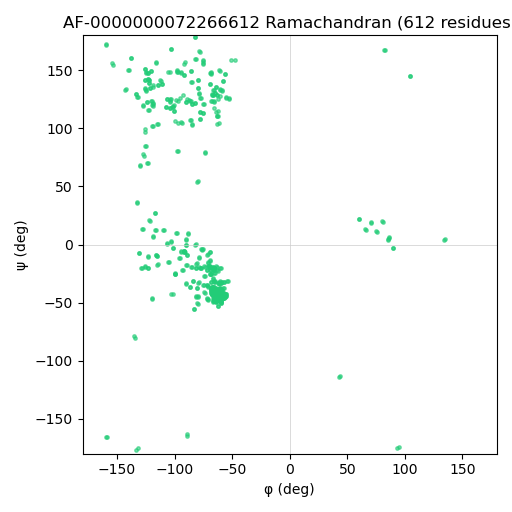1 90.14 85 GLY B CA 1
ATOM 3010 C C . GLY B 1 85 ? 3.366 -30.266 8.257 1 90.14 85 GLY B C 1
ATOM 3011 O O . GLY B 1 85 ? 2.825 -30.755 7.262 1 90.14 85 GLY B O 1
ATOM 3012 N N . SER B 1 86 ? 3.524 -28.947 8.429 1 91.44 86 SER B N 1
ATOM 3013 C CA . SER B 1 86 ? 2.861 -28.005 7.532 1 91.44 86 SER B CA 1
ATOM 3014 C C . SER B 1 86 ? 3.802 -27.543 6.424 1 91.44 86 SER B C 1
ATOM 3016 O O . SER B 1 86 ? 5.019 -27.502 6.613 1 91.44 86 SER B O 1
ATOM 3018 N N . VAL B 1 87 ? 3.219 -27.272 5.298 1 93.22 87 VAL B N 1
ATOM 3019 C CA . VAL B 1 87 ? 3.94 -26.596 4.224 1 93.22 87 VAL B CA 1
ATOM 3020 C C . VAL B 1 87 ? 4.041 -25.103 4.531 1 93.22 87 VAL B C 1
ATOM 3022 O O . VAL B 1 87 ? 3.036 -24.455 4.831 1 93.22 87 VAL B O 1
ATOM 3025 N N . LEU B 1 88 ? 5.237 -24.61 4.511 1 93.3 88 LEU B N 1
ATOM 3026 C CA . LEU B 1 88 ? 5.466 -23.181 4.692 1 93.3 88 LEU B CA 1
ATOM 3027 C C . LEU B 1 88 ? 5.741 -22.501 3.354 1 93.3 88 LEU B C 1
ATOM 3029 O O . LEU B 1 88 ? 6.674 -22.878 2.642 1 93.3 88 LEU B O 1
ATOM 3033 N N . SER B 1 89 ? 4.933 -21.631 3.002 1 93.71 89 SER B N 1
ATOM 3034 C CA . SER B 1 89 ? 5.083 -20.869 1.766 1 93.71 89 SER B CA 1
ATOM 3035 C C . SER B 1 89 ? 5.577 -19.454 2.045 1 93.71 89 SER B C 1
ATOM 3037 O O . SER B 1 89 ? 4.882 -18.663 2.687 1 93.71 89 SER B O 1
ATOM 3039 N N . PHE B 1 90 ? 6.734 -19.194 1.53 1 93.41 90 PHE B N 1
ATOM 3040 C CA . PHE B 1 90 ? 7.319 -17.872 1.726 1 93.41 90 PHE B CA 1
ATOM 3041 C C . PHE B 1 90 ? 6.932 -16.935 0.589 1 93.41 90 PHE B C 1
ATOM 3043 O O . PHE B 1 90 ? 6.809 -17.362 -0.561 1 93.41 90 PHE B O 1
ATOM 3050 N N . SER B 1 91 ? 6.763 -15.719 0.896 1 92.61 91 SER B N 1
ATOM 3051 C CA . SER B 1 91 ? 6.278 -14.743 -0.074 1 92.61 91 SER B CA 1
ATOM 3052 C C . SER B 1 91 ? 7.315 -14.48 -1.16 1 92.61 91 SER B C 1
ATOM 3054 O O . SER B 1 91 ? 8.517 -14.621 -0.926 1 92.61 91 SER B O 1
ATOM 3056 N N . ALA B 1 92 ? 6.829 -14.196 -2.307 1 94.25 92 ALA B N 1
ATOM 3057 C CA . ALA B 1 92 ? 7.631 -13.686 -3.416 1 94.25 92 ALA B CA 1
ATOM 3058 C C . ALA B 1 92 ? 7.069 -12.368 -3.94 1 94.25 92 ALA B C 1
ATOM 3060 O O . ALA B 1 92 ? 5.866 -12.115 -3.839 1 94.25 92 ALA B O 1
ATOM 3061 N N . ARG B 1 93 ? 7.943 -11.565 -4.386 1 94.18 93 ARG B N 1
ATOM 3062 C CA . ARG B 1 93 ? 7.505 -10.33 -5.028 1 94.18 93 ARG B CA 1
ATOM 3063 C C . ARG B 1 93 ? 7.229 -10.552 -6.511 1 94.18 93 ARG B C 1
ATOM 3065 O O . ARG B 1 93 ? 8.078 -11.078 -7.234 1 94.18 93 ARG B O 1
ATOM 3072 N N . ASN B 1 94 ? 6.094 -10.257 -6.954 1 95.95 94 ASN B N 1
ATOM 3073 C CA . ASN B 1 94 ? 5.725 -10.357 -8.362 1 95.95 94 ASN B CA 1
ATOM 3074 C C . ASN B 1 94 ? 6.33 -9.22 -9.181 1 95.95 94 ASN B C 1
ATOM 3076 O O . ASN B 1 94 ? 6.029 -8.049 -8.942 1 95.95 94 ASN B O 1
ATOM 3080 N N . ALA B 1 95 ? 7.114 -9.51 -10.152 1 95.29 95 ALA B N 1
ATOM 3081 C CA . ALA B 1 95 ? 7.854 -8.515 -10.924 1 95.29 95 ALA B CA 1
ATOM 3082 C C . ALA B 1 95 ? 6.917 -7.697 -11.807 1 95.29 95 ALA B C 1
ATOM 3084 O O . ALA B 1 95 ? 7.265 -6.596 -12.24 1 95.29 95 ALA B O 1
ATOM 3085 N N . ILE B 1 96 ? 5.751 -8.156 -12.063 1 96 96 ILE B N 1
ATOM 3086 C CA . ILE B 1 96 ? 4.819 -7.495 -12.97 1 96 96 ILE B CA 1
ATOM 3087 C C . ILE B 1 96 ? 4.098 -6.366 -12.236 1 96 96 ILE B C 1
ATOM 3089 O O . ILE B 1 96 ? 3.902 -5.283 -12.791 1 96 96 ILE B O 1
ATOM 3093 N N . ASN B 1 97 ? 3.676 -6.683 -11.03 1 95.7 97 ASN B N 1
ATOM 3094 C CA . ASN B 1 97 ? 2.711 -5.774 -10.42 1 95.7 97 ASN B CA 1
ATOM 3095 C C . ASN B 1 97 ? 3.114 -5.403 -8.996 1 95.7 97 ASN B C 1
ATOM 3097 O O . ASN B 1 97 ? 2.447 -4.594 -8.348 1 95.7 97 ASN B O 1
ATOM 3101 N N . GLY B 1 98 ? 4.156 -6.049 -8.491 1 92.71 98 GLY B N 1
ATOM 3102 C CA . GLY B 1 98 ? 4.707 -5.653 -7.205 1 92.71 98 GLY B CA 1
ATOM 3103 C C . GLY B 1 98 ? 4.067 -6.375 -6.034 1 92.71 98 GLY B C 1
ATOM 3104 O O . GLY B 1 98 ? 4.494 -6.212 -4.889 1 92.71 98 GLY B O 1
ATOM 3105 N N . LEU B 1 99 ? 3.063 -7.218 -6.233 1 93.22 99 LEU B N 1
ATOM 3106 C CA . LEU B 1 99 ? 2.436 -7.988 -5.165 1 93.22 99 LEU B CA 1
ATOM 3107 C C . LEU B 1 99 ? 3.462 -8.861 -4.449 1 93.22 99 LEU B C 1
ATOM 3109 O O . LEU B 1 99 ? 4.368 -9.408 -5.083 1 93.22 99 LEU B O 1
ATOM 3113 N N . GLU B 1 100 ? 3.305 -8.927 -3.168 1 91.26 100 GLU B N 1
ATOM 3114 C CA . GLU B 1 100 ? 4.101 -9.835 -2.348 1 91.26 100 GLU B CA 1
ATOM 3115 C C . GLU B 1 100 ? 3.213 -10.837 -1.615 1 91.26 100 GLU B C 1
ATOM 3117 O O . GLU B 1 100 ? 2.569 -10.494 -0.622 1 91.26 100 GLU B O 1
ATOM 3122 N N . TYR B 1 101 ? 3.157 -11.989 -2.092 1 90.58 101 TYR B N 1
ATOM 3123 C CA . TYR B 1 101 ? 2.385 -13.057 -1.467 1 90.58 101 TYR B CA 1
ATOM 3124 C C . TYR B 1 101 ? 2.877 -14.425 -1.923 1 90.58 101 TYR B C 1
ATOM 3126 O O . TYR B 1 101 ? 3.993 -14.551 -2.433 1 90.58 101 TYR B O 1
ATOM 3134 N N . GLY B 1 102 ? 2.198 -15.444 -1.722 1 90.13 102 GLY B N 1
ATOM 3135 C CA . GLY B 1 102 ? 2.688 -16.804 -1.881 1 90.13 102 GLY B CA 1
ATOM 3136 C C . GLY B 1 102 ? 2.804 -17.231 -3.333 1 90.13 102 GLY B C 1
ATOM 3137 O O . GLY B 1 102 ? 3.371 -18.283 -3.632 1 90.13 102 GLY B O 1
ATOM 3138 N N . ASN B 1 103 ? 2.38 -16.374 -4.243 1 89.55 103 ASN B N 1
ATOM 3139 C CA . ASN B 1 103 ? 2.421 -16.719 -5.66 1 89.55 103 ASN B CA 1
ATOM 3140 C C . ASN B 1 103 ? 3.852 -16.947 -6.14 1 89.55 103 ASN B C 1
ATOM 3142 O O . ASN B 1 103 ? 4.647 -16.008 -6.202 1 89.55 103 ASN B O 1
ATOM 3146 N N . GLY B 1 104 ? 4.115 -18.207 -6.435 1 88.87 104 GLY B N 1
ATOM 3147 C CA . GLY B 1 104 ? 5.423 -18.539 -6.976 1 88.87 104 GLY B CA 1
ATOM 3148 C C . GLY B 1 104 ? 6.522 -18.524 -5.93 1 88.87 104 GLY B C 1
ATOM 3149 O O . GLY B 1 104 ? 7.708 -18.552 -6.268 1 88.87 104 GLY B O 1
ATOM 3150 N N . GLY B 1 105 ? 6.207 -18.463 -4.724 1 93.85 105 GLY B N 1
ATOM 3151 C CA . GLY B 1 105 ? 7.201 -18.318 -3.673 1 93.85 105 GLY B CA 1
ATOM 3152 C C . GLY B 1 105 ? 7.901 -19.62 -3.33 1 93.85 105 GLY B C 1
ATOM 3153 O O . GLY B 1 105 ? 7.466 -20.694 -3.75 1 93.85 105 GLY B O 1
ATOM 3154 N N . VAL B 1 106 ? 8.972 -19.468 -2.603 1 97.09 106 VAL B N 1
ATOM 3155 C CA . VAL B 1 106 ? 9.723 -20.613 -2.099 1 97.09 106 VAL B CA 1
ATOM 3156 C C . VAL B 1 106 ? 8.902 -21.343 -1.038 1 97.09 106 VAL B C 1
ATOM 3158 O O . VAL B 1 106 ? 8.234 -20.71 -0.217 1 97.09 106 VAL B O 1
ATOM 3161 N N . LYS B 1 107 ? 8.935 -22.638 -1.109 1 96.56 107 LYS B N 1
ATOM 3162 C CA . LYS B 1 107 ? 8.187 -23.424 -0.133 1 96.56 107 LYS B CA 1
ATOM 3163 C C . LYS B 1 107 ? 9.101 -24.395 0.608 1 96.56 107 LYS B C 1
ATOM 3165 O O . LYS B 1 107 ? 10.061 -24.913 0.034 1 96.56 107 LYS B O 1
ATOM 3170 N N . LEU B 1 108 ? 8.835 -24.545 1.837 1 96.51 108 LEU B N 1
ATOM 3171 C CA . LEU B 1 108 ? 9.421 -25.61 2.645 1 96.51 108 LEU B CA 1
ATOM 3172 C C . LEU B 1 108 ? 8.386 -26.685 2.961 1 96.51 108 LEU B C 1
ATOM 3174 O O . LEU B 1 108 ? 7.368 -26.405 3.597 1 96.51 108 LEU B O 1
ATOM 3178 N N . TRP B 1 109 ? 8.708 -27.886 2.476 1 96.51 109 TRP B N 1
ATOM 3179 C CA . TRP B 1 109 ? 7.776 -29.005 2.561 1 96.51 109 TRP B CA 1
ATOM 3180 C C . TRP B 1 109 ? 8.281 -30.061 3.539 1 96.51 109 TRP B C 1
ATOM 3182 O O . TRP B 1 109 ? 9.474 -30.37 3.567 1 96.51 109 TRP B O 1
ATOM 3192 N N . PRO B 1 110 ? 7.345 -30.615 4.378 1 96.04 110 PRO B N 1
ATOM 3193 C CA . PRO B 1 110 ? 7.691 -31.97 4.813 1 96.04 110 PRO B CA 1
ATOM 3194 C C . PRO B 1 110 ? 7.864 -32.939 3.645 1 96.04 110 PRO B C 1
ATOM 3196 O O . PRO B 1 110 ? 7.009 -33 2.758 1 96.04 110 PRO B O 1
ATOM 3199 N N . ARG B 1 111 ? 8.919 -33.668 3.667 1 97.23 111 ARG B N 1
ATOM 3200 C CA . ARG B 1 111 ? 9.193 -34.582 2.564 1 97.23 111 ARG B CA 1
ATOM 3201 C C . ARG B 1 111 ? 8.04 -35.561 2.365 1 97.23 111 ARG B C 1
ATOM 3203 O O . ARG B 1 111 ? 7.673 -35.874 1.231 1 97.23 111 ARG B O 1
ATOM 3210 N N . ALA B 1 112 ? 7.457 -35.988 3.405 1 95.44 112 ALA B N 1
ATOM 3211 C CA . ALA B 1 112 ? 6.343 -36.931 3.349 1 95.44 112 ALA B CA 1
ATOM 3212 C C . ALA B 1 112 ? 5.173 -36.352 2.558 1 95.44 112 ALA B C 1
ATOM 3214 O O . ALA B 1 112 ? 4.49 -37.075 1.829 1 95.44 112 ALA B O 1
ATOM 3215 N N . THR B 1 113 ? 4.937 -35.112 2.722 1 94.8 113 THR B N 1
ATOM 3216 C CA . THR B 1 113 ? 3.859 -34.451 1.995 1 94.8 113 THR B CA 1
ATOM 3217 C C . THR B 1 113 ? 4.144 -34.445 0.495 1 94.8 113 THR B C 1
ATOM 3219 O O . THR B 1 113 ? 3.243 -34.677 -0.313 1 94.8 113 THR B O 1
ATOM 3222 N N . LEU B 1 114 ? 5.362 -34.216 0.098 1 95.43 114 LEU B N 1
ATOM 3223 C CA . LEU B 1 114 ? 5.746 -34.231 -1.31 1 95.43 114 LEU B CA 1
ATOM 3224 C C . LEU B 1 114 ? 5.52 -35.611 -1.92 1 95.43 114 LEU B C 1
ATOM 3226 O O . LEU B 1 114 ? 4.963 -35.727 -3.013 1 95.43 114 LEU B O 1
ATOM 3230 N N . LEU B 1 115 ? 5.874 -36.56 -1.188 1 95.24 115 LEU B N 1
ATOM 3231 C CA . LEU B 1 115 ? 5.807 -37.929 -1.687 1 95.24 115 LEU B CA 1
ATOM 3232 C C . LEU B 1 115 ? 4.358 -38.378 -1.849 1 95.24 115 LEU B C 1
ATOM 3234 O O . LEU B 1 115 ? 4.048 -39.181 -2.732 1 95.24 115 LEU B O 1
ATOM 3238 N N . GLY B 1 116 ? 3.529 -37.777 -1.105 1 90.48 116 GLY B N 1
ATOM 3239 C CA . GLY B 1 116 ? 2.141 -38.208 -1.106 1 90.48 116 GLY B CA 1
ATOM 3240 C C . GLY B 1 116 ? 1.205 -37.209 -1.759 1 90.48 116 GLY B C 1
ATOM 3241 O O . GLY B 1 116 ? -0.016 -37.312 -1.622 1 90.48 116 GLY B O 1
ATOM 3242 N N . LEU B 1 117 ? 1.733 -36.274 -2.425 1 89.08 117 LEU B N 1
ATOM 3243 C CA . LEU B 1 117 ? 0.928 -35.178 -2.953 1 89.08 117 LEU B CA 1
ATOM 3244 C C . LEU B 1 117 ? -0.05 -35.681 -4.01 1 89.08 117 LEU B C 1
ATOM 3246 O O . LEU B 1 117 ? 0.341 -36.406 -4.927 1 89.08 117 LEU B O 1
ATOM 3250 N N . ARG B 1 118 ? -1.304 -35.466 -3.817 1 86.92 118 ARG B N 1
ATOM 3251 C CA . ARG B 1 118 ? -2.361 -35.798 -4.767 1 86.92 118 ARG B CA 1
ATOM 3252 C C . ARG B 1 118 ? -3.237 -34.584 -5.057 1 86.92 118 ARG B C 1
ATOM 3254 O O . ARG B 1 118 ? -4.367 -34.497 -4.572 1 86.92 118 ARG B O 1
ATOM 3261 N N . THR B 1 119 ? -2.732 -33.704 -5.84 1 85.66 119 THR B N 1
ATOM 3262 C CA . THR B 1 119 ? -3.405 -32.475 -6.243 1 85.66 119 THR B CA 1
ATOM 3263 C C . THR B 1 119 ? -3.315 -32.279 -7.754 1 85.66 119 THR B C 1
ATOM 3265 O O . THR B 1 119 ? -2.985 -33.213 -8.487 1 85.66 119 THR B O 1
ATOM 3268 N N . HIS B 1 120 ? -3.798 -31.145 -8.298 1 84.06 120 HIS B N 1
ATOM 3269 C CA . HIS B 1 120 ? -3.73 -30.801 -9.714 1 84.06 120 HIS B CA 1
ATOM 3270 C C . HIS B 1 120 ? -4.062 -32.005 -10.59 1 84.06 120 HIS B C 1
ATOM 3272 O O . HIS B 1 120 ? -5.175 -32.533 -10.53 1 84.06 120 HIS B O 1
ATOM 3278 N N . GLU B 1 121 ? -3.125 -32.561 -11.388 1 78.58 121 GLU B N 1
ATOM 3279 C CA . GLU B 1 121 ? -3.378 -33.594 -12.388 1 78.58 121 GLU B CA 1
ATOM 3280 C C . GLU B 1 121 ? -3.738 -34.923 -11.731 1 78.58 121 GLU B C 1
ATOM 3282 O O . GLU B 1 121 ? -4.288 -35.815 -12.38 1 78.58 121 GLU B O 1
ATOM 3287 N N . HIS B 1 122 ? -3.524 -35.08 -10.398 1 79.27 122 HIS B N 1
ATOM 3288 C CA . HIS B 1 122 ? -3.854 -36.323 -9.709 1 79.27 122 HIS B CA 1
ATOM 3289 C C . HIS B 1 122 ? -4.933 -36.098 -8.654 1 79.27 122 HIS B C 1
ATOM 3291 O O . HIS B 1 122 ? -5.118 -36.93 -7.763 1 79.27 122 HIS B O 1
ATOM 3297 N N . ALA B 1 123 ? -5.494 -34.938 -8.779 1 83.61 123 ALA B N 1
ATOM 3298 C CA . ALA B 1 123 ? -6.475 -34.573 -7.761 1 83.61 123 ALA B CA 1
ATOM 3299 C C . ALA B 1 123 ? -7.64 -35.558 -7.743 1 83.61 123 ALA B C 1
ATOM 3301 O O . ALA B 1 123 ? -8.159 -35.934 -8.797 1 83.61 123 ALA B O 1
ATOM 3302 N N . GLY B 1 124 ? -7.948 -35.941 -6.463 1 75.75 124 GLY B N 1
ATOM 3303 C CA . GLY B 1 124 ? -9.151 -36.739 -6.286 1 75.75 124 GLY B CA 1
ATOM 3304 C C . GLY B 1 124 ? -10.377 -35.906 -5.964 1 75.75 124 GLY B C 1
ATOM 3305 O O . GLY B 1 124 ? -11.502 -36.408 -6.001 1 75.75 124 GLY B O 1
ATOM 3306 N N . ARG B 1 125 ? -10.147 -34.823 -5.503 1 80.36 125 ARG B N 1
ATOM 3307 C CA . ARG B 1 125 ? -11.229 -33.904 -5.167 1 80.36 125 ARG B CA 1
ATOM 3308 C C . ARG B 1 125 ? -11.108 -32.604 -5.955 1 80.36 125 ARG B C 1
ATOM 3310 O O . ARG B 1 125 ? -10 -32.144 -6.238 1 80.36 125 ARG B O 1
ATOM 3317 N N . PRO B 1 126 ? -12.195 -32.028 -6.228 1 75.58 126 PRO B N 1
ATOM 3318 C CA . PRO B 1 126 ? -12.193 -30.825 -7.063 1 75.58 126 PRO B CA 1
ATOM 3319 C C . PRO B 1 126 ? -11.383 -29.684 -6.452 1 75.58 126 PRO B C 1
ATOM 3321 O O . PRO B 1 126 ? -10.704 -28.948 -7.173 1 75.58 126 PRO B O 1
ATOM 3324 N N . GLU B 1 127 ? -11.461 -29.546 -5.162 1 76.73 127 GLU B N 1
ATOM 3325 C CA . GLU B 1 127 ? -10.78 -28.436 -4.501 1 76.73 127 GLU B CA 1
ATOM 3326 C C . GLU B 1 127 ? -9.264 -28.564 -4.628 1 76.73 127 GLU B C 1
ATOM 3328 O O . GLU B 1 127 ? -8.543 -27.568 -4.543 1 76.73 127 GLU B O 1
ATOM 3333 N N . ALA B 1 128 ? -8.837 -29.775 -4.898 1 78.55 128 ALA B N 1
ATOM 3334 C CA . ALA B 1 128 ? -7.405 -30.052 -4.97 1 78.55 128 ALA B CA 1
ATOM 3335 C C . ALA B 1 128 ? -6.885 -29.881 -6.395 1 78.55 128 ALA B C 1
ATOM 3337 O O . ALA B 1 128 ? -5.673 -29.899 -6.626 1 78.55 128 ALA B O 1
ATOM 3338 N N . ALA B 1 129 ? -7.789 -29.665 -7.241 1 80.05 129 ALA B N 1
ATOM 3339 C CA . ALA B 1 129 ? -7.41 -29.673 -8.652 1 80.05 129 ALA B CA 1
ATOM 3340 C C . ALA B 1 129 ? -6.697 -28.379 -9.035 1 80.05 129 ALA B C 1
ATOM 3342 O O . ALA B 1 129 ? -5.907 -28.356 -9.982 1 80.05 129 ALA B O 1
ATOM 3343 N N . VAL B 1 130 ? -6.879 -27.33 -8.261 1 79.68 130 VAL B N 1
ATOM 3344 C CA . VAL B 1 130 ? -6.372 -26.016 -8.643 1 79.68 130 VAL B CA 1
ATOM 3345 C C . VAL B 1 130 ? -5.086 -25.715 -7.878 1 79.68 130 VAL B C 1
ATOM 3347 O O . VAL B 1 130 ? -4.138 -25.158 -8.437 1 79.68 130 VAL B O 1
ATOM 3350 N N . ASP B 1 131 ? -5.11 -26.041 -6.631 1 83.57 131 ASP B N 1
ATOM 3351 C CA . ASP B 1 131 ? -3.957 -25.726 -5.793 1 83.57 131 ASP B CA 1
ATOM 3352 C C . ASP B 1 131 ? -3.863 -26.682 -4.606 1 83.57 131 ASP B C 1
ATOM 3354 O O . ASP B 1 131 ? -4.874 -27.23 -4.162 1 83.57 131 ASP B O 1
ATOM 3358 N N . PHE B 1 132 ? -2.726 -26.819 -4.104 1 82.83 132 PHE B N 1
ATOM 3359 C CA . PHE B 1 132 ? -2.489 -27.763 -3.018 1 82.83 132 PHE B CA 1
ATOM 3360 C C . PHE B 1 132 ? -2.795 -27.124 -1.669 1 82.83 132 PHE B C 1
ATOM 3362 O O . PHE B 1 132 ? -3 -27.826 -0.676 1 82.83 132 PHE B O 1
ATOM 3369 N N . CYS B 1 133 ? -2.827 -25.812 -1.592 1 80.61 133 CYS B N 1
ATOM 3370 C CA . CYS B 1 133 ? -2.846 -25.098 -0.32 1 80.61 133 CYS B CA 1
ATOM 3371 C C . CYS B 1 133 ? -4.17 -25.309 0.405 1 80.61 133 CYS B C 1
ATOM 3373 O O . CYS B 1 133 ? -4.286 -25.007 1.594 1 80.61 133 CYS B O 1
ATOM 3375 N N . TRP B 1 134 ? -5.09 -25.955 -0.239 1 79.95 134 TRP B N 1
ATOM 3376 C CA . TRP B 1 134 ? -6.381 -26.195 0.397 1 79.95 134 TRP B CA 1
ATOM 3377 C C . TRP B 1 134 ? -6.474 -27.625 0.919 1 79.95 134 TRP B C 1
ATOM 3379 O O . TRP B 1 134 ? -7.435 -27.981 1.605 1 79.95 134 TRP B O 1
ATOM 3389 N N . THR B 1 135 ? -5.424 -28.448 0.677 1 82.31 135 THR B N 1
ATOM 3390 C CA . THR B 1 135 ? -5.56 -29.874 0.952 1 82.31 135 THR B CA 1
ATOM 3391 C C . THR B 1 135 ? -4.484 -30.342 1.928 1 82.31 135 THR B C 1
ATOM 3393 O O . THR B 1 135 ? -4.532 -31.471 2.419 1 82.31 135 THR B O 1
ATOM 3396 N N . VAL B 1 136 ? -3.548 -29.464 2.153 1 85.49 136 VAL B N 1
ATOM 3397 C CA . VAL B 1 136 ? -2.479 -29.788 3.091 1 85.49 136 VAL B CA 1
ATOM 3398 C C . VAL B 1 136 ? -2.386 -28.704 4.163 1 85.49 136 VAL B C 1
ATOM 3400 O O . VAL B 1 136 ? -2.837 -27.575 3.953 1 85.49 136 VAL B O 1
ATOM 3403 N N . PRO B 1 137 ? -1.918 -29.113 5.41 1 87.02 137 PRO B N 1
ATOM 3404 C CA . PRO B 1 137 ? -1.603 -28.019 6.333 1 87.02 137 PRO B CA 1
ATOM 3405 C C . PRO B 1 137 ? -0.651 -26.991 5.725 1 87.02 137 PRO B C 1
ATOM 3407 O O . PRO B 1 137 ? 0.393 -27.357 5.18 1 87.02 137 PRO B O 1
ATOM 3410 N N . TYR B 1 138 ? -1.058 -25.808 5.75 1 88.63 138 TYR B N 1
ATOM 3411 C CA . TYR B 1 138 ? -0.376 -24.791 4.958 1 88.63 138 TYR B CA 1
ATOM 3412 C C . TYR B 1 138 ? -0.323 -23.463 5.704 1 88.63 138 TYR B C 1
ATOM 3414 O O . TYR B 1 138 ? -1.314 -23.042 6.305 1 88.63 138 TYR B O 1
ATOM 3422 N N . PHE B 1 139 ? 0.935 -22.825 5.699 1 86.68 139 PHE B N 1
ATOM 3423 C CA . PHE B 1 139 ? 1.107 -21.481 6.237 1 86.68 139 PHE B CA 1
ATOM 3424 C C . PHE B 1 139 ? 1.736 -20.559 5.2 1 86.68 139 PHE B C 1
ATOM 3426 O O . PHE B 1 139 ? 2.683 -20.945 4.512 1 86.68 139 PHE B O 1
ATOM 3433 N N . GLN B 1 140 ? 1.169 -19.447 5.084 1 87.59 140 GLN B N 1
ATOM 3434 C CA . GLN B 1 140 ? 1.832 -18.371 4.353 1 87.59 140 GLN B CA 1
ATOM 3435 C C . GLN B 1 140 ? 2.713 -17.539 5.28 1 87.59 140 GLN B C 1
ATOM 3437 O O . GLN B 1 140 ? 2.256 -17.071 6.325 1 87.59 140 GLN B O 1
ATOM 3442 N N . ILE B 1 141 ? 3.945 -17.431 4.918 1 86.3 141 ILE B N 1
ATOM 3443 C CA . ILE B 1 141 ? 4.908 -16.686 5.721 1 86.3 141 ILE B CA 1
ATOM 3444 C C . ILE B 1 141 ? 5.241 -15.364 5.034 1 86.3 141 ILE B C 1
ATOM 3446 O O . ILE B 1 141 ? 5.662 -15.349 3.875 1 86.3 141 ILE B O 1
ATOM 3450 N N . ASN B 1 142 ? 5.056 -14.29 5.773 1 83.82 142 ASN B N 1
ATOM 3451 C CA . ASN B 1 142 ? 5.303 -12.966 5.212 1 83.82 142 ASN B CA 1
ATOM 3452 C C . ASN B 1 142 ? 6.791 -12.627 5.209 1 83.82 142 ASN B C 1
ATOM 3454 O O . ASN B 1 142 ? 7.212 -11.655 5.839 1 83.82 142 ASN B O 1
ATOM 3458 N N . ARG B 1 143 ? 7.549 -13.409 4.657 1 86.11 143 ARG B N 1
ATOM 3459 C CA . ARG B 1 143 ? 8.975 -13.245 4.395 1 86.11 143 ARG B CA 1
ATOM 3460 C C . ARG B 1 143 ? 9.28 -13.39 2.908 1 86.11 143 ARG B C 1
ATOM 3462 O O . ARG B 1 143 ? 9.084 -14.461 2.331 1 86.11 143 ARG B O 1
ATOM 3469 N N . VAL B 1 144 ? 9.728 -12.31 2.368 1 91.19 144 VAL B N 1
ATOM 3470 C CA . VAL B 1 144 ? 9.986 -12.317 0.932 1 91.19 144 VAL B CA 1
ATOM 3471 C C . VAL B 1 144 ? 11.381 -12.876 0.66 1 91.19 144 VAL B C 1
ATOM 3473 O O . VAL B 1 144 ? 12.382 -12.301 1.093 1 91.19 144 VAL B O 1
ATOM 3476 N N . LEU B 1 145 ? 11.48 -13.918 -0.076 1 95.11 145 LEU B N 1
ATOM 3477 C CA . LEU B 1 145 ? 12.768 -14.558 -0.319 1 95.11 145 LEU B CA 1
ATOM 3478 C C . LEU B 1 145 ? 13.151 -14.467 -1.792 1 95.11 145 LEU B C 1
ATOM 3480 O O . LEU B 1 145 ? 14.284 -14.782 -2.164 1 95.11 145 LEU B O 1
ATOM 3484 N N . SER B 1 146 ? 12.193 -14.037 -2.596 1 96.75 146 SER B N 1
ATOM 3485 C CA . SER B 1 146 ? 12.445 -14.147 -4.029 1 96.75 146 SER B CA 1
ATOM 3486 C C . SER B 1 146 ? 11.551 -13.199 -4.822 1 96.75 146 SER B C 1
ATOM 3488 O O . SER B 1 146 ? 10.727 -12.487 -4.245 1 96.75 146 SER B O 1
ATOM 3490 N N . GLU B 1 147 ? 11.839 -13.12 -6.138 1 96.5 147 GLU B N 1
ATOM 3491 C CA . GLU B 1 147 ? 11.012 -12.435 -7.127 1 96.5 147 GLU B CA 1
ATOM 3492 C C . GLU B 1 147 ? 10.518 -13.401 -8.2 1 96.5 147 GLU B C 1
ATOM 3494 O O . GLU B 1 147 ? 11.267 -14.271 -8.651 1 96.5 147 GLU B O 1
ATOM 3499 N N . VAL B 1 148 ? 9.284 -13.233 -8.514 1 96.75 148 VAL B N 1
ATOM 3500 C CA . VAL B 1 148 ? 8.714 -14.092 -9.547 1 96.75 148 VAL B CA 1
ATOM 3501 C C . VAL B 1 148 ? 8.704 -13.354 -10.884 1 96.75 148 VAL B C 1
ATOM 3503 O O . VAL B 1 148 ? 8.171 -12.247 -10.986 1 96.75 148 VAL B O 1
ATOM 3506 N N . HIS B 1 149 ? 9.299 -13.941 -11.88 1 96.93 149 HIS B N 1
ATOM 3507 C CA . HIS B 1 149 ? 9.393 -13.404 -13.233 1 96.93 149 HIS B CA 1
ATOM 3508 C C . HIS B 1 149 ? 8.636 -14.279 -14.227 1 96.93 149 HIS B C 1
ATOM 3510 O O . HIS B 1 149 ? 9.155 -15.3 -14.684 1 96.93 149 HIS B O 1
ATOM 3516 N N . VAL B 1 150 ? 7.43 -13.796 -14.642 1 95.94 150 VAL B N 1
ATOM 3517 C CA . VAL B 1 150 ? 6.581 -14.67 -15.445 1 95.94 150 VAL B CA 1
ATOM 3518 C C . VAL B 1 150 ? 6.279 -14.008 -16.787 1 95.94 150 VAL B C 1
ATOM 3520 O O . VAL B 1 150 ? 5.278 -14.327 -17.432 1 95.94 150 VAL B O 1
ATOM 3523 N N . THR B 1 151 ? 7.107 -13.027 -17.209 1 95.3 151 THR B N 1
ATOM 3524 C CA . THR B 1 151 ? 6.792 -12.301 -18.434 1 95.3 151 THR B CA 1
ATOM 3525 C C . THR B 1 151 ? 7.874 -12.524 -19.487 1 95.3 151 THR B C 1
ATOM 3527 O O . THR B 1 151 ? 8.106 -11.663 -20.338 1 95.3 151 THR B O 1
ATOM 3530 N N . GLY B 1 152 ? 8.556 -13.658 -19.406 1 94.65 152 GLY B N 1
ATOM 3531 C CA . GLY B 1 152 ? 9.612 -13.944 -20.363 1 94.65 152 GLY B CA 1
ATOM 3532 C C . GLY B 1 152 ? 9.104 -14.104 -21.783 1 94.65 152 GLY B C 1
ATOM 3533 O O . GLY B 1 152 ? 9.832 -13.839 -22.742 1 94.65 152 GLY B O 1
ATOM 3534 N N . THR B 1 153 ? 7.882 -14.603 -21.941 1 95.66 153 THR B N 1
ATOM 3535 C CA . THR B 1 153 ? 7.2 -14.707 -23.226 1 95.66 153 THR B CA 1
ATOM 3536 C C . THR B 1 153 ? 5.735 -14.299 -23.096 1 95.66 153 THR B C 1
ATOM 3538 O O . THR B 1 153 ? 5.183 -14.293 -21.994 1 95.66 153 THR B O 1
ATOM 3541 N N . PRO B 1 154 ? 5.143 -13.968 -24.24 1 97.03 154 PRO B N 1
ATOM 3542 C CA . PRO B 1 154 ? 3.708 -13.673 -24.211 1 97.03 154 PRO B CA 1
ATOM 3543 C C . PRO B 1 154 ? 2.883 -14.812 -23.616 1 97.03 154 PRO B C 1
ATOM 3545 O O . PRO B 1 154 ? 1.996 -14.572 -22.793 1 97.03 154 PRO B O 1
ATOM 3548 N N . ALA B 1 155 ? 3.21 -16.004 -23.997 1 96.13 155 ALA B N 1
ATOM 3549 C CA . ALA B 1 155 ? 2.464 -17.172 -23.536 1 96.13 155 ALA B CA 1
ATOM 3550 C C . ALA B 1 155 ? 2.597 -17.347 -22.026 1 96.13 155 ALA B C 1
ATOM 3552 O O . ALA B 1 155 ? 1.615 -17.637 -21.339 1 96.13 155 ALA B O 1
ATOM 3553 N N . GLN B 1 156 ? 3.77 -17.247 -21.525 1 95.1 156 GLN B N 1
ATOM 3554 C CA . GLN B 1 156 ? 4.012 -17.376 -20.092 1 95.1 156 GLN B CA 1
ATOM 3555 C C . GLN B 1 156 ? 3.257 -16.307 -19.308 1 95.1 156 GLN B C 1
ATOM 3557 O O . GLN B 1 156 ? 2.645 -16.601 -18.278 1 95.1 156 GLN B O 1
ATOM 3562 N N . ALA B 1 157 ? 3.324 -15.058 -19.841 1 97.41 157 ALA B N 1
ATOM 3563 C CA . ALA B 1 157 ? 2.659 -13.939 -19.179 1 97.41 157 ALA B CA 1
ATOM 3564 C C . ALA B 1 157 ? 1.148 -14.148 -19.133 1 97.41 157 ALA B C 1
ATOM 3566 O O . ALA B 1 157 ? 0.523 -13.98 -18.083 1 97.41 157 ALA B O 1
ATOM 3567 N N . PHE B 1 158 ? 0.632 -14.571 -20.274 1 98.09 158 PHE B N 1
ATOM 3568 C CA . PHE B 1 158 ? -0.804 -14.812 -20.36 1 98.09 158 PHE B CA 1
ATOM 3569 C C . PHE B 1 158 ? -1.224 -15.923 -19.405 1 98.09 158 PHE B C 1
ATOM 3571 O O . PHE B 1 158 ? -2.212 -15.785 -18.68 1 98.09 158 PHE B O 1
ATOM 3578 N N . ARG B 1 159 ? -0.498 -16.936 -19.404 1 96.1 159 ARG B N 1
ATOM 3579 C CA . ARG B 1 159 ? -0.821 -18.084 -18.563 1 96.1 159 ARG B CA 1
ATOM 3580 C C . ARG B 1 159 ? -0.802 -17.704 -17.086 1 96.1 159 ARG B C 1
ATOM 3582 O O . ARG B 1 159 ? -1.704 -18.075 -16.333 1 96.1 159 ARG B O 1
ATOM 3589 N N . ALA B 1 160 ? 0.237 -17.003 -16.677 1 96.16 160 ALA B N 1
ATOM 3590 C CA . ALA B 1 160 ? 0.356 -16.578 -15.285 1 96.16 160 ALA B CA 1
ATOM 3591 C C . ALA B 1 160 ? -0.829 -15.707 -14.874 1 96.16 160 ALA B C 1
ATOM 3593 O O . ALA B 1 160 ? -1.441 -15.935 -13.828 1 96.16 160 ALA B O 1
ATOM 3594 N N . GLY B 1 161 ? -1.16 -14.768 -15.715 1 98.01 161 GLY B N 1
ATOM 3595 C CA . GLY B 1 161 ? -2.303 -13.914 -15.435 1 98.01 161 GLY B CA 1
ATOM 3596 C C . GLY B 1 161 ? -3.618 -14.671 -15.396 1 98.01 161 GLY B C 1
ATOM 3597 O O . GLY B 1 161 ? -4.423 -14.479 -14.483 1 98.01 161 GLY B O 1
ATOM 3598 N N . PHE B 1 162 ? -3.81 -15.54 -16.406 1 98.34 162 PHE B N 1
ATOM 3599 C CA . PHE B 1 162 ? -5.048 -16.303 -16.508 1 98.34 162 PHE B CA 1
ATOM 3600 C C . PHE B 1 162 ? -5.256 -17.167 -15.27 1 98.34 162 PHE B C 1
ATOM 3602 O O . PHE B 1 162 ? -6.338 -17.165 -14.68 1 98.34 162 PHE B O 1
ATOM 3609 N N . ARG B 1 163 ? -4.242 -17.808 -14.853 1 95.81 163 ARG B N 1
ATOM 3610 C CA . ARG B 1 163 ? -4.337 -18.694 -13.698 1 95.81 163 ARG B CA 1
ATOM 3611 C C . ARG B 1 163 ? -4.649 -17.907 -12.429 1 95.81 163 ARG B C 1
ATOM 3613 O O . ARG B 1 163 ? -5.471 -18.333 -11.614 1 95.81 163 ARG B O 1
ATOM 3620 N N . GLU B 1 164 ? -4.026 -16.749 -12.257 1 96.69 164 GLU B N 1
ATOM 3621 C CA . GLU B 1 164 ? -4.281 -15.942 -11.067 1 96.69 164 GLU B CA 1
ATOM 3622 C C . GLU B 1 164 ? -5.679 -15.332 -11.104 1 96.69 164 GLU B C 1
ATOM 3624 O O . GLU B 1 164 ? -6.329 -15.194 -10.065 1 96.69 164 GLU B O 1
ATOM 3629 N N . GLY B 1 165 ? -6.109 -14.951 -12.346 1 97.57 165 GLY B N 1
ATOM 3630 C CA . GLY B 1 165 ? -7.476 -14.477 -12.483 1 97.57 165 GLY B CA 1
ATOM 3631 C C . GLY B 1 165 ? -8.509 -15.505 -12.061 1 97.57 165 GLY B C 1
ATOM 3632 O O . GLY B 1 165 ? -9.557 -15.151 -11.515 1 97.57 165 GLY B O 1
ATOM 3633 N N . VAL B 1 166 ? -8.19 -16.724 -12.261 1 96.04 166 VAL B N 1
ATOM 3634 C CA . VAL B 1 166 ? -9.076 -17.817 -11.873 1 96.04 166 VAL B CA 1
ATOM 3635 C C . VAL B 1 166 ? -8.931 -18.094 -10.378 1 96.04 166 VAL B C 1
ATOM 3637 O O . VAL B 1 166 ? -9.917 -18.077 -9.639 1 96.04 166 VAL B O 1
ATOM 3640 N N . LYS B 1 167 ? -7.746 -18.247 -9.91 1 94.1 167 LYS B N 1
ATOM 3641 C CA . LYS B 1 167 ? -7.462 -18.707 -8.554 1 94.1 167 LYS B CA 1
ATOM 3642 C C . LYS B 1 167 ? -7.961 -17.704 -7.518 1 94.1 167 LYS B C 1
ATOM 3644 O O . LYS B 1 167 ? -8.493 -18.092 -6.476 1 94.1 167 LYS B O 1
ATOM 3649 N N . LEU B 1 168 ? -7.842 -16.447 -7.774 1 94.61 168 LEU B N 1
ATOM 3650 C CA . LEU B 1 168 ? -8.182 -15.419 -6.796 1 94.61 168 LEU B CA 1
ATOM 3651 C C . LEU B 1 168 ? -9.693 -15.24 -6.698 1 94.61 168 LEU B C 1
ATOM 3653 O O . LEU B 1 168 ? -10.18 -14.494 -5.845 1 94.61 168 LEU B O 1
ATOM 3657 N N . ASN B 1 169 ? -10.371 -15.984 -7.575 1 94.05 169 ASN B N 1
ATOM 3658 C CA . ASN B 1 169 ? -11.825 -16.034 -7.462 1 94.05 169 ASN B CA 1
ATOM 3659 C C . ASN B 1 169 ? -12.278 -17.176 -6.557 1 94.05 169 ASN B C 1
ATOM 3661 O O . ASN B 1 169 ? -13.469 -17.317 -6.277 1 94.05 169 ASN B O 1
ATOM 3665 N N . LEU B 1 170 ? -11.336 -17.872 -6.082 1 91.31 170 LEU B N 1
ATOM 3666 C CA . LEU B 1 170 ? -11.67 -19.069 -5.317 1 91.31 170 LEU B CA 1
ATOM 3667 C C . LEU B 1 170 ? -11.304 -18.893 -3.847 1 91.31 170 LEU B C 1
ATOM 3669 O O . LEU B 1 170 ? -10.289 -18.272 -3.525 1 91.31 170 LEU B O 1
ATOM 3673 N N . GLY B 1 171 ? -12.089 -19.358 -3.04 1 88.35 171 GLY B N 1
ATOM 3674 C CA . GLY B 1 171 ? -11.821 -19.567 -1.626 1 88.35 171 GLY B CA 1
ATOM 3675 C C . GLY B 1 171 ? -12.029 -21.004 -1.185 1 88.35 171 GLY B C 1
ATOM 3676 O O . GLY B 1 171 ? -13.104 -21.572 -1.39 1 88.35 171 GLY B O 1
ATOM 3677 N N . GLY B 1 172 ? -10.953 -21.564 -0.629 1 83.21 172 GLY B N 1
ATOM 3678 C CA . GLY B 1 172 ? -11.072 -22.97 -0.28 1 83.21 172 GLY B CA 1
ATOM 3679 C C . GLY B 1 172 ? -11.365 -23.859 -1.474 1 83.21 172 GLY B C 1
ATOM 3680 O O . GLY B 1 172 ? -12.077 -24.857 -1.352 1 83.21 172 GLY B O 1
ATOM 3681 N N . GLY B 1 173 ? -11.054 -23.41 -2.615 1 82.83 173 GLY B N 1
ATOM 3682 C CA . GLY B 1 173 ? -11.243 -24.189 -3.829 1 82.83 173 GLY B CA 1
ATOM 3683 C C . GLY B 1 173 ? -12.64 -24.065 -4.406 1 82.83 173 GLY B C 1
ATOM 3684 O O . GLY B 1 173 ? -12.959 -24.696 -5.416 1 82.83 173 GLY B O 1
ATOM 3685 N N . ARG B 1 174 ? -13.469 -23.208 -3.785 1 89.48 174 ARG B N 1
ATOM 3686 C CA . ARG B 1 174 ? -14.854 -23.044 -4.213 1 89.48 174 ARG B CA 1
ATOM 3687 C C . ARG B 1 174 ? -15.104 -21.631 -4.731 1 89.48 174 ARG B C 1
ATOM 3689 O O . ARG B 1 174 ? -14.4 -20.693 -4.352 1 89.48 174 ARG B O 1
ATOM 3696 N N . LEU B 1 175 ? -16.091 -21.581 -5.515 1 91.94 175 LEU B N 1
ATOM 3697 C CA . LEU B 1 175 ? -16.476 -20.281 -6.054 1 91.94 175 LEU B CA 1
ATOM 3698 C C . LEU B 1 175 ? -17.414 -19.552 -5.099 1 91.94 175 LEU B C 1
ATOM 3700 O O . LEU B 1 175 ? -18.259 -20.177 -4.454 1 91.94 175 LEU B O 1
ATOM 3704 N N . ALA B 1 176 ? -17.306 -18.268 -5.151 1 90.36 176 ALA B N 1
ATOM 3705 C CA . ALA B 1 176 ? -18.082 -17.406 -4.263 1 90.36 176 ALA B CA 1
ATOM 3706 C C . ALA B 1 176 ? -19.579 -17.602 -4.48 1 90.36 176 ALA B C 1
ATOM 3708 O O . ALA B 1 176 ? -20.355 -17.616 -3.522 1 90.36 176 ALA B O 1
ATOM 3709 N N . TYR B 1 177 ? -19.925 -17.789 -5.68 1 90.12 177 TYR B N 1
ATOM 3710 C CA . TYR B 1 177 ? -21.341 -17.782 -6.029 1 90.12 177 TYR B CA 1
ATOM 3711 C C . TYR B 1 177 ? -21.988 -19.125 -5.713 1 90.12 177 TYR B C 1
ATOM 3713 O O . TYR B 1 177 ? -23.215 -19.226 -5.629 1 90.12 177 TYR B O 1
ATOM 3721 N N . ASP B 1 178 ? -21.202 -20.13 -5.523 1 89.82 178 ASP B N 1
ATOM 3722 C CA . ASP B 1 178 ? -21.685 -21.419 -5.038 1 89.82 178 ASP B CA 1
ATOM 3723 C C . ASP B 1 178 ? -21.907 -21.389 -3.527 1 89.82 178 ASP B C 1
ATOM 3725 O O . ASP B 1 178 ? -22.831 -22.026 -3.017 1 89.82 178 ASP B O 1
ATOM 3729 N N . VAL B 1 179 ? -21.148 -20.653 -2.861 1 91.79 179 VAL B N 1
ATOM 3730 C CA . VAL B 1 179 ? -21.181 -20.574 -1.405 1 91.79 179 VAL B CA 1
ATOM 3731 C C . VAL B 1 179 ? -22.215 -19.539 -0.967 1 91.79 179 VAL B C 1
ATOM 3733 O O . VAL B 1 179 ? -22.883 -19.713 0.055 1 91.79 179 VAL B O 1
ATOM 3736 N N . HIS B 1 180 ? -22.291 -18.454 -1.773 1 93.8 180 HIS B N 1
ATOM 3737 C CA . HIS B 1 180 ? -23.225 -17.377 -1.461 1 93.8 180 HIS B CA 1
ATOM 3738 C C . HIS B 1 180 ? -24.17 -17.112 -2.627 1 93.8 180 HIS B C 1
ATOM 3740 O O . HIS B 1 180 ? -24.14 -16.033 -3.223 1 93.8 180 HIS B O 1
ATOM 3746 N N . PRO B 1 181 ? -25.06 -18.009 -2.889 1 92.4 181 PRO B N 1
ATOM 3747 C CA . PRO B 1 181 ? -25.918 -17.89 -4.07 1 92.4 181 PRO B CA 1
ATOM 3748 C C . PRO B 1 181 ? -26.922 -16.745 -3.957 1 92.4 181 PRO B C 1
ATOM 3750 O O . PRO B 1 181 ? -27.422 -16.255 -4.972 1 92.4 181 PRO B O 1
ATOM 3753 N N . ASP B 1 182 ? -27.197 -16.238 -2.786 1 95.05 182 ASP B N 1
ATOM 3754 C CA . ASP B 1 182 ? -28.242 -15.242 -2.569 1 95.05 182 ASP B CA 1
ATOM 3755 C C . ASP B 1 182 ? -27.669 -13.827 -2.607 1 95.05 182 ASP B C 1
ATOM 3757 O O . ASP B 1 182 ? -28.417 -12.848 -2.588 1 95.05 182 ASP B O 1
ATOM 3761 N N . LEU B 1 183 ? -26.419 -13.735 -2.695 1 95.16 183 LEU B N 1
ATOM 3762 C CA . LEU B 1 183 ? -25.792 -12.418 -2.717 1 95.16 183 LEU B CA 1
ATOM 3763 C C . LEU B 1 183 ? -25.489 -11.984 -4.147 1 95.16 183 LEU B C 1
ATOM 3765 O O . LEU B 1 183 ? -25.208 -12.821 -5.008 1 95.16 183 LEU B O 1
ATOM 3769 N N . PRO B 1 184 ? -25.548 -10.57 -4.295 1 94.25 184 PRO B N 1
ATOM 3770 C CA . PRO B 1 184 ? -24.999 -10.095 -5.567 1 94.25 184 PRO B CA 1
ATOM 3771 C C . PRO B 1 184 ? -23.56 -10.554 -5.796 1 94.25 184 PRO B C 1
ATOM 3773 O O . PRO B 1 184 ? -22.779 -10.647 -4.846 1 94.25 184 PRO B O 1
ATOM 3776 N N . ARG B 1 185 ? -23.165 -10.808 -6.973 1 93.32 185 ARG B N 1
ATOM 3777 C CA . ARG B 1 185 ? -21.902 -11.453 -7.317 1 93.32 185 ARG B CA 1
ATOM 3778 C C . ARG B 1 185 ? -20.72 -10.689 -6.732 1 93.32 185 ARG B C 1
ATOM 3780 O O . ARG B 1 185 ? -19.792 -11.292 -6.188 1 93.32 185 ARG B O 1
ATOM 3787 N N . GLY B 1 186 ? -20.762 -9.411 -6.868 1 93.12 186 GLY B N 1
ATOM 3788 C CA . GLY B 1 186 ? -19.677 -8.615 -6.316 1 93.12 186 GLY B CA 1
ATOM 3789 C C . GLY B 1 186 ? -19.53 -8.768 -4.814 1 93.12 186 GLY B C 1
ATOM 3790 O O . GLY B 1 186 ? -18.414 -8.894 -4.304 1 93.12 186 GLY B O 1
ATOM 3791 N N . GLU B 1 187 ? -20.605 -8.759 -4.129 1 94.79 187 GLU B N 1
ATOM 3792 C CA . GLU B 1 187 ? -20.596 -8.926 -2.679 1 94.79 187 GLU B CA 1
ATOM 3793 C C . GLU B 1 187 ? -20.185 -10.343 -2.29 1 94.79 187 GLU B C 1
ATOM 3795 O O . GLU B 1 187 ? -19.442 -10.536 -1.325 1 94.79 187 GLU B O 1
ATOM 3800 N N . ALA B 1 188 ? -20.715 -11.277 -3.035 1 95.96 188 ALA B N 1
ATOM 3801 C CA . ALA B 1 188 ? -20.37 -12.676 -2.791 1 95.96 188 ALA B CA 1
ATOM 3802 C C . ALA B 1 188 ? -18.869 -12.905 -2.942 1 95.96 188 ALA B C 1
ATOM 3804 O O . ALA B 1 188 ? -18.253 -13.585 -2.118 1 95.96 188 ALA B O 1
ATOM 3805 N N . LEU B 1 189 ? -18.272 -12.343 -3.947 1 95.88 189 LEU B N 1
ATOM 3806 C CA . LEU B 1 189 ? -16.846 -12.51 -4.204 1 95.88 189 LEU B CA 1
ATOM 3807 C C . LEU B 1 189 ? -16.017 -11.942 -3.057 1 95.88 189 LEU B C 1
ATOM 3809 O O . LEU B 1 189 ? -15.165 -12.636 -2.498 1 95.88 189 LEU B O 1
ATOM 3813 N N . LEU B 1 190 ? -16.291 -10.7 -2.716 1 94.83 190 LEU B N 1
ATOM 3814 C CA . LEU B 1 190 ? -15.55 -10.041 -1.646 1 94.83 190 LEU B CA 1
ATOM 3815 C C . LEU B 1 190 ? -15.676 -10.817 -0.34 1 94.83 190 LEU B C 1
ATOM 3817 O O . LEU B 1 190 ? -14.68 -11.044 0.351 1 94.83 190 LEU B O 1
ATOM 3821 N N . ARG B 1 191 ? -16.867 -11.203 -0.026 1 93.77 191 ARG B N 1
ATOM 3822 C CA . AR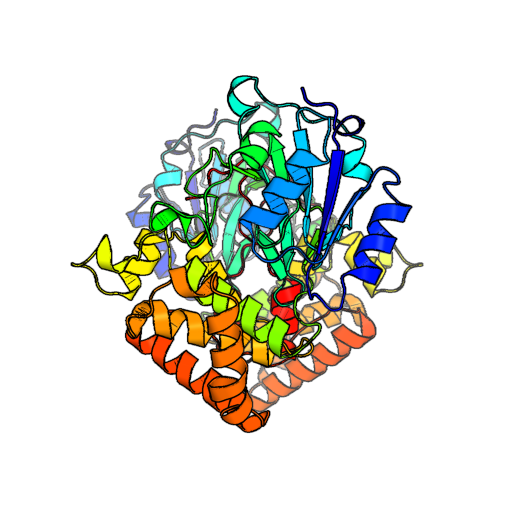G B 1 191 ? -17.114 -11.937 1.211 1 93.77 191 ARG B CA 1
ATOM 3823 C C . ARG B 1 191 ? -16.385 -13.277 1.206 1 93.77 191 ARG B C 1
ATOM 3825 O O . ARG B 1 191 ? -15.859 -13.707 2.235 1 93.77 191 ARG B O 1
ATOM 3832 N N . HIS B 1 192 ? -16.368 -13.87 0.081 1 93.53 192 HIS B N 1
ATOM 3833 C CA . HIS B 1 192 ? -15.889 -15.244 -0.015 1 93.53 192 HIS B CA 1
ATOM 3834 C C . HIS B 1 192 ? -14.365 -15.297 -0.034 1 93.53 192 HIS B C 1
ATOM 3836 O O . HIS B 1 192 ? -13.759 -16.109 0.668 1 93.53 192 HIS B O 1
ATOM 3842 N N . VAL B 1 193 ? -13.692 -14.441 -0.796 1 93.02 193 VAL B N 1
ATOM 3843 C CA . VAL B 1 193 ? -12.249 -14.552 -0.979 1 93.02 193 VAL B CA 1
ATOM 3844 C C . VAL B 1 193 ? -11.531 -13.625 -0.001 1 93.02 193 VAL B C 1
ATOM 3846 O O . VAL B 1 193 ? -10.309 -13.698 0.152 1 93.02 193 VAL B O 1
ATOM 3849 N N . GLY B 1 194 ? -12.286 -12.763 0.629 1 90.69 194 GLY B N 1
ATOM 3850 C CA . GLY B 1 194 ? -11.712 -11.839 1.593 1 90.69 194 GLY B CA 1
ATOM 3851 C C . GLY B 1 194 ? -11.093 -10.612 0.949 1 90.69 194 GLY B C 1
ATOM 3852 O O . GLY B 1 194 ? -10.815 -10.609 -0.252 1 90.69 194 GLY B O 1
ATOM 3853 N N . ALA B 1 195 ? -10.769 -9.608 1.724 1 88.2 195 ALA B N 1
ATOM 3854 C CA . ALA B 1 195 ? -10.295 -8.31 1.252 1 88.2 195 ALA B CA 1
ATOM 3855 C C . ALA B 1 195 ? -8.91 -8.427 0.622 1 88.2 195 ALA B C 1
ATOM 3857 O O . ALA B 1 195 ? -8.615 -7.76 -0.372 1 88.2 195 ALA B O 1
ATOM 3858 N N . ALA B 1 196 ? -8.039 -9.244 1.185 1 87.35 196 ALA B N 1
ATOM 3859 C CA . ALA B 1 196 ? -6.669 -9.371 0.692 1 87.35 196 ALA B CA 1
ATOM 3860 C C . ALA B 1 196 ? -6.646 -9.944 -0.722 1 87.35 196 ALA B C 1
ATOM 3862 O O . ALA B 1 196 ? -6.025 -9.371 -1.62 1 87.35 196 ALA B O 1
ATOM 3863 N N . ASN B 1 197 ? -7.358 -11.036 -0.898 1 91.67 197 ASN B N 1
ATOM 3864 C CA . ASN B 1 197 ? -7.363 -11.671 -2.212 1 91.67 197 ASN B CA 1
ATOM 3865 C C . ASN B 1 197 ? -8.152 -10.85 -3.228 1 91.67 197 ASN B C 1
ATOM 3867 O O . ASN B 1 197 ? -7.811 -10.826 -4.412 1 91.67 197 ASN B O 1
ATOM 3871 N N . HIS B 1 198 ? -9.204 -10.229 -2.72 1 94.23 198 HIS B N 1
ATOM 3872 C CA . HIS B 1 198 ? -9.95 -9.312 -3.574 1 94.23 198 HIS B CA 1
ATOM 3873 C C . HIS B 1 198 ? -9.051 -8.2 -4.105 1 94.23 198 HIS B C 1
ATOM 3875 O O . HIS B 1 198 ? -9.1 -7.87 -5.292 1 94.23 198 HIS B O 1
ATOM 3881 N N . GLU B 1 199 ? -8.266 -7.659 -3.269 1 93.33 199 GLU B N 1
ATOM 3882 C CA . GLU B 1 199 ? -7.325 -6.615 -3.662 1 93.33 199 GLU B CA 1
ATOM 3883 C C . GLU B 1 199 ? -6.269 -7.156 -4.621 1 93.33 199 GLU B C 1
ATOM 3885 O O . GLU B 1 199 ? -5.912 -6.494 -5.598 1 93.33 199 GLU B O 1
ATOM 3890 N N . ARG B 1 200 ? -5.731 -8.312 -4.353 1 94.71 200 ARG B N 1
ATOM 3891 C CA . ARG B 1 200 ? -4.764 -8.933 -5.254 1 94.71 200 ARG B CA 1
ATOM 3892 C C . ARG B 1 200 ? -5.346 -9.095 -6.654 1 94.71 200 ARG B C 1
ATOM 3894 O O . ARG B 1 200 ? -4.668 -8.828 -7.648 1 94.71 200 ARG B O 1
ATOM 3901 N N . LEU B 1 201 ? -6.576 -9.517 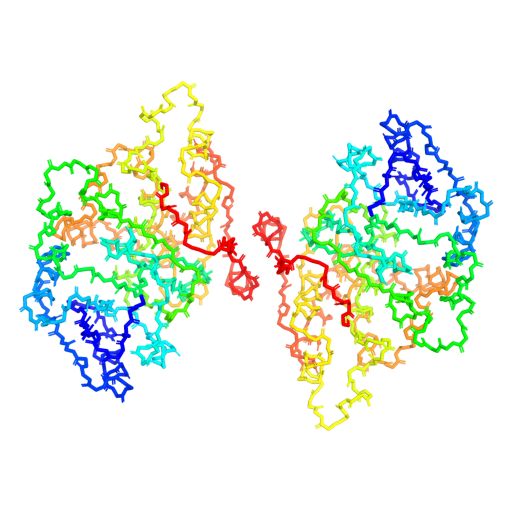-6.638 1 97.05 201 LEU B N 1
ATOM 3902 C CA . LEU B 1 201 ? -7.248 -9.69 -7.922 1 97.05 201 LEU B CA 1
ATOM 3903 C C . LEU B 1 201 ? -7.328 -8.367 -8.676 1 97.05 201 LEU B C 1
ATOM 3905 O O . LEU B 1 201 ? -7.031 -8.311 -9.872 1 97.05 201 LEU B O 1
ATOM 3909 N N . ARG B 1 202 ? -7.678 -7.3 -8.007 1 97.25 202 ARG B N 1
ATOM 3910 C CA . ARG B 1 202 ? -7.763 -5.982 -8.627 1 97.25 202 ARG B CA 1
ATOM 3911 C C . ARG B 1 202 ? -6.407 -5.543 -9.169 1 97.25 202 ARG B C 1
ATOM 3913 O O . ARG B 1 202 ? -6.326 -4.947 -10.244 1 97.25 202 ARG B O 1
ATOM 3920 N N . ILE B 1 203 ? -5.392 -5.859 -8.457 1 97.03 203 ILE B N 1
ATOM 3921 C CA . ILE B 1 203 ? -4.049 -5.453 -8.857 1 97.03 203 ILE B CA 1
ATOM 3922 C C . ILE B 1 203 ? -3.607 -6.261 -10.075 1 97.03 203 ILE B C 1
ATOM 3924 O O . ILE B 1 203 ? -3.104 -5.7 -11.051 1 97.03 203 ILE B O 1
ATOM 3928 N N . TRP B 1 204 ? -3.803 -7.562 -10.065 1 98 204 TRP B N 1
ATOM 3929 C CA . TRP B 1 204 ? -3.489 -8.386 -11.227 1 98 204 TRP B CA 1
ATOM 3930 C C . TRP B 1 204 ? -4.192 -7.861 -12.474 1 98 204 TRP B C 1
ATOM 3932 O O . TRP B 1 204 ? -3.637 -7.91 -13.574 1 98 204 TRP B O 1
ATOM 3942 N N . CYS B 1 205 ? -5.321 -7.287 -12.282 1 98.63 205 CYS B N 1
ATOM 3943 C CA . CYS B 1 205 ? -6.17 -6.883 -13.398 1 98.63 205 CYS B CA 1
ATOM 3944 C C . CYS B 1 205 ? -5.878 -5.445 -13.812 1 98.63 205 CYS B C 1
ATOM 3946 O O . CYS B 1 205 ? -6.448 -4.947 -14.784 1 98.63 205 CYS B O 1
ATOM 3948 N N . SER B 1 206 ? -5.035 -4.702 -13.074 1 98.5 206 SER B N 1
ATOM 3949 C CA . SER B 1 206 ? -4.939 -3.272 -13.348 1 98.5 206 SER B CA 1
ATOM 3950 C C . SER B 1 206 ? -3.489 -2.841 -13.54 1 98.5 206 SER B C 1
ATOM 3952 O O . SER B 1 206 ? -3.218 -1.821 -14.177 1 98.5 206 SER B O 1
ATOM 3954 N N . VAL B 1 207 ? -2.54 -3.653 -13.029 1 98.08 207 VAL B N 1
ATOM 3955 C CA . VAL B 1 207 ? -1.169 -3.163 -12.927 1 98.08 207 VAL B CA 1
ATOM 3956 C C . VAL B 1 207 ? -0.235 -4.072 -13.722 1 98.08 207 VAL B C 1
ATOM 3958 O O . VAL B 1 207 ? -0.316 -5.298 -13.62 1 98.08 207 VAL B O 1
ATOM 3961 N N . GLY B 1 208 ? 0.661 -3.464 -14.501 1 97.52 208 GLY B N 1
ATOM 3962 C CA . GLY B 1 208 ? 1.712 -4.269 -15.101 1 97.52 208 GLY B CA 1
ATOM 3963 C C . GLY B 1 208 ? 1.929 -3.966 -16.572 1 97.52 208 GLY B C 1
ATOM 3964 O O . GLY B 1 208 ? 2.806 -4.553 -17.209 1 97.52 208 GLY B O 1
ATOM 3965 N N . ILE B 1 209 ? 1.189 -2.914 -17.118 1 97.35 209 ILE B N 1
ATOM 3966 C CA . ILE B 1 209 ? 1.226 -2.644 -18.551 1 97.35 209 ILE B CA 1
ATOM 3967 C C . ILE B 1 209 ? 2.605 -2.115 -18.941 1 97.35 209 ILE B C 1
ATOM 3969 O O . ILE B 1 209 ? 2.971 -2.126 -20.119 1 97.35 209 ILE B O 1
ATOM 3973 N N . ASP B 1 210 ? 3.333 -1.574 -17.956 1 96.38 210 ASP B N 1
ATOM 3974 C CA . ASP B 1 210 ? 4.639 -0.975 -18.21 1 96.38 210 ASP B CA 1
ATOM 3975 C C . ASP B 1 210 ? 5.716 -2.048 -18.355 1 96.38 210 ASP B C 1
ATOM 3977 O O . ASP B 1 210 ? 6.828 -1.762 -18.804 1 96.38 210 ASP B O 1
ATOM 3981 N N . VAL B 1 211 ? 5.434 -3.297 -18.026 1 97.46 211 VAL B N 1
ATOM 3982 C CA . VAL B 1 211 ? 6.388 -4.4 -18.061 1 97.46 211 VAL B CA 1
ATOM 3983 C C . VAL B 1 211 ? 6.278 -5.137 -19.393 1 97.46 211 VAL B C 1
ATOM 3985 O O . VAL B 1 211 ? 5.188 -5.247 -19.961 1 97.46 211 VAL B O 1
ATOM 3988 N N . ALA B 1 212 ? 7.392 -5.666 -19.86 1 96.4 212 ALA B N 1
ATOM 3989 C CA . ALA B 1 212 ? 7.375 -6.441 -21.098 1 96.4 212 ALA B CA 1
ATOM 3990 C C . ALA B 1 212 ? 6.365 -7.582 -21.017 1 96.4 212 ALA B C 1
ATOM 3992 O O . ALA B 1 212 ? 6.359 -8.347 -20.049 1 96.4 212 ALA B O 1
ATOM 3993 N N . HIS B 1 213 ? 5.488 -7.631 -21.982 1 97.38 213 HIS B N 1
ATOM 3994 C CA . HIS B 1 213 ? 4.415 -8.61 -22.111 1 97.38 213 HIS B CA 1
ATOM 3995 C C . HIS B 1 213 ? 3.393 -8.459 -20.989 1 97.38 213 HIS B C 1
ATOM 3997 O O . HIS B 1 213 ? 2.605 -9.372 -20.734 1 97.38 213 HIS B O 1
ATOM 4003 N N . GLY B 1 214 ? 3.456 -7.371 -20.26 1 97.59 214 GLY B N 1
ATOM 4004 C CA . GLY B 1 214 ? 2.505 -7.136 -19.185 1 97.59 214 GLY B CA 1
ATOM 4005 C C . GLY B 1 214 ? 1.068 -7.062 -19.665 1 97.59 214 GLY B C 1
ATOM 4006 O O . GLY B 1 214 ? 0.143 -7.406 -18.926 1 97.59 214 GLY B O 1
ATOM 4007 N N . ASP B 1 215 ? 0.888 -6.583 -20.861 1 98.02 215 ASP B N 1
ATOM 4008 C CA . ASP B 1 215 ? -0.454 -6.516 -21.431 1 98.02 215 ASP B CA 1
ATOM 4009 C C . ASP B 1 215 ? -1.061 -7.91 -21.573 1 98.02 215 ASP B C 1
ATOM 4011 O O . ASP B 1 215 ? -2.262 -8.094 -21.364 1 98.02 215 ASP B O 1
ATOM 4015 N N . TRP B 1 216 ? -0.177 -8.907 -21.854 1 98.6 216 TRP B N 1
ATOM 4016 C CA . TRP B 1 216 ? -0.646 -10.287 -21.93 1 98.6 216 TRP B CA 1
ATOM 4017 C C . TRP B 1 216 ? -1.068 -10.795 -20.555 1 98.6 216 TRP B C 1
ATOM 4019 O O . TRP B 1 216 ? -2.05 -11.531 -20.433 1 98.6 216 TRP B O 1
ATOM 4029 N N . ALA B 1 217 ? -0.314 -10.447 -19.544 1 98.41 217 ALA B N 1
ATOM 4030 C CA . ALA B 1 217 ? -0.67 -10.85 -18.186 1 98.41 217 ALA B CA 1
ATOM 4031 C C . ALA B 1 217 ? -1.994 -10.224 -17.757 1 98.41 217 ALA B C 1
ATOM 4033 O O . ALA B 1 217 ? -2.837 -10.891 -17.153 1 98.41 217 ALA B O 1
ATOM 4034 N N . LEU B 1 218 ? -2.149 -8.945 -18.095 1 98.62 218 LEU B N 1
ATOM 4035 C CA . LEU B 1 218 ? -3.385 -8.244 -17.763 1 98.62 218 LEU B CA 1
ATOM 4036 C C . LEU B 1 218 ? -4.575 -8.871 -18.483 1 98.62 218 LEU B C 1
ATOM 4038 O O . LEU B 1 218 ? -5.629 -9.081 -17.88 1 98.62 218 LEU B O 1
ATOM 4042 N N . LEU B 1 219 ? -4.4 -9.12 -19.78 1 98.8 219 LEU B N 1
ATOM 4043 C CA . LEU B 1 219 ? -5.445 -9.786 -20.551 1 98.8 219 LEU B CA 1
ATOM 4044 C C . LEU B 1 219 ? -5.798 -11.136 -19.936 1 98.8 219 LEU B C 1
ATOM 4046 O O . LEU B 1 219 ? -6.977 -11.458 -19.771 1 98.8 219 LEU B O 1
ATOM 4050 N N . GLY B 1 220 ? -4.771 -11.881 -19.595 1 98.75 220 GLY B N 1
ATOM 4051 C CA . GLY B 1 220 ? -5.002 -13.177 -18.976 1 98.75 220 GLY B CA 1
ATOM 4052 C C . GLY B 1 220 ? -5.774 -13.087 -17.674 1 98.75 220 GLY B C 1
ATOM 4053 O O . GLY B 1 220 ? -6.729 -13.836 -17.459 1 98.75 220 GLY B O 1
ATOM 4054 N N . ALA B 1 221 ? -5.389 -12.214 -16.788 1 98.77 221 ALA B N 1
ATOM 4055 C CA . ALA B 1 221 ? -6.027 -12.071 -15.481 1 98.77 221 ALA B CA 1
ATOM 4056 C C . ALA B 1 221 ? -7.504 -11.718 -15.628 1 98.77 221 ALA B C 1
ATOM 4058 O O . ALA B 1 221 ? -8.361 -12.327 -14.984 1 98.77 221 ALA B O 1
ATOM 4059 N N . ARG B 1 222 ? -7.769 -10.746 -16.458 1 98.85 222 ARG B N 1
ATOM 4060 C CA . ARG B 1 222 ? -9.152 -10.314 -16.633 1 98.85 222 ARG B CA 1
ATOM 4061 C C . ARG B 1 222 ? -9.982 -11.398 -17.312 1 98.85 222 ARG B C 1
ATOM 4063 O O . ARG B 1 222 ? -11.135 -11.628 -16.941 1 98.85 222 ARG B O 1
ATOM 4070 N N . LEU B 1 223 ? -9.395 -12.023 -18.327 1 98.82 223 LEU B N 1
ATOM 4071 C CA . LEU B 1 223 ? -10.12 -13.079 -19.026 1 98.82 223 LEU B CA 1
ATOM 4072 C C . LEU B 1 223 ? -10.378 -14.264 -18.102 1 98.82 223 LEU B C 1
ATOM 4074 O O . LEU B 1 223 ? -11.491 -14.794 -18.061 1 98.82 223 LEU B O 1
ATOM 4078 N N . GLY B 1 224 ? -9.346 -14.737 -17.381 1 98.54 224 GLY B N 1
ATOM 4079 C CA . GLY B 1 224 ? -9.548 -15.809 -16.42 1 98.54 224 GLY B CA 1
ATOM 4080 C C . GLY B 1 224 ? -10.622 -15.498 -15.396 1 98.54 224 GLY B C 1
ATOM 4081 O O . GLY B 1 224 ? -11.462 -16.347 -15.091 1 98.54 224 GLY B O 1
ATOM 4082 N N . CYS B 1 225 ? -10.584 -14.303 -14.895 1 98.33 225 CYS B N 1
ATOM 4083 C CA . CYS B 1 225 ? -11.592 -13.859 -13.938 1 98.33 225 CYS B CA 1
ATOM 4084 C C . CYS B 1 225 ? -12.987 -13.917 -14.548 1 98.33 225 CYS B C 1
ATOM 4086 O O . CYS B 1 225 ? -13.912 -14.463 -13.944 1 98.33 225 CYS B O 1
ATOM 4088 N N . ALA B 1 226 ? -13.152 -13.362 -15.739 1 98.4 226 ALA B N 1
ATOM 4089 C CA . ALA B 1 226 ? -14.455 -13.337 -16.399 1 98.4 226 ALA B CA 1
ATOM 4090 C C . ALA B 1 226 ? -14.958 -14.751 -16.673 1 98.4 226 ALA B C 1
ATOM 4092 O O . ALA B 1 226 ? -16.128 -15.058 -16.432 1 98.4 226 ALA B O 1
ATOM 4093 N N . MET B 1 227 ? -14.089 -15.577 -17.156 1 98.21 227 MET B N 1
ATOM 4094 C CA . 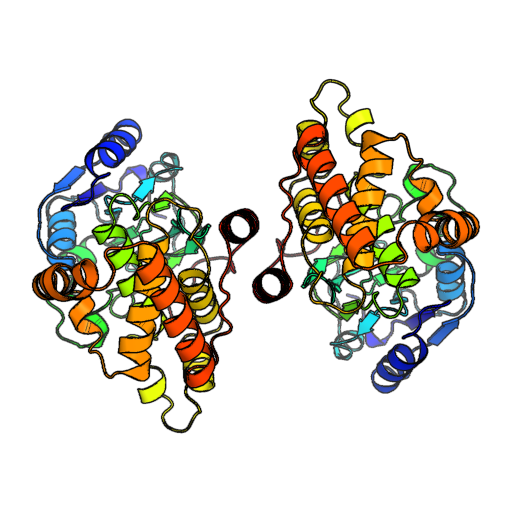MET B 1 227 ? -14.489 -16.927 -17.541 1 98.21 227 MET B CA 1
ATOM 4095 C C . MET B 1 227 ? -14.964 -17.721 -16.329 1 98.21 227 MET B C 1
ATOM 4097 O O . MET B 1 227 ? -15.989 -18.403 -16.39 1 98.21 227 MET B O 1
ATOM 4101 N N . VAL B 1 228 ? -14.234 -17.584 -15.233 1 96.55 228 VAL B N 1
ATOM 4102 C CA . VAL B 1 228 ? -14.571 -18.419 -14.085 1 96.55 228 VAL B CA 1
ATOM 4103 C C . VAL B 1 228 ? -15.756 -17.814 -13.336 1 96.55 228 VAL B C 1
ATOM 4105 O O . VAL B 1 228 ? -16.632 -18.539 -12.858 1 96.55 228 VAL B O 1
ATOM 4108 N N . ALA B 1 229 ? -15.842 -16.56 -13.222 1 96.14 229 ALA B N 1
ATOM 4109 C CA . ALA B 1 229 ? -16.846 -15.895 -12.395 1 96.14 229 ALA B CA 1
ATOM 4110 C C . ALA B 1 229 ? -18.159 -15.73 -13.154 1 96.14 229 ALA B C 1
ATOM 4112 O O . ALA B 1 229 ? -19.235 -15.717 -12.55 1 96.14 229 ALA B O 1
ATOM 4113 N N . LEU B 1 230 ? -18.047 -15.566 -14.513 1 95.95 230 LEU B N 1
ATOM 4114 C CA . LEU B 1 230 ? -19.235 -15.099 -15.22 1 95.95 230 LEU B CA 1
ATOM 4115 C C . LEU B 1 230 ? -19.632 -16.078 -16.32 1 95.95 230 LEU B C 1
ATOM 4117 O O . LEU B 1 230 ? -20.792 -16.111 -16.738 1 95.95 230 LEU B O 1
ATOM 4121 N N . ASP B 1 231 ? -18.686 -16.944 -16.782 1 96.84 231 ASP B N 1
ATOM 4122 C CA . ASP B 1 231 ? -18.968 -17.696 -18 1 96.84 231 ASP B CA 1
ATOM 4123 C C . ASP B 1 231 ? -18.975 -19.199 -17.729 1 96.84 231 ASP B C 1
ATOM 4125 O O . ASP B 1 231 ? -18.921 -20.003 -18.661 1 96.84 231 ASP B O 1
ATOM 4129 N N . GLY B 1 232 ? -18.888 -19.632 -16.524 1 94.23 232 GLY B N 1
ATOM 4130 C CA . GLY B 1 232 ? -19.064 -21.032 -16.174 1 94.23 232 GLY B CA 1
ATOM 4131 C C . GLY B 1 232 ? -17.825 -21.87 -16.427 1 94.23 232 GLY B C 1
ATOM 4132 O O . GLY B 1 232 ? -17.914 -23.093 -16.563 1 94.23 232 GLY B O 1
ATOM 4133 N N . PHE B 1 233 ? -16.686 -21.246 -16.521 1 95.59 233 PHE B N 1
ATOM 4134 C CA . PHE B 1 233 ? -15.426 -21.944 -16.748 1 95.59 233 PHE B CA 1
ATOM 4135 C C . PHE B 1 233 ? -15.097 -22.863 -15.578 1 95.59 233 PHE B C 1
ATOM 4137 O O . PHE B 1 233 ? -15.28 -22.489 -14.417 1 95.59 233 PHE B O 1
ATOM 4144 N N . ASP B 1 234 ? -14.669 -24.079 -15.866 1 93.15 234 ASP B N 1
ATOM 4145 C CA . ASP B 1 234 ? -14.193 -25.017 -14.854 1 93.15 234 ASP B CA 1
ATOM 4146 C C . ASP B 1 234 ? -12.769 -24.679 -14.418 1 93.15 234 ASP B C 1
ATOM 4148 O O . ASP B 1 234 ? -11.821 -24.856 -15.185 1 93.15 234 ASP B O 1
ATOM 4152 N N . PRO B 1 235 ? -12.611 -24.279 -13.153 1 91.77 235 PRO B N 1
ATOM 4153 C CA . PRO B 1 235 ? -11.285 -23.851 -12.703 1 91.77 235 PRO B CA 1
ATOM 4154 C C . PRO B 1 235 ? -10.246 -24.967 -12.782 1 91.77 235 PRO B C 1
ATOM 4156 O O . PRO B 1 235 ? -9.05 -24.695 -12.916 1 91.77 235 PRO B O 1
ATOM 4159 N N . ALA B 1 236 ? -10.589 -26.219 -12.782 1 88.25 236 ALA B N 1
ATOM 4160 C CA . ALA B 1 236 ? -9.663 -27.348 -12.803 1 88.25 236 ALA B CA 1
ATOM 4161 C C . ALA B 1 236 ? -8.894 -27.403 -14.119 1 88.25 236 ALA B C 1
ATOM 4163 O O . ALA B 1 236 ? -7.806 -27.981 -14.187 1 88.25 236 ALA B O 1
ATOM 4164 N N . ARG B 1 237 ? -9.419 -26.767 -15.116 1 89.87 237 ARG B N 1
ATOM 4165 C CA . ARG B 1 237 ? -8.812 -26.818 -16.442 1 89.87 237 ARG B CA 1
ATOM 4166 C C . ARG B 1 237 ? -7.491 -26.058 -16.468 1 89.87 237 ARG B C 1
ATOM 4168 O O . ARG B 1 237 ? -6.661 -26.275 -17.354 1 89.87 237 ARG B O 1
ATOM 4175 N N . VAL B 1 238 ? -7.296 -25.153 -15.463 1 88.84 238 VAL B N 1
ATOM 4176 C CA . VAL B 1 238 ? -6.086 -24.338 -15.469 1 88.84 238 VAL B CA 1
ATOM 4177 C C . VAL B 1 238 ? -4.863 -25.227 -15.258 1 88.84 238 VAL B C 1
ATOM 4179 O O . VAL B 1 238 ? -3.747 -24.856 -15.629 1 88.84 238 VAL B O 1
ATOM 4182 N N . ALA B 1 239 ? -5.041 -26.421 -14.702 1 86.22 239 ALA B N 1
ATOM 4183 C CA . ALA B 1 239 ? -3.941 -27.343 -14.434 1 86.22 239 ALA B CA 1
ATOM 4184 C C . ALA B 1 239 ? -3.689 -28.259 -15.628 1 86.22 239 ALA B C 1
ATOM 4186 O O . ALA B 1 239 ? -2.709 -29.007 -15.649 1 86.22 239 ALA B O 1
ATOM 4187 N N . ASP B 1 240 ? -4.609 -28.204 -16.618 1 86.18 240 ASP B N 1
ATOM 4188 C CA . ASP B 1 240 ? -4.495 -29.022 -17.822 1 86.18 240 ASP B CA 1
ATOM 4189 C C . ASP B 1 240 ? -3.61 -28.343 -18.865 1 86.18 240 ASP B C 1
ATOM 4191 O O . ASP B 1 240 ? -4.085 -27.512 -19.643 1 86.18 240 ASP B O 1
ATOM 4195 N N . TYR B 1 241 ? -2.405 -28.773 -19.009 1 85.81 241 TYR B N 1
ATOM 4196 C CA . TYR B 1 241 ? -1.424 -28.166 -19.903 1 85.81 241 TYR B CA 1
ATOM 4197 C C . TYR B 1 241 ? -1.873 -28.271 -21.356 1 85.81 241 TYR B C 1
ATOM 4199 O O . TYR B 1 241 ? -1.653 -27.351 -22.147 1 85.81 241 TYR B O 1
ATOM 4207 N N . GLY B 1 242 ? -2.378 -29.453 -21.65 1 88.46 242 GLY B N 1
ATOM 4208 C CA . GLY B 1 242 ? -2.846 -29.642 -23.014 1 88.46 242 GLY B CA 1
ATOM 4209 C C . GLY B 1 242 ? -3.967 -28.695 -23.397 1 88.46 242 GLY B C 1
ATOM 4210 O O . GLY B 1 242 ? -3.95 -28.111 -24.482 1 88.46 242 GLY B O 1
ATOM 4211 N N . TRP B 1 243 ? -4.842 -28.585 -22.516 1 93.18 243 TRP B N 1
ATOM 4212 C CA . TRP B 1 243 ? -5.934 -27.65 -22.763 1 93.18 243 TRP B CA 1
ATOM 4213 C C . TRP B 1 243 ? -5.407 -26.229 -22.93 1 93.18 243 TRP B C 1
ATOM 4215 O O . TRP B 1 243 ? -5.797 -25.52 -23.861 1 93.18 243 TRP B O 1
ATOM 4225 N N . PHE B 1 244 ? -4.553 -25.775 -22.055 1 92.8 244 PHE B N 1
ATOM 4226 C CA . PHE B 1 244 ? -4.07 -24.399 -22.062 1 92.8 244 PHE B CA 1
ATOM 4227 C C . PHE B 1 244 ? -3.281 -24.109 -23.332 1 92.8 244 PHE B C 1
ATOM 4229 O O . PHE B 1 244 ? -3.392 -23.022 -23.905 1 92.8 244 PHE B O 1
ATOM 4236 N N . ALA B 1 245 ? -2.509 -25.087 -23.723 1 92.58 245 ALA B N 1
ATOM 4237 C CA . ALA B 1 245 ? -1.731 -24.92 -24.947 1 92.58 245 ALA B CA 1
ATOM 4238 C C . ALA B 1 245 ? -2.642 -24.709 -26.153 1 92.58 245 ALA B C 1
ATOM 4240 O O . ALA B 1 245 ? -2.376 -23.851 -26.998 1 92.58 245 ALA B O 1
ATOM 4241 N N . ARG B 1 246 ? -3.657 -25.491 -26.227 1 96.27 246 ARG B N 1
ATOM 4242 C CA . ARG B 1 246 ? -4.613 -25.353 -27.321 1 96.27 246 ARG B CA 1
ATOM 4243 C C . ARG B 1 246 ? -5.361 -24.027 -27.23 1 96.27 246 ARG B C 1
ATOM 4245 O O . ARG B 1 246 ? -5.543 -23.341 -28.238 1 96.27 246 ARG B O 1
ATOM 4252 N N . PHE B 1 247 ? -5.776 -23.736 -26.044 1 97.35 247 PHE B N 1
ATOM 4253 C CA . PHE B 1 247 ? -6.481 -22.485 -25.792 1 97.35 247 PHE B CA 1
ATOM 4254 C C . PHE B 1 247 ? -5.642 -21.292 -26.233 1 97.35 247 PHE B C 1
ATOM 4256 O O . PHE B 1 247 ? -6.14 -20.395 -26.917 1 97.35 247 PHE B O 1
ATOM 4263 N N . TRP B 1 248 ? -4.364 -21.257 -25.953 1 97.14 248 TRP B N 1
ATOM 4264 C CA . TRP B 1 248 ? -3.434 -20.195 -26.321 1 97.14 248 TRP B CA 1
ATOM 4265 C C . TRP B 1 248 ? -3.244 -20.137 -27.833 1 97.14 248 TRP B C 1
ATOM 4267 O O . TRP B 1 248 ? -3.405 -19.078 -28.445 1 97.14 248 TRP B O 1
ATOM 4277 N N . GLN B 1 249 ? -2.985 -21.265 -28.436 1 97 249 GLN B N 1
ATOM 4278 C CA . GLN B 1 249 ? -2.579 -21.332 -29.836 1 97 249 GLN B CA 1
ATOM 4279 C C . GLN B 1 249 ? -3.764 -21.087 -30.765 1 97 249 GLN B C 1
ATOM 4281 O O . GLN B 1 249 ? -3.618 -20.454 -31.813 1 97 249 GLN B O 1
ATOM 4286 N N . GLU B 1 250 ? -4.88 -21.553 -30.343 1 97.53 250 GLU B N 1
ATOM 4287 C CA . GLU B 1 250 ? -6.001 -21.568 -31.279 1 97.53 250 GLU B CA 1
ATOM 4288 C C . GLU B 1 250 ? -6.943 -20.394 -31.031 1 97.53 250 GLU B C 1
ATOM 4290 O O . GLU B 1 250 ? -7.628 -19.937 -31.948 1 97.53 250 GLU B O 1
ATOM 4295 N N . GLU B 1 251 ? -6.966 -19.882 -29.861 1 97.43 251 GLU B N 1
ATOM 4296 C CA . GLU B 1 251 ? -7.996 -18.896 -29.55 1 97.43 251 GLU B CA 1
ATOM 4297 C C . GLU B 1 251 ? -7.378 -17.558 -29.154 1 97.43 251 GLU B C 1
ATOM 4299 O O . GLU B 1 251 ? -7.735 -16.515 -29.706 1 97.43 251 GLU B O 1
ATOM 4304 N N . ILE B 1 252 ? -6.421 -17.55 -28.311 1 98.13 252 ILE B N 1
ATOM 4305 C CA . ILE B 1 252 ? -5.97 -16.312 -27.685 1 98.13 252 ILE B CA 1
ATOM 4306 C C . ILE B 1 252 ? -4.999 -15.588 -28.614 1 98.13 252 ILE B C 1
ATOM 4308 O O . ILE B 1 252 ? -5.219 -14.428 -28.971 1 98.13 252 ILE B O 1
ATOM 4312 N N . LEU B 1 253 ? -3.956 -16.3 -29 1 97.31 253 LEU B N 1
ATOM 4313 C CA . LEU B 1 253 ? -2.911 -15.665 -29.796 1 97.31 253 LEU B CA 1
ATOM 4314 C C . LEU B 1 253 ? -3.481 -15.099 -31.091 1 97.31 253 LEU B C 1
ATOM 4316 O O . LEU B 1 253 ? -3.247 -13.934 -31.421 1 97.31 253 LEU B O 1
ATOM 4320 N N . PRO B 1 254 ? -4.337 -15.836 -31.822 1 96.47 254 PRO B N 1
ATOM 4321 C CA . PRO B 1 254 ? -4.865 -15.29 -33.074 1 96.47 254 PRO B CA 1
ATOM 4322 C C . PRO B 1 254 ? -5.809 -14.11 -32.852 1 96.47 254 PRO B C 1
ATOM 4324 O O . PRO B 1 254 ? -5.852 -13.187 -33.669 1 96.47 254 PRO B O 1
ATOM 4327 N N . ALA B 1 255 ? -6.528 -14.084 -31.782 1 96.65 255 ALA B N 1
ATOM 4328 C CA . ALA B 1 255 ? -7.552 -13.071 -31.538 1 96.65 255 ALA B CA 1
ATOM 4329 C C . ALA B 1 255 ? -6.932 -11.783 -31.002 1 96.65 255 ALA B C 1
ATOM 4331 O O . ALA B 1 255 ? -7.539 -10.713 -31.087 1 96.65 255 ALA B O 1
ATOM 4332 N N . HIS B 1 256 ? -5.725 -11.883 -30.468 1 96.98 256 HIS B N 1
ATOM 4333 C CA . HIS B 1 256 ? -5.15 -10.738 -29.771 1 96.98 256 HIS B CA 1
ATOM 4334 C C . HIS B 1 256 ? -3.712 -10.489 -30.213 1 96.98 256 HIS B C 1
ATOM 4336 O O . HIS B 1 256 ? -2.865 -10.11 -29.401 1 96.98 256 HIS B O 1
ATOM 4342 N N . ASP B 1 257 ? -3.464 -10.704 -31.409 1 92.71 257 ASP B N 1
ATOM 4343 C CA . ASP B 1 257 ? -2.101 -10.686 -31.932 1 92.71 257 ASP B CA 1
ATOM 4344 C C . ASP B 1 257 ? -1.571 -9.257 -32.034 1 92.71 257 ASP B C 1
ATOM 4346 O O . ASP B 1 257 ? -0.358 -9.04 -32.057 1 92.71 257 ASP B O 1
ATOM 4350 N N . THR B 1 258 ? -2.445 -8.207 -32.042 1 96.01 258 THR B N 1
ATOM 4351 C CA . THR B 1 258 ? -1.988 -6.823 -32.114 1 96.01 258 THR B CA 1
ATOM 4352 C C . THR B 1 258 ? -2.103 -6.144 -30.753 1 96.01 258 THR B C 1
ATOM 4354 O O . THR B 1 258 ? -3.033 -6.419 -29.992 1 96.01 258 THR B O 1
ATOM 4357 N N . GLU B 1 259 ? -1.222 -5.271 -30.564 1 94.65 259 GLU B N 1
ATOM 4358 C CA . GLU B 1 259 ? -1.233 -4.529 -29.308 1 94.65 259 GLU B CA 1
ATOM 4359 C C . GLU B 1 259 ? -2.535 -3.752 -29.136 1 94.65 259 GLU B C 1
ATOM 4361 O O . GLU B 1 259 ? -3.11 -3.727 -28.046 1 94.65 259 GLU B O 1
ATOM 4366 N N . ALA B 1 260 ? -2.948 -3.098 -30.167 1 95.28 260 ALA B N 1
ATOM 4367 C CA . ALA B 1 260 ? -4.187 -2.327 -30.13 1 95.28 260 ALA B CA 1
ATOM 4368 C C . ALA B 1 260 ? -5.379 -3.221 -29.798 1 95.28 260 ALA B C 1
ATOM 4370 O O . ALA B 1 260 ? -6.254 -2.835 -29.018 1 95.28 260 ALA B O 1
ATOM 4371 N N . GLY B 1 261 ? -5.39 -4.357 -30.489 1 96.1 261 GLY B N 1
ATOM 4372 C CA . GLY B 1 261 ? -6.451 -5.311 -30.213 1 96.1 261 GLY B CA 1
ATOM 4373 C C . GLY B 1 261 ? -6.449 -5.809 -28.78 1 96.1 261 GLY B C 1
ATOM 4374 O O . GLY B 1 261 ? -7.508 -5.955 -28.167 1 96.1 261 GLY B O 1
ATOM 4375 N N . ARG B 1 262 ? -5.299 -6.061 -28.223 1 97.31 262 ARG B N 1
ATOM 4376 C CA . ARG B 1 262 ? -5.181 -6.514 -26.841 1 97.31 262 ARG B CA 1
ATOM 4377 C C . ARG B 1 262 ? -5.644 -5.434 -25.869 1 97.31 262 ARG B C 1
ATOM 4379 O O . ARG B 1 262 ? -6.374 -5.719 -24.918 1 97.31 262 ARG B O 1
ATOM 4386 N N . ARG B 1 263 ? -5.216 -4.233 -26.137 1 96.64 263 ARG B N 1
ATOM 4387 C CA . ARG B 1 263 ? -5.611 -3.12 -25.28 1 96.64 263 ARG B CA 1
ATOM 4388 C C . ARG B 1 263 ? -7.125 -2.938 -25.282 1 96.64 263 ARG B C 1
ATOM 4390 O O . ARG B 1 263 ? -7.725 -2.666 -24.24 1 96.64 263 ARG B O 1
ATOM 4397 N N . ALA B 1 264 ? -7.699 -3.055 -26.415 1 97.61 264 ALA B N 1
ATOM 4398 C CA . ALA B 1 264 ? -9.152 -2.951 -26.524 1 97.61 264 ALA B CA 1
ATOM 4399 C C . ALA B 1 264 ? -9.842 -4.074 -25.754 1 97.61 264 ALA B C 1
ATOM 4401 O O . ALA B 1 264 ? -10.866 -3.851 -25.104 1 97.61 264 ALA B O 1
ATOM 4402 N N . ALA B 1 265 ? -9.298 -5.277 -25.891 1 98.29 265 ALA B N 1
ATOM 4403 C CA . ALA B 1 265 ? -9.86 -6.419 -25.174 1 98.29 265 ALA B CA 1
ATOM 4404 C C . ALA B 1 265 ? -9.746 -6.228 -23.664 1 98.29 265 ALA B C 1
ATOM 4406 O O . ALA B 1 265 ? -10.68 -6.536 -22.921 1 98.29 265 ALA B O 1
ATOM 4407 N N . ILE B 1 266 ? -8.607 -5.756 -23.21 1 98.48 266 ILE B N 1
ATOM 4408 C CA . ILE B 1 266 ? -8.383 -5.486 -21.794 1 98.48 266 ILE B CA 1
ATOM 4409 C C . ILE B 1 266 ? -9.414 -4.477 -21.292 1 98.48 266 ILE B C 1
ATOM 4411 O O . ILE B 1 266 ? -10.03 -4.68 -20.243 1 98.48 266 ILE B O 1
ATOM 4415 N N . ALA B 1 267 ? -9.65 -3.412 -22.044 1 98.13 267 ALA B N 1
ATOM 4416 C CA . ALA B 1 267 ? -10.612 -2.382 -21.661 1 98.13 267 ALA B CA 1
ATOM 4417 C C . ALA B 1 267 ? -12.031 -2.944 -21.62 1 98.13 267 ALA B C 1
ATOM 4419 O O . ALA B 1 267 ? -12.797 -2.645 -20.701 1 98.13 267 ALA B O 1
ATOM 4420 N N . ARG B 1 268 ? -12.387 -3.744 -22.613 1 98.46 268 ARG B N 1
ATOM 4421 C CA . ARG B 1 268 ? -13.715 -4.345 -22.681 1 98.46 268 ARG B CA 1
ATOM 4422 C C . ARG B 1 268 ? -13.955 -5.278 -21.498 1 98.46 268 ARG B C 1
ATOM 4424 O O . ARG B 1 268 ? -15.014 -5.233 -20.87 1 98.46 268 ARG B O 1
ATOM 4431 N N . LEU B 1 269 ? -12.998 -6.112 -21.228 1 98.72 269 LEU B N 1
ATOM 4432 C CA . LEU B 1 269 ? -13.108 -7.014 -20.087 1 98.72 269 LEU B CA 1
ATOM 4433 C C . LEU B 1 269 ? -13.182 -6.231 -18.78 1 98.72 269 LEU B C 1
ATOM 4435 O O . LEU B 1 269 ? -13.92 -6.607 -17.867 1 98.72 269 LEU B O 1
ATOM 4439 N N . GLY B 1 270 ? -12.366 -5.142 -18.705 1 98.52 270 GLY B N 1
ATOM 4440 C CA . GLY B 1 270 ? -12.432 -4.294 -17.526 1 98.52 270 GLY B CA 1
ATOM 4441 C C . GLY B 1 270 ? -13.815 -3.723 -17.278 1 98.52 270 GLY B C 1
ATOM 4442 O O . GLY B 1 270 ? -14.313 -3.754 -16.151 1 98.52 270 GLY B O 1
ATOM 4443 N N . ARG B 1 271 ? -14.455 -3.201 -18.305 1 98.31 271 ARG B N 1
ATOM 4444 C CA . ARG B 1 271 ? -15.809 -2.668 -18.195 1 98.31 271 ARG B CA 1
ATOM 4445 C C . ARG B 1 271 ? -16.786 -3.745 -17.736 1 98.31 271 ARG B C 1
ATOM 4447 O O . ARG B 1 271 ? -17.641 -3.493 -16.885 1 98.31 271 ARG B O 1
ATOM 4454 N N . ARG B 1 272 ? -16.644 -4.937 -18.276 1 98.37 272 ARG B N 1
ATOM 4455 C CA . ARG B 1 272 ? -17.536 -6.038 -17.929 1 98.37 272 ARG B CA 1
ATOM 4456 C C . ARG B 1 272 ? -17.378 -6.431 -16.464 1 98.37 272 ARG B C 1
ATOM 4458 O O . ARG B 1 272 ? -18.369 -6.604 -15.752 1 98.37 272 ARG B O 1
ATOM 4465 N N . LEU B 1 273 ? -16.14 -6.546 -16.017 1 98.44 273 LEU B N 1
ATOM 4466 C CA . LEU B 1 273 ? -15.862 -6.958 -14.646 1 98.44 273 LEU B CA 1
ATOM 4467 C C . LEU B 1 273 ? -16.319 -5.892 -13.655 1 98.44 273 LEU B C 1
ATOM 4469 O O . LEU B 1 273 ? -16.817 -6.216 -12.575 1 98.44 273 LEU B O 1
ATOM 4473 N N . ARG B 1 274 ? -16.179 -4.591 -14.015 1 97.82 274 ARG B N 1
ATOM 4474 C CA . ARG B 1 274 ? -16.711 -3.516 -13.184 1 97.82 274 ARG B CA 1
ATOM 4475 C C . ARG B 1 274 ? -18.23 -3.604 -13.082 1 97.82 274 ARG B C 1
ATOM 4477 O O . ARG B 1 274 ? -18.791 -3.494 -11.99 1 97.82 274 ARG B O 1
ATOM 4484 N N . ALA B 1 275 ? -18.862 -3.851 -14.18 1 97.38 275 ALA B N 1
ATOM 4485 C CA . ALA B 1 275 ? -20.321 -3.823 -14.251 1 97.38 275 ALA B CA 1
ATOM 4486 C C . ALA B 1 275 ? -20.926 -5.05 -13.575 1 97.38 275 ALA B C 1
ATOM 4488 O O . ALA B 1 275 ? -21.913 -4.94 -12.844 1 97.38 275 ALA B O 1
ATOM 4489 N N . GLU B 1 276 ? -20.333 -6.182 -13.782 1 96.54 276 GLU B N 1
ATOM 4490 C CA . GLU B 1 276 ? -21.009 -7.418 -13.399 1 96.54 276 GLU B CA 1
ATOM 4491 C C . GLU B 1 276 ? -20.493 -7.938 -12.061 1 96.54 276 GLU B C 1
ATOM 4493 O O . GLU B 1 276 ? -21.188 -8.685 -11.369 1 96.54 276 GLU B O 1
ATOM 4498 N N . LEU B 1 277 ? -19.264 -7.613 -11.646 1 96.46 277 LEU B N 1
ATOM 4499 C CA . LEU B 1 277 ? -18.702 -8.129 -10.403 1 96.46 277 LEU B CA 1
ATOM 4500 C C . LEU B 1 277 ? -18.434 -6.997 -9.417 1 96.46 277 LEU B C 1
ATOM 4502 O O . LEU B 1 277 ? -18.042 -7.243 -8.274 1 96.46 277 LEU B O 1
ATOM 4506 N N . GLY B 1 278 ? -18.569 -5.768 -9.883 1 94.66 278 GLY B N 1
ATOM 4507 C CA . GLY B 1 278 ? -18.288 -4.64 -9.009 1 94.66 278 GLY B CA 1
ATOM 4508 C C . GLY B 1 278 ? -16.812 -4.479 -8.697 1 94.66 278 GLY B C 1
ATOM 4509 O O . GLY B 1 278 ? -16.449 -3.908 -7.667 1 94.66 278 GLY B O 1
ATOM 4510 N N . LEU B 1 279 ? -15.894 -5.066 -9.494 1 96.28 279 LEU B N 1
ATOM 4511 C CA . LEU B 1 279 ? -14.457 -4.923 -9.287 1 96.28 279 LEU B CA 1
ATOM 4512 C C . LEU B 1 279 ? -13.975 -3.551 -9.746 1 96.28 279 LEU B C 1
ATOM 4514 O O . LEU B 1 279 ? -14.034 -3.234 -10.936 1 96.28 279 LEU B O 1
ATOM 4518 N N . ALA B 1 280 ? -13.56 -2.762 -8.828 1 95.61 280 ALA B N 1
ATOM 4519 C CA . ALA B 1 280 ? -13.059 -1.428 -9.151 1 95.61 280 ALA B CA 1
ATOM 4520 C C . ALA B 1 280 ? -11.681 -1.503 -9.802 1 95.61 280 ALA B C 1
ATOM 4522 O O . ALA B 1 280 ? -10.666 -1.238 -9.154 1 95.61 280 ALA B O 1
ATOM 4523 N N . LEU B 1 281 ? -11.674 -1.808 -11.041 1 97.74 281 LEU B N 1
ATOM 4524 C CA . LEU B 1 281 ? -10.455 -1.929 -11.832 1 97.74 281 LEU B CA 1
ATOM 4525 C C . LEU B 1 281 ? -10.105 -0.603 -12.498 1 97.74 281 LEU B C 1
ATOM 4527 O O . LEU B 1 281 ? -10.975 0.249 -12.69 1 97.74 281 LEU B O 1
ATOM 4531 N N . ALA B 1 282 ? -8.845 -0.449 -12.796 1 97.1 282 ALA B N 1
ATOM 4532 C CA . ALA B 1 282 ? -8.39 0.744 -13.506 1 97.1 282 ALA B CA 1
ATOM 4533 C C . ALA B 1 282 ? -7.661 0.371 -14.794 1 97.1 282 ALA B C 1
ATOM 4535 O O . ALA B 1 282 ? -7.077 -0.711 -14.893 1 97.1 282 ALA B O 1
ATOM 4536 N N . ASP B 1 283 ? -7.785 1.212 -15.77 1 97.15 283 ASP B N 1
ATOM 4537 C CA . ASP B 1 283 ? -6.99 1.121 -16.99 1 97.15 283 ASP B CA 1
ATOM 4538 C C . ASP B 1 283 ? -5.787 2.06 -16.933 1 97.15 283 ASP B C 1
ATOM 4540 O O . ASP B 1 283 ? -5.772 3.099 -17.596 1 97.15 283 ASP B O 1
ATOM 4544 N N . LEU B 1 284 ? -4.784 1.632 -16.271 1 97.52 284 LEU B N 1
ATOM 4545 C CA . LEU B 1 284 ? -3.602 2.446 -16.008 1 97.52 284 LEU B CA 1
ATOM 4546 C C . LEU B 1 284 ? -2.682 2.478 -17.224 1 97.52 284 LEU B C 1
ATOM 4548 O O . LEU B 1 284 ? -2.506 1.462 -17.901 1 97.52 284 LEU B O 1
ATOM 4552 N N . ASP B 1 285 ? -2.098 3.625 -17.475 1 96.35 285 ASP B N 1
ATOM 4553 C CA . ASP B 1 285 ? -1.021 3.664 -18.46 1 96.35 285 ASP B CA 1
ATOM 4554 C C . ASP B 1 285 ? 0.307 3.236 -17.838 1 96.35 285 ASP B C 1
ATOM 4556 O O . ASP B 1 285 ? 0.349 2.819 -16.678 1 96.35 285 ASP B O 1
ATOM 4560 N N . ALA B 1 286 ? 1.345 3.205 -18.673 1 96.76 286 ALA B N 1
ATOM 4561 C CA . ALA B 1 286 ? 2.643 2.684 -18.251 1 96.76 286 ALA B CA 1
ATOM 4562 C C . ALA B 1 286 ? 3.173 3.447 -17.04 1 96.76 286 ALA B C 1
ATOM 4564 O O . ALA B 1 286 ? 3.676 2.843 -16.09 1 96.76 286 ALA B O 1
ATOM 4565 N N . GLU B 1 287 ? 3.034 4.763 -17.009 1 96.27 287 GLU B N 1
ATOM 4566 C CA . GLU B 1 287 ? 3.534 5.586 -15.912 1 96.27 287 GLU B CA 1
ATOM 4567 C C . GLU B 1 287 ? 2.792 5.286 -14.613 1 96.27 287 GLU B C 1
ATOM 4569 O O . GLU B 1 287 ? 3.414 5.092 -13.567 1 96.27 287 GLU B O 1
ATOM 4574 N N . ALA B 1 288 ? 1.488 5.267 -14.696 1 97.09 288 ALA B N 1
ATOM 4575 C CA . ALA B 1 288 ? 0.67 4.986 -13.519 1 97.09 288 ALA B CA 1
ATOM 4576 C C . ALA B 1 288 ? 0.94 3.582 -12.986 1 97.09 288 ALA B C 1
ATOM 4578 O O . ALA B 1 288 ? 1.038 3.38 -11.773 1 97.09 288 ALA B O 1
ATOM 4579 N N . SER B 1 289 ? 1.065 2.637 -13.881 1 97.4 289 SER B N 1
ATOM 4580 C CA . SER B 1 289 ? 1.356 1.264 -13.482 1 97.4 289 SER B CA 1
ATOM 4581 C C . SER B 1 289 ? 2.688 1.174 -12.744 1 97.4 289 SER B C 1
ATOM 4583 O O . SER B 1 289 ? 2.78 0.536 -11.693 1 97.4 289 SER B O 1
ATOM 4585 N N . ALA B 1 290 ? 3.701 1.777 -13.307 1 97.06 290 ALA B N 1
ATOM 4586 C CA . ALA B 1 290 ? 5.021 1.787 -12.681 1 97.06 290 ALA B CA 1
ATOM 4587 C C . ALA B 1 290 ? 4.974 2.461 -11.313 1 97.06 290 ALA B C 1
ATOM 4589 O O . ALA B 1 290 ? 5.629 2.01 -10.37 1 97.06 290 ALA B O 1
ATOM 4590 N N . PHE B 1 291 ? 4.204 3.523 -11.198 1 96.15 291 PHE B N 1
ATOM 4591 C CA . PHE B 1 291 ? 4.063 4.232 -9.931 1 96.15 291 PHE B CA 1
ATOM 4592 C C . PHE B 1 291 ? 3.413 3.339 -8.881 1 96.15 291 PHE B C 1
ATOM 4594 O O . PHE B 1 291 ? 3.913 3.224 -7.76 1 96.15 291 PHE B O 1
ATOM 4601 N N . VAL B 1 292 ? 2.303 2.69 -9.241 1 95.47 292 VAL B N 1
ATOM 4602 C CA . VAL B 1 292 ? 1.599 1.81 -8.314 1 95.47 292 VAL B CA 1
ATOM 4603 C C . VAL B 1 292 ? 2.535 0.699 -7.843 1 95.47 292 VAL B C 1
ATOM 4605 O O . VAL B 1 292 ? 2.62 0.415 -6.646 1 95.47 292 VAL B O 1
ATOM 4608 N N . ARG B 1 293 ? 3.235 0.151 -8.743 1 93.44 293 ARG B N 1
ATOM 4609 C CA . ARG B 1 293 ? 4.155 -0.934 -8.414 1 93.44 293 ARG B CA 1
ATOM 4610 C C . ARG B 1 293 ? 5.229 -0.464 -7.439 1 93.44 293 ARG B C 1
ATOM 4612 O O . ARG B 1 293 ? 5.668 -1.227 -6.575 1 93.44 293 ARG B O 1
ATOM 4619 N N . SER B 1 294 ? 5.642 0.767 -7.557 1 92.19 294 SER B N 1
ATOM 4620 C CA . SER B 1 294 ? 6.745 1.283 -6.754 1 92.19 294 SER B CA 1
ATOM 4621 C C . SER B 1 294 ? 6.292 1.603 -5.333 1 92.19 294 SER B C 1
ATOM 4623 O O . SER B 1 294 ? 7.108 1.646 -4.41 1 92.19 294 SER B O 1
ATOM 4625 N N . ILE B 1 295 ? 4.938 1.79 -5.127 1 89.33 295 ILE B N 1
ATOM 4626 C CA . ILE B 1 295 ? 4.511 2.258 -3.812 1 89.33 295 ILE B CA 1
ATOM 4627 C C . ILE B 1 295 ? 3.685 1.175 -3.122 1 89.33 295 ILE B C 1
ATOM 4629 O O . ILE B 1 295 ? 3.419 1.26 -1.921 1 89.33 295 ILE B O 1
ATOM 4633 N N . TYR B 1 296 ? 3.214 0.242 -3.828 1 85.17 296 TYR B N 1
ATOM 4634 C CA . TYR B 1 296 ? 2.313 -0.744 -3.242 1 85.17 296 TYR B CA 1
ATOM 4635 C C . TYR B 1 296 ? 3.039 -1.602 -2.213 1 85.17 296 TYR B C 1
ATOM 4637 O O . TYR B 1 296 ? 4.152 -2.071 -2.46 1 85.17 296 TYR B O 1
ATOM 4645 N N . ARG B 1 297 ? 2.394 -1.642 -1.058 1 74.44 297 ARG B N 1
ATOM 4646 C CA . ARG B 1 297 ? 2.836 -2.547 -0.002 1 74.44 297 ARG B CA 1
ATOM 4647 C C . ARG B 1 297 ? 1.69 -3.435 0.473 1 74.44 297 ARG B C 1
ATOM 4649 O O . ARG B 1 297 ? 0.658 -2.936 0.926 1 74.44 297 ARG B O 1
ATOM 4656 N N . GLY B 1 298 ? 1.683 -4.533 0.015 1 64.65 298 GLY B N 1
ATOM 4657 C CA . GLY B 1 298 ? 0.592 -5.439 0.336 1 64.65 298 GLY B CA 1
ATOM 4658 C C . GLY B 1 298 ? 0.333 -5.557 1.826 1 64.65 298 GLY B C 1
ATOM 4659 O O . GLY B 1 298 ? 1.157 -5.134 2.64 1 64.65 298 GLY B O 1
ATOM 4660 N N . ARG B 1 299 ? -0.824 -5.981 2.186 1 57.62 299 ARG B N 1
ATOM 4661 C CA . ARG B 1 299 ? -1.254 -6.275 3.549 1 57.62 299 ARG B CA 1
ATOM 4662 C C . ARG B 1 299 ? -0.414 -7.392 4.159 1 57.62 299 ARG B C 1
ATOM 4664 O O . ARG B 1 299 ? -0.157 -8.408 3.51 1 57.62 299 ARG B O 1
ATOM 4671 N N . ARG B 1 300 ? 0.55 -6.904 5.127 1 55.49 300 ARG B N 1
ATOM 4672 C CA . ARG B 1 300 ? 1.369 -7.963 5.708 1 55.49 300 ARG B CA 1
ATOM 4673 C C . ARG B 1 300 ? 0.813 -8.408 7.056 1 55.49 300 ARG B C 1
ATOM 4675 O O . ARG B 1 300 ? 0.394 -7.577 7.866 1 55.49 300 ARG B O 1
ATOM 4682 N N . ALA B 1 301 ? 0.179 -9.552 7.047 1 48.44 301 ALA B N 1
ATOM 4683 C CA . ALA B 1 301 ? -0.101 -10.083 8.379 1 48.44 301 ALA B CA 1
ATOM 4684 C C . ALA B 1 301 ? 1.187 -10.489 9.089 1 48.44 301 ALA B C 1
ATOM 4686 O O . ALA B 1 301 ? 2.171 -10.856 8.442 1 48.44 301 ALA B O 1
ATOM 4687 N N . SER B 1 302 ? 1.275 -9.948 10.304 1 46.94 302 SER B N 1
ATOM 4688 C CA . SER B 1 302 ? 2.4 -10.461 11.078 1 46.94 302 SER B CA 1
ATOM 4689 C C . SER B 1 302 ? 2.262 -11.959 11.329 1 46.94 302 SER B C 1
ATOM 4691 O O . SER B 1 302 ? 1.172 -12.443 11.64 1 46.94 302 SER B O 1
ATOM 4693 N N . GLY B 1 303 ? 3.294 -12.803 10.96 1 49.1 303 GLY B N 1
ATOM 4694 C CA . GLY B 1 303 ? 3.37 -14.217 11.289 1 49.1 303 GLY B CA 1
ATOM 4695 C C . GLY B 1 303 ? 2.83 -15.115 10.191 1 49.1 303 GLY B C 1
ATOM 4696 O O . GLY B 1 303 ? 2.645 -14.672 9.056 1 49.1 303 GLY B O 1
ATOM 4697 N N . PRO B 1 304 ? 2.757 -16.461 10.479 1 45.99 304 PRO B N 1
ATOM 4698 C CA . PRO B 1 304 ? 2.123 -17.437 9.589 1 45.99 304 PRO B CA 1
ATOM 4699 C C . PRO B 1 304 ? 0.625 -17.196 9.42 1 45.99 304 PRO B C 1
ATOM 4701 O O . PRO B 1 304 ? -0.058 -16.834 10.382 1 45.99 304 PRO B O 1
ATOM 4704 N N . MET B 1 305 ? 0.146 -16.837 8.221 1 49.3 305 MET B N 1
ATOM 4705 C CA . MET B 1 305 ? -1.287 -16.713 7.97 1 49.3 305 MET B CA 1
ATOM 4706 C C . MET B 1 305 ? -1.846 -17.997 7.365 1 49.3 305 MET B C 1
ATOM 4708 O O . MET B 1 305 ? -1.273 -18.544 6.421 1 49.3 305 MET B O 1
ATOM 4712 N N . PRO B 1 306 ? -2.927 -18.541 8.03 1 46.44 306 PRO B N 1
ATOM 4713 C CA . PRO B 1 306 ? -3.572 -19.644 7.314 1 46.44 306 PRO B CA 1
ATOM 4714 C C . PRO B 1 306 ? -4.207 -19.203 5.997 1 46.44 306 PRO B C 1
ATOM 4716 O O . PRO B 1 306 ? -4.64 -18.055 5.871 1 46.44 306 PRO B O 1
ATOM 4719 N N . VAL B 1 307 ? -3.958 -19.865 4.898 1 43.79 307 VAL B N 1
ATOM 4720 C CA . VAL B 1 307 ? -4.614 -19.539 3.636 1 43.79 307 VAL B CA 1
ATOM 4721 C C . VAL B 1 307 ? -6.109 -19.83 3.74 1 43.79 307 VAL B C 1
ATOM 4723 O O . VAL B 1 307 ? -6.509 -20.892 4.224 1 43.79 307 VAL B O 1
ATOM 4726 N N . VAL B 1 308 ? -6.892 -18.775 3.605 1 37.75 308 VAL B N 1
ATOM 4727 C CA . VAL B 1 308 ? -8.333 -19 3.572 1 37.75 308 VAL B CA 1
ATOM 4728 C C . VAL B 1 308 ? -8.77 -19.348 2.151 1 37.75 308 VAL B C 1
ATOM 4730 O O . VAL B 1 308 ? -8.197 -18.848 1.179 1 37.75 308 VAL B O 1
#

Solvent-accessible surface area (backbone atoms only — not comparable to full-atom values): 30870 Å² total; per-residue (Å²): 100,45,61,35,59,67,36,37,37,33,37,39,35,63,82,52,84,48,24,65,63,32,48,52,54,46,35,71,70,40,72,78,46,42,75,48,70,64,48,74,54,69,36,55,39,43,25,51,46,32,67,74,43,85,38,69,36,33,34,41,36,43,27,44,25,41,70,72,45,63,69,60,51,62,40,72,45,87,51,58,81,88,52,60,74,27,33,40,28,22,11,8,31,31,70,57,45,42,50,59,38,57,68,64,24,44,31,41,30,27,28,68,54,31,62,64,54,55,21,36,87,57,34,83,45,75,40,20,13,69,39,55,69,69,74,44,60,46,30,38,31,79,45,74,40,29,33,24,56,52,41,82,39,55,66,49,7,21,48,55,19,21,48,47,22,36,52,44,52,33,29,73,56,36,49,22,58,76,77,31,67,89,44,60,56,30,59,18,39,41,69,51,34,30,68,69,36,44,49,50,45,39,41,47,44,31,33,11,56,58,37,69,43,18,57,33,17,28,38,17,11,40,48,24,30,43,33,45,76,72,63,72,45,65,68,50,50,75,57,34,62,68,56,48,52,48,46,40,67,70,51,46,48,72,72,40,72,43,70,70,51,36,52,51,49,40,51,52,45,48,54,47,41,32,70,65,36,61,45,86,60,45,90,43,50,44,62,47,18,51,47,49,35,74,64,54,44,64,89,71,62,87,56,71,38,70,75,104,102,46,60,35,60,67,35,36,37,32,36,38,33,63,81,54,85,49,25,64,63,32,46,53,56,48,35,71,68,40,71,77,47,43,75,48,70,65,48,77,55,70,39,54,38,42,26,51,46,30,68,75,44,85,37,71,38,32,34,42,36,43,26,43,27,43,71,72,44,62,68,60,50,62,40,72,46,86,50,58,81,87,52,59,74,27,32,39,29,23,10,7,31,32,70,56,44,40,49,58,38,57,68,64,24,45,29,40,29,27,28,67,55,30,62,64,54,55,20,36,87,57,34,85,46,76,42,20,14,68,40,56,69,69,75,45,60,43,29,37,33,76,44,72,40,30,33,25,55,54,41,83,37,54,67,49,8,22,49,54,19,21,46,49,22,36,52,44,52,31,28,68,58,36,50,22,59,76,75,31,68,88,43,60,56,33,59,17,40,41,69,50,36,29,68,67,36,43,48,51,45,40,42,47,44,30,34,10,56,59,36,71,40,18,56,34,19,29,38,17,10,42,48,24,30,46,33,45,75,72,64,72,44,65,66,50,50,75,56,33,62,69,56,48,50,48,45,41,66,69,50,47,48,72,71,40,72,42,70,68,50,37,53,51,50,38,51,52,44,47,54,49,40,32,72,66,36,61,46,86,60,45,90,42,50,44,62,47,18,52,46,49,32,74,66,53,44,62,86,72,61,86,55,71,40,72,74,100

Foldseek 3Di:
DDQLLQAEEEEEEAPAPQQVVQVVQLCVLNVRYHYDYNDAFDLRRLLVQLVVTDDQKYKYAYSQKRFDASVVSRHDDDDDPVCSQEKEAEWEAEPQQGDTWRVRTMIMHRSVCSNPPQAQVRPPDQLRNLDPLLPTHYWYFHHYGTYGHQQPDLLSLLLSLQSLLQPLQDASSDHQCVVPVPDQQQVSSCVRSHDQSLVVLQRQQAARQLPHSSLSSNLNNLVNNCCVSPVVDRSSCSRVPVVSVCCCPPPPCVQQVDPVSSLVSSVVSVVVCCVRNVRPHDHDDNVRNVVSSVPDDGDDDPGIDRND/DDQLLQAEEEEEEAPAPQQVVQVVQLCVLNVRYHYDYNDAFDLRRLLVQLVVTDDQKYKYAYSQKRFDASVVSRHDDDDDPVCSQEKEAEWEAEPQQGDTWRVRTMIMHRSVCSNPPQAQVRPPDQLRNLDPLLPTHYWYFHHYGTYGHQQPDLLSLLLSLQSLLQPLQDASSDHQCVVPVPDQQQVSSCVRSHDQSLVVLQRQQAAGQLPHSSLSSNLNNLVNNCCVSPVVDRSSCSRVPVVSVCCCPPPPCVQQVDPVSSLVSSVVSVVVCCVRNVRPHDHDDNVRNVVSSVPDDGDDDPGIDRRD

Nearest PDB structures (foldseek):
  7msk-assembly1_B  TM=3.985E-01  e=4.451E-04  Bacillus thuringiensis serovar andalousiensis BGSC 4AW1
  8xkf-assembly1_A  TM=3.509E-01  e=2.098E-02  Helicobacter pylori 26695
  8xkf-assembly2_D  TM=3.591E-01  e=3.698E-02  Helicobacter pylori 26695
  8xhu-assembly1_B  TM=3.104E-01  e=2.632E-02  Helicobacter pylori 26695
  5j49-assembly1_A  TM=4.366E-01  e=6.288E-01  Paraburkholderia xenovorans LB400

Secondary structure (DSSP, 8-state):
-EEGGGSEEEEEESS-TTHHHHHHHHHHH-TT-EEEES--SHHHHHHHHHHH--SSEEEEEETTEEES-GGGGGSEE---GGGTTSEEEEEEEETTT--EESTT--EEEEHHHHHT---GGG-SSGGGTT-GGGTS-EEEEEEEEEEE---SSHHHHHHHHHHHHHHTTEETTEEHHHH-TTS-HHHHHHHHHHHHHHHHHHHHTTS-TTSTTHHHHHHHHHHHHHHHHHS---GGGGG-HHHHHHIIIIIIHHHT-SHHHHHHHHHHHHHHHHHHH--------HHHHHHHHHH------SSEEE--/-EEGGGSEEEEEESS-TTHHHHHHHHHHH-TT-EEEES--SHHHHHHHHHHH--SSEEEEEETTEEES-GGGGGSEE---GGGTTSEEEEEEEETTT--EESTT--EEEEHHHHHT---GGG-SSGGGTT-GGGTS-EEEEEEEEEEE---SSHHHHHHHHHHHHHHTTEETTEEHHHH-TTS-HHHHHHHHHHHHHHHHHHHHTTS-TTSTTHHHHHHHHHHHHHHHHHS---GGGGG-HHHHHHIIIIIIHHHT-SHHHHHHHHHHHHHHHHHHH--------HHHHHHHHHH------SSEEEP-

Radius of gyration: 27.14 Å; Cα contacts (8 Å, |Δi|>4): 1306; chains: 2; bounding box: 56×76×67 Å

Sequence (616 aa):
MIDLAACDVVFLSFDEPNAEAHFAHLAAAVPRTRRVHGVRGFDAAHRRAGEIATSAHVFTVDADNLVTDPGFFAGRLDLSPRDLGSVLSFSARNAINGLEYGNGGVKLWPRATLLGLRTHEHAGRPEAAVDFCWTVPYFQINRVLSEVHVTGTPAQAFRAGFREGVKLNLGGGRLAYDVHPDLPRGEALLRHVGAANHERLRIWCSVGIDVAHGDWALLGARLGCAMVALDGFDPARVADYGWFARFWQEEILPAHDTEAGRRAAIARLGRRLRAELGLALADLDAEASAFVRSIYRGRRASGPMPVVMIDLAACDVVFLSFDEPNAEAHFAHLAAAVPRTRRVHGVRGFDAAHRRAGEIATSAHVFTVDADNLVTDPGFFAGRLDLSPRDLGSVLSFSARNAINGLEYGNGGVKLWPRATLLGLRTHEHAGRPEAAVDFCWTVPYFQINRVLSEVHVTGTPAQAFRAGFREGVKLNLGGGRLAYDVHPDLPRGEALLRHVGAANHERLRIWCSVGIDVAHGDWALLGARLGCAMVALDGFDPARVADYGWFARFWQEEILPAHDTEAGRRAAIARLGRRLRAELGLALADLDAEASAFVRSIYRGRRASGPMPVV

pLDDT: mean 92.1, std 9.67, range [37.75, 98.85]

Organism: Cereibacter sphaeroides (strain ATCC 17023 / DSM 158 / JCM 6121 / CCUG 31486 / LMG 2827 / NBRC 12203 / NCIMB 8253 / ATH 2.4.1.) (NCBI:txid272943)